Protein AF-0000000066292327 (afdb_homodimer)

Solvent-accessible surface area (backbone atoms only — not comparable to full-atom values): 23791 Å² total; per-residue (Å²): 131,78,69,57,54,40,45,48,74,34,67,46,52,63,76,71,58,47,79,57,53,47,69,31,44,45,46,50,40,36,38,44,28,38,30,23,52,73,80,39,80,38,53,40,60,45,53,58,86,74,70,56,69,69,40,69,51,74,56,96,90,37,43,37,36,30,67,38,68,54,87,57,67,54,90,68,40,46,41,36,35,32,64,45,71,57,95,30,38,43,27,32,37,34,30,39,36,42,82,95,43,77,31,71,47,52,74,41,51,46,65,60,37,49,48,47,29,31,60,74,70,63,32,57,50,50,69,70,24,54,61,46,75,46,71,42,25,36,31,49,48,75,54,63,84,65,96,63,73,42,49,57,74,91,71,55,52,69,70,57,52,50,52,54,50,50,51,50,46,41,22,65,77,69,55,38,20,26,38,35,43,35,31,39,56,49,72,57,97,91,35,57,22,34,36,38,39,39,38,35,48,32,71,55,55,61,36,60,70,53,34,50,53,52,23,49,59,71,43,63,70,107,130,75,68,56,54,42,44,49,75,35,67,48,53,62,75,72,58,48,78,57,54,49,69,30,44,45,46,49,41,35,38,45,31,38,30,23,52,73,81,38,80,38,52,39,60,45,52,57,83,74,71,55,70,69,41,69,49,73,56,97,91,38,44,37,37,31,68,36,68,53,88,56,68,56,90,68,40,46,41,35,35,31,65,45,71,57,94,28,39,44,28,34,37,34,31,38,36,41,82,93,42,76,32,72,46,52,74,42,52,44,63,61,38,49,47,48,28,31,58,73,69,63,31,57,51,50,69,71,23,55,62,46,74,46,70,42,26,35,31,49,47,76,53,62,84,65,96,61,74,41,49,56,75,92,69,54,51,68,69,57,52,50,50,54,50,51,50,50,47,42,24,65,77,68,54,38,20,28,38,36,41,36,31,38,56,48,73,57,97,91,37,57,21,33,36,38,39,38,38,36,48,33,72,56,55,60,35,60,69,52,34,50,52,52,24,50,61,70,44,63,70,107

Foldseek 3Di:
DDFAKDKAWQAFDLDQKDWDWPVLCVLLQWWWFWWDKQRHTAIEIDGPPPDDAQDWDDDPRIITHGHDTDPTQDPQKIKMWGWDADPNAIWIWIWMDGDPDIHTYDIGRLVSSLVSNCVVLVLVLCVVFWDDDGQKTKGKDFPAPDDAGFDHPVPDDPLVVVLVVLVNCCCVPPQSTKMKMKTWGDDDPLATGMIMMIMGGRNSCSHNVSVVSVSCSSVSRD/DPFAKDKAWQAFDLDQKDWDWPVLCVLLQWWWFWWDKQRHTAIEIDGPPPDDAQDWDDDPRIITHGNDTDPTQDPQKTKMWGWDADPNAIWIWIWMDGPPDIHTYDIGRLVSSLVSNCVVLVLVLCVVFWDDDGQKTKGKDFPAPDDAGFDHPVPDDPLVVVLVVLVNCCCVPPQSTKMKMKTWGDDDPLATGMIMMIMGGSNSCSHNVSVVSVSCSSVSRD

Organism: Pyrococcus furiosus (strain ATCC 43587 / DSM 3638 / JCM 8422 / Vc1) (NCBI:txid186497)

Secondary structure (DSSP, 8-state):
-----EEEEE-----S-EEE-HHHHHHHTEEEEEEEETTEEEEEEEETTT--TT-EEEETTEEEEEEEE-SS--TTEEEEEEEEEETTEEEEEEEEEETTEEEEEEEE-HHHHHHHHHHHTT-HHHHHHEEEESSEEEEEEE---S--PPPPGGG--HHHHHHHHHHHHIIIIIIS-EEEEEEEEEEETTEEEEEEEEEEEGGGGGSHHHHHHHHHHHTTT-/---S-EEEEE-----S-EEE-HHHHHHHTEEEEEEEETTEEEEEEEETTT--TT-EEEETTEEEEEEEEESS--TTEEEEEEEEEETTEEEEEEEEEETTEEEEEEEE-HHHHHHHHHHHTT-HHHHHHEEEESSEEEEEEE---S--PPPPGGG--HHHHHHHHHHHHIIIIIIS-EEEEEEEEEEETTEEEEEEEEEEEGGGGGSHHHHHHHHHHHTTT-

pLDDT: mean 95.19, std 6.27, range [44.44, 98.81]

Nearest PDB structures (foldseek):
  1vpr-assembly1_A  TM=7.394E-01  e=4.113E+00  Lingulaulax polyedra
  3hdj-assembly1_B  TM=3.721E-01  e=1.466E+00  Bordetella pertussis
  8j1c-assembly1_A  TM=4.798E-01  e=7.296E+00  Pseudomonas veronii
  5fgo-assembly3_F  TM=6.658E-01  e=5.079E-01  Drosophila melanogaster
  1vpr-assembly1_A  TM=7.403E-01  e=2.115E+00  Lingulaulax polyedra

InterPro domains:
  IPR005266 Uncharacterised protein family UPF0128 [MF_00264] (1-222)
  IPR005266 Uncharacterised protein family UPF0128 [PF03673] (1-222)
  IPR005266 Uncharacterised protein family UPF0128 [PIRSF016179] (1-222)
  IPR005266 Uncharacterised protein family UPF0128 [TIGR00703] (1-222)

Sequence (444 aa):
MLEGYYIIENPGVVPSERRFRMKDLKAWGYDLHLGTIEGERAYFVSRTGEREEGETYSLQGKTYHIEKTEKEIPENARLLARIVIERGQPYLEFWLEEEDTVYPLAKEDPRIILKRLWEKEKLNQLLKHVRAVGLTTDFYKDTVFIKSIPLPYEEYPPKVRRVLREVRDIHRDIMGFGRFVFQYFGEENKTHNYRLHWTLPTLHLFDVEIANEIDKVLGMLDMLEGYYIIENPGVVPSERRFRMKDLKAWGYDLHLGTIEGERAYFVSRTGEREEGETYSLQGKTYHIEKTEKEIPENARLLARIVIERGQPYLEFWLEEEDTVYPLAKEDPRIILKRLWEKEKLNQLLKHVRAVGLTTDFYKDTVFIKSIPLPYEEYPPKVRRVLREVRDIHRDIMGFGRFVFQYFGEENKTHNYRLHWTLPTLHLFDVEIANEIDKVLGMLD

Structure (mmCIF, N/CA/C/O backbone):
data_AF-0000000066292327-model_v1
#
loop_
_entity.id
_entity.type
_entity.pdbx_description
1 polymer 'UPF0128 protein PF1488'
#
loop_
_atom_site.group_PDB
_atom_site.id
_atom_site.type_symbol
_atom_site.label_atom_id
_atom_site.label_alt_id
_atom_site.label_comp_id
_atom_site.label_asym_id
_atom_site.label_entity_id
_atom_site.label_seq_id
_atom_site.pdbx_PDB_ins_code
_atom_site.Cartn_x
_atom_site.Cartn_y
_atom_site.Cartn_z
_atom_site.occupancy
_atom_site.B_iso_or_equiv
_atom_site.auth_seq_id
_atom_site.auth_comp_id
_atom_site.auth_asym_id
_atom_site.auth_atom_id
_atom_site.pdbx_PDB_model_num
ATOM 1 N N . MET A 1 1 ? 0.514 8.414 19.188 1 44.44 1 MET A N 1
ATOM 2 C CA . MET A 1 1 ? 1.215 9.18 18.156 1 44.44 1 MET A CA 1
ATOM 3 C C . MET A 1 1 ? 2.326 8.344 17.531 1 44.44 1 MET A C 1
ATOM 5 O O . MET A 1 1 ? 2.814 7.391 18.141 1 44.44 1 MET A O 1
ATOM 9 N N . LEU A 1 2 ? 2.494 8.469 16.062 1 55.69 2 LEU A N 1
ATOM 10 C CA . LEU A 1 2 ? 3.246 7.66 15.109 1 55.69 2 LEU A CA 1
ATOM 11 C C . LEU A 1 2 ? 4.727 7.641 15.469 1 55.69 2 LEU A C 1
ATOM 13 O O . LEU A 1 2 ? 5.332 8.695 15.68 1 55.69 2 LEU A O 1
ATOM 17 N N . GLU A 1 3 ? 5.102 6.707 16.172 1 64.06 3 GLU A N 1
ATOM 18 C CA . GLU A 1 3 ? 6.48 6.398 16.531 1 64.06 3 GLU A CA 1
ATOM 19 C C . GLU A 1 3 ? 7.41 6.52 15.336 1 64.06 3 GLU A C 1
ATOM 21 O O . GLU A 1 3 ? 6.949 6.676 14.203 1 64.06 3 GLU A O 1
ATOM 26 N N . GLY A 1 4 ? 8.758 6.723 15.562 1 80.5 4 GLY A N 1
ATOM 27 C CA . GLY A 1 4 ? 9.906 6.898 14.688 1 80.5 4 GLY A CA 1
ATOM 28 C C . GLY A 1 4 ? 10.062 5.781 13.672 1 80.5 4 GLY A C 1
ATOM 29 O O . GLY A 1 4 ? 10.289 4.629 14.039 1 80.5 4 GLY A O 1
ATOM 30 N N . TYR A 1 5 ? 9.461 6.043 12.438 1 90.06 5 TYR A N 1
ATOM 31 C CA . TYR A 1 5 ? 9.742 5.098 11.359 1 90.06 5 TYR A CA 1
ATOM 32 C C . TYR A 1 5 ? 10.398 5.801 10.18 1 90.06 5 TYR A C 1
ATOM 34 O O . TYR A 1 5 ? 10.359 7.027 10.078 1 90.06 5 TYR A O 1
ATOM 42 N N . TYR A 1 6 ? 11.172 4.996 9.453 1 95.19 6 TYR A N 1
ATOM 43 C CA . TYR A 1 6 ? 11.75 5.371 8.172 1 95.19 6 TYR A CA 1
ATOM 44 C C . TYR A 1 6 ? 10.914 4.824 7.016 1 95.19 6 TYR A C 1
ATOM 46 O O . TYR A 1 6 ? 10.617 3.629 6.969 1 95.19 6 TYR A O 1
ATOM 54 N N . ILE A 1 7 ? 10.539 5.668 6.098 1 96.81 7 ILE A N 1
ATOM 55 C CA . ILE A 1 7 ? 9.609 5.23 5.062 1 96.81 7 ILE A CA 1
ATOM 56 C C . ILE A 1 7 ? 10.242 5.418 3.688 1 96.81 7 ILE A C 1
ATOM 58 O O . ILE A 1 7 ? 10.898 6.43 3.432 1 96.81 7 ILE A O 1
ATOM 62 N N . ILE A 1 8 ? 10.164 4.453 2.861 1 97.75 8 ILE A N 1
ATOM 63 C CA . ILE A 1 8 ? 10.508 4.508 1.445 1 97.75 8 ILE A CA 1
ATOM 64 C C . ILE A 1 8 ? 9.281 4.184 0.598 1 97.75 8 ILE A C 1
ATOM 66 O O . ILE A 1 8 ? 8.789 3.055 0.623 1 97.75 8 ILE A O 1
ATOM 70 N N . GLU A 1 9 ? 8.805 5.152 -0.124 1 97.12 9 GLU A N 1
ATOM 71 C CA . GLU A 1 9 ? 7.586 4.953 -0.907 1 97.12 9 GLU A CA 1
ATOM 72 C C . GLU A 1 9 ? 7.777 5.414 -2.35 1 97.12 9 GLU A C 1
ATOM 74 O O . GLU A 1 9 ? 8.336 6.484 -2.596 1 97.12 9 GLU A O 1
ATOM 79 N N . ASN A 1 10 ? 7.457 4.609 -3.256 1 94.81 10 ASN A N 1
ATOM 80 C CA . ASN A 1 10 ? 7.281 4.914 -4.672 1 94.81 10 ASN A CA 1
ATOM 81 C C . ASN A 1 10 ? 5.852 4.625 -5.133 1 94.81 10 ASN A C 1
ATOM 83 O O . ASN A 1 10 ? 5.473 3.467 -5.301 1 94.81 10 ASN A O 1
ATOM 87 N N . PRO A 1 11 ? 5.047 5.629 -5.242 1 90.56 11 PRO A N 1
ATOM 88 C CA . PRO A 1 11 ? 3.631 5.434 -5.555 1 90.56 11 PRO A CA 1
ATOM 89 C C . PRO A 1 11 ? 3.396 5.023 -7.008 1 90.56 11 PRO A C 1
ATOM 91 O O . PRO A 1 11 ? 2.262 4.738 -7.395 1 90.56 11 PRO A O 1
ATOM 94 N N . GLY A 1 12 ? 4.328 5.031 -7.773 1 91.19 12 GLY A N 1
ATOM 95 C CA . GLY A 1 12 ? 4.246 4.656 -9.172 1 91.19 12 GLY A CA 1
ATOM 96 C C . GLY A 1 12 ? 2.994 3.869 -9.508 1 91.19 12 GLY A C 1
ATOM 97 O O . GLY A 1 12 ? 1.926 4.121 -8.953 1 91.19 12 GLY A O 1
ATOM 98 N N . VAL A 1 13 ? 3.057 3.043 -10.516 1 90.44 13 VAL A N 1
ATOM 99 C CA . VAL A 1 13 ? 1.892 2.322 -11.016 1 90.44 13 VAL A CA 1
ATOM 100 C C . VAL A 1 13 ? 2.08 0.821 -10.805 1 90.44 13 VAL A C 1
ATOM 102 O O . VAL A 1 13 ? 3.141 0.273 -11.109 1 90.44 13 VAL A O 1
ATOM 105 N N . VAL A 1 14 ? 1.071 0.231 -10.242 1 95 14 VAL A N 1
ATOM 106 C CA . VAL A 1 14 ? 1.049 -1.226 -10.164 1 95 14 VAL A CA 1
ATOM 107 C C . VAL A 1 14 ? 0.746 -1.819 -11.531 1 95 14 VAL A C 1
ATOM 109 O O . VAL A 1 14 ? -0.269 -1.487 -12.148 1 95 14 VAL A O 1
ATOM 112 N N . PRO A 1 15 ? 1.605 -2.65 -12.023 1 95.06 15 PRO A N 1
ATOM 113 C CA . PRO A 1 15 ? 1.379 -3.182 -13.375 1 95.06 15 PRO A CA 1
ATOM 114 C C . PRO A 1 15 ? 0.098 -4.008 -13.477 1 95.06 15 PRO A C 1
ATOM 116 O O . PRO A 1 15 ? -0.215 -4.781 -12.562 1 95.06 15 PRO A O 1
ATOM 119 N N . SER A 1 16 ? -0.612 -3.814 -14.602 1 95.25 16 SER A N 1
ATOM 120 C CA . SER A 1 16 ? -1.846 -4.559 -14.844 1 95.25 16 SER A CA 1
ATOM 121 C C . SER A 1 16 ? -1.557 -5.934 -15.438 1 95.25 16 SER A C 1
ATOM 123 O O . SER A 1 16 ? -2.363 -6.855 -15.305 1 95.25 16 SER A O 1
ATOM 125 N N . GLU A 1 17 ? -0.521 -6.008 -16.125 1 97.5 17 GLU A N 1
ATOM 126 C CA . GLU A 1 17 ? -0.044 -7.258 -16.703 1 97.5 17 GLU A CA 1
ATOM 127 C C . GLU A 1 17 ? 1.476 -7.262 -16.844 1 97.5 17 GLU A C 1
ATOM 129 O O . GLU A 1 17 ? 2.115 -6.211 -16.734 1 97.5 17 GLU A O 1
ATOM 134 N N . ARG A 1 18 ? 2.016 -8.43 -17.047 1 97.75 18 ARG A N 1
ATOM 135 C CA . ARG A 1 18 ? 3.459 -8.57 -17.203 1 97.75 18 ARG A CA 1
ATOM 136 C C . ARG A 1 18 ? 3.803 -9.781 -18.062 1 97.75 18 ARG A C 1
ATOM 138 O O . ARG A 1 18 ? 3.09 -10.789 -18.031 1 97.75 18 ARG A O 1
ATOM 145 N N . ARG A 1 19 ? 4.906 -9.578 -18.75 1 98.25 19 ARG A N 1
ATOM 146 C CA . ARG A 1 19 ? 5.434 -10.688 -19.531 1 98.25 19 ARG A CA 1
ATOM 147 C C . ARG A 1 19 ? 6.367 -11.555 -18.703 1 98.25 19 ARG A C 1
ATOM 149 O O . ARG A 1 19 ? 7.133 -11.047 -17.875 1 98.25 19 ARG A O 1
ATOM 156 N N . PHE A 1 20 ? 6.266 -12.82 -18.938 1 98.38 20 PHE A N 1
ATOM 157 C CA . PHE A 1 20 ? 7.105 -13.766 -18.219 1 98.38 20 PHE A CA 1
ATOM 158 C C . PHE A 1 20 ? 7.828 -14.695 -19.172 1 98.38 20 PHE A C 1
ATOM 160 O O . PHE A 1 20 ? 7.496 -14.758 -20.359 1 98.38 20 PHE A O 1
ATOM 167 N N . ARG A 1 21 ? 8.859 -15.391 -18.688 1 97.25 21 ARG A N 1
ATOM 168 C CA . ARG A 1 21 ? 9.672 -16.328 -19.453 1 97.25 21 ARG A CA 1
ATOM 169 C C . ARG A 1 21 ? 9.312 -17.781 -19.109 1 97.25 21 ARG A C 1
ATOM 171 O O . ARG A 1 21 ? 8.641 -18.031 -18.109 1 97.25 21 ARG A O 1
ATOM 178 N N . MET A 1 22 ? 9.789 -18.625 -19.906 1 98 22 MET A N 1
ATOM 179 C CA . MET A 1 22 ? 9.523 -20.047 -19.703 1 98 22 MET A CA 1
ATOM 180 C C . MET A 1 22 ? 10.039 -20.5 -18.344 1 98 22 MET A C 1
ATOM 182 O O . MET A 1 22 ? 9.398 -21.312 -17.672 1 98 22 MET A O 1
ATOM 186 N N . LYS A 1 23 ? 11.148 -20.031 -17.953 1 96.25 23 LYS A N 1
ATOM 187 C CA . LYS A 1 23 ? 11.719 -20.406 -16.672 1 96.25 23 LYS A CA 1
ATOM 188 C C . LYS A 1 23 ? 10.766 -20.078 -15.523 1 96.25 23 LYS A C 1
ATOM 190 O O . LYS A 1 23 ? 10.703 -20.797 -14.531 1 96.25 23 LYS A O 1
ATOM 195 N N . ASP A 1 24 ? 10.102 -18.953 -15.578 1 97.44 24 ASP A N 1
ATOM 196 C CA . ASP A 1 24 ? 9.109 -18.594 -14.57 1 97.44 24 ASP A CA 1
ATOM 197 C C . ASP A 1 24 ? 7.953 -19.578 -14.555 1 97.44 24 ASP A C 1
ATOM 199 O O . ASP A 1 24 ? 7.57 -20.078 -13.492 1 97.44 24 ASP A O 1
ATOM 203 N N . LEU A 1 25 ? 7.441 -19.906 -15.719 1 98.38 25 LEU A N 1
ATOM 204 C CA . LEU A 1 25 ? 6.332 -20.844 -15.82 1 98.38 25 LEU A CA 1
ATOM 205 C C . LEU A 1 25 ? 6.699 -22.188 -15.188 1 98.38 25 LEU A C 1
ATOM 207 O O . LEU A 1 25 ? 5.898 -22.766 -14.453 1 98.38 25 LEU A O 1
ATOM 211 N N . LYS A 1 26 ? 7.824 -22.625 -15.469 1 97.12 26 LYS A N 1
ATOM 212 C CA . LYS A 1 26 ? 8.312 -23.875 -14.883 1 97.12 26 LYS A CA 1
ATOM 213 C C . LYS A 1 26 ? 8.398 -23.766 -13.359 1 97.12 26 LYS A C 1
ATOM 215 O O . LYS A 1 26 ? 8.047 -24.703 -12.641 1 97.12 26 LYS A O 1
ATOM 220 N N . ALA A 1 27 ? 8.867 -22.641 -12.922 1 97 27 ALA A N 1
ATOM 221 C CA . ALA A 1 27 ? 8.984 -22.422 -11.484 1 97 27 ALA A CA 1
ATOM 222 C C . ALA A 1 27 ? 7.605 -22.391 -10.828 1 97 27 ALA A C 1
ATOM 224 O O . ALA A 1 27 ? 7.461 -22.734 -9.656 1 97 27 ALA A O 1
ATOM 225 N N . TRP A 1 28 ? 6.621 -21.891 -11.578 1 98 28 TRP A N 1
ATOM 226 C CA . TRP A 1 28 ? 5.25 -21.891 -11.078 1 98 28 TRP A CA 1
ATOM 227 C C . TRP A 1 28 ? 4.723 -23.312 -10.922 1 98 28 TRP A C 1
ATOM 229 O O . TRP A 1 28 ? 3.717 -23.531 -10.242 1 98 28 TRP A O 1
ATOM 239 N N . GLY A 1 29 ? 5.355 -24.25 -11.594 1 97.44 29 GLY A N 1
ATOM 240 C CA . GLY A 1 29 ? 4.969 -25.656 -11.5 1 97.44 29 GLY A CA 1
ATOM 241 C C . GLY A 1 29 ? 4.141 -26.125 -12.68 1 97.44 29 GLY A C 1
ATOM 242 O O . GLY A 1 29 ? 3.291 -27 -12.539 1 97.44 29 GLY A O 1
ATOM 243 N N . TYR A 1 30 ? 4.402 -25.453 -13.852 1 98.12 30 TYR A N 1
ATOM 244 C CA . TYR A 1 30 ? 3.59 -25.828 -15.008 1 98.12 30 TYR A CA 1
ATOM 245 C C . TYR A 1 30 ? 4.469 -26.234 -16.188 1 98.12 30 TYR A C 1
ATOM 247 O O . TYR A 1 30 ? 5.559 -25.688 -16.375 1 98.12 30 TYR A O 1
ATOM 255 N N . ASP A 1 31 ? 3.98 -27.172 -16.953 1 98.25 31 ASP A N 1
ATOM 256 C CA . ASP A 1 31 ? 4.465 -27.453 -18.297 1 98.25 31 ASP A CA 1
ATOM 257 C C . ASP A 1 31 ? 3.564 -26.812 -19.344 1 98.25 31 ASP A C 1
ATOM 259 O O . ASP A 1 31 ? 2.338 -26.828 -19.219 1 98.25 31 ASP A O 1
ATOM 263 N N . LEU A 1 32 ? 4.148 -26.297 -20.344 1 98.56 32 LEU A N 1
ATOM 264 C CA . LEU A 1 32 ? 3.412 -25.734 -21.484 1 98.56 32 LEU A CA 1
ATOM 265 C C . LEU A 1 32 ? 3.318 -26.75 -22.609 1 98.56 32 LEU A C 1
ATOM 267 O O . LEU A 1 32 ? 4.332 -27.328 -23.016 1 98.56 32 LEU A O 1
ATOM 271 N N . HIS A 1 33 ? 2.098 -26.906 -23.109 1 98.44 33 HIS A N 1
ATOM 272 C CA . HIS A 1 33 ? 1.887 -27.891 -24.172 1 98.44 33 HIS A CA 1
ATOM 273 C C . HIS A 1 33 ? 1.305 -27.234 -25.422 1 98.44 33 HIS A C 1
ATOM 275 O O . HIS A 1 33 ? 0.494 -26.312 -25.312 1 98.44 33 HIS A O 1
ATOM 281 N N . LEU A 1 34 ? 1.773 -27.719 -26.531 1 98.25 34 LEU A N 1
ATOM 282 C CA . LEU A 1 34 ? 1.077 -27.531 -27.797 1 98.25 34 LEU A CA 1
ATOM 283 C C . LEU A 1 34 ? 0.261 -28.766 -28.156 1 98.25 34 LEU A C 1
ATOM 285 O O . LEU A 1 34 ? 0.741 -29.891 -28.016 1 98.25 34 LEU A O 1
ATOM 289 N N . GLY A 1 35 ? -0.964 -28.562 -28.484 1 98 35 GLY A N 1
ATOM 290 C CA . GLY A 1 35 ? -1.828 -29.656 -28.875 1 98 35 GLY A CA 1
ATOM 291 C C . GLY A 1 35 ? -3.207 -29.203 -29.312 1 98 35 GLY A C 1
ATOM 292 O O . GLY A 1 35 ? -3.338 -28.25 -30.078 1 98 35 GLY A O 1
ATOM 293 N N . THR A 1 36 ? -4.227 -30 -28.906 1 98 36 THR A N 1
ATOM 294 C CA . THR A 1 36 ? -5.594 -29.656 -29.281 1 98 36 THR A CA 1
ATOM 295 C C . THR A 1 36 ? -6.52 -29.734 -28.062 1 98 36 THR A C 1
ATOM 297 O O . THR A 1 36 ? -6.348 -30.609 -27.203 1 98 36 THR A O 1
ATOM 300 N N . ILE A 1 37 ? -7.43 -28.859 -27.906 1 97.31 37 ILE A N 1
ATOM 301 C CA . ILE A 1 37 ? -8.57 -28.922 -27 1 97.31 37 ILE A CA 1
ATOM 302 C C . ILE A 1 37 ? -9.859 -29.094 -27.797 1 97.31 37 ILE A C 1
ATOM 304 O O . ILE A 1 37 ? -10.203 -28.25 -28.625 1 97.31 37 ILE A O 1
ATOM 308 N N . GLU A 1 38 ? -10.516 -30.141 -27.609 1 96.88 38 GLU A N 1
ATOM 309 C CA . GLU A 1 38 ? -11.703 -30.484 -28.391 1 96.88 38 GLU A CA 1
ATOM 310 C C . GLU A 1 38 ? -11.406 -30.453 -29.891 1 96.88 38 GLU A C 1
ATOM 312 O O . GLU A 1 38 ? -12.195 -29.922 -30.672 1 96.88 38 GLU A O 1
ATOM 317 N N . GLY A 1 39 ? -10.195 -30.828 -30.234 1 95.25 39 GLY A N 1
ATOM 318 C CA . GLY A 1 39 ? -9.82 -31 -31.625 1 95.25 39 GLY A CA 1
ATOM 319 C C . GLY A 1 39 ? -9.258 -29.734 -32.25 1 95.25 39 GLY A C 1
ATOM 320 O O . GLY A 1 39 ? -8.805 -29.75 -33.406 1 95.25 39 GLY A O 1
ATOM 321 N N . GLU A 1 40 ? -9.344 -28.641 -31.562 1 97.06 40 GLU A N 1
ATOM 322 C CA . GLU A 1 40 ? -8.828 -27.391 -32.094 1 97.06 40 GLU A CA 1
ATOM 323 C C . GLU A 1 40 ? -7.445 -27.078 -31.516 1 97.06 40 GLU A C 1
ATOM 325 O O . GLU A 1 40 ? -7.188 -27.297 -30.328 1 97.06 40 GLU A O 1
ATOM 330 N N . ARG A 1 41 ? -6.609 -26.578 -32.344 1 97.12 41 ARG A N 1
ATOM 331 C CA . ARG A 1 41 ? -5.246 -26.25 -31.922 1 97.12 41 ARG A CA 1
ATOM 332 C C . ARG A 1 41 ? -5.254 -25.281 -30.75 1 97.12 41 ARG A C 1
ATOM 334 O O . ARG A 1 41 ? -5.973 -24.281 -30.766 1 97.12 41 ARG A O 1
ATOM 341 N N . ALA A 1 42 ? -4.406 -25.609 -29.766 1 97.5 42 ALA A N 1
ATOM 342 C CA . ALA A 1 42 ? -4.367 -24.734 -28.594 1 97.5 42 ALA A CA 1
ATOM 343 C C . ALA A 1 42 ? -3.064 -24.922 -27.812 1 97.5 42 ALA A C 1
ATOM 345 O O . ALA A 1 42 ? -2.383 -25.938 -27.969 1 97.5 42 ALA A O 1
ATOM 346 N N . TYR A 1 43 ? -2.695 -23.938 -27.188 1 98 43 TYR A N 1
ATOM 347 C CA . TYR A 1 43 ? -1.731 -24.062 -26.109 1 98 43 TYR A CA 1
ATOM 348 C C . TYR A 1 43 ? -2.438 -24.219 -24.766 1 98 43 TYR A C 1
ATOM 350 O O . TYR A 1 43 ? -3.471 -23.594 -24.516 1 98 43 TYR A O 1
ATOM 358 N N . PHE A 1 44 ? -1.912 -25.031 -23.859 1 98.25 44 PHE A N 1
ATOM 359 C CA . PHE A 1 44 ? -2.465 -25.219 -22.531 1 98.25 44 PHE A CA 1
ATOM 360 C C . PHE A 1 44 ? -1.396 -25.719 -21.562 1 98.25 44 PHE A C 1
ATOM 362 O O . PHE A 1 44 ? -0.26 -25.984 -21.969 1 98.25 44 PHE A O 1
ATOM 369 N N . VAL A 1 45 ? -1.744 -25.797 -20.297 1 98.25 45 VAL A N 1
ATOM 370 C CA . VAL A 1 45 ? -0.723 -26.188 -19.328 1 98.25 45 VAL A CA 1
ATOM 371 C C . VAL A 1 45 ? -1.225 -27.344 -18.469 1 98.25 45 VAL A C 1
ATOM 373 O O . VAL A 1 45 ? -2.432 -27.594 -18.391 1 98.25 45 VAL A O 1
ATOM 376 N N . SER A 1 46 ? -0.323 -28.078 -17.953 1 97.31 46 SER A N 1
ATOM 377 C CA . SER A 1 46 ? -0.541 -29.047 -16.875 1 97.31 46 SER A CA 1
ATOM 378 C C . SER A 1 46 ? 0.478 -28.875 -15.758 1 97.31 46 SER A C 1
ATOM 380 O O . SER A 1 46 ? 1.465 -28.156 -15.914 1 97.31 46 SER A O 1
ATOM 382 N N . ARG A 1 47 ? 0.171 -29.5 -14.648 1 96.44 47 ARG A N 1
ATOM 383 C CA . ARG A 1 47 ? 1.198 -29.531 -13.609 1 96.44 47 ARG A CA 1
ATOM 384 C C . ARG A 1 47 ? 2.455 -30.234 -14.109 1 96.44 47 ARG A C 1
ATOM 386 O O . ARG A 1 47 ? 2.371 -31.188 -14.883 1 96.44 47 ARG A O 1
ATOM 393 N N . THR A 1 48 ? 3.561 -29.719 -13.656 1 96.19 48 THR A N 1
ATOM 394 C CA . THR A 1 48 ? 4.84 -30.25 -14.109 1 96.19 48 THR A CA 1
ATOM 395 C C . THR A 1 48 ? 4.914 -31.75 -13.883 1 96.19 48 THR A C 1
ATOM 397 O O . THR A 1 48 ? 4.656 -32.219 -12.781 1 96.19 48 THR A O 1
ATOM 400 N N . GLY A 1 49 ? 5.172 -32.5 -14.922 1 94.62 49 GLY A N 1
ATOM 401 C CA . GLY A 1 49 ? 5.422 -33.906 -14.836 1 94.62 49 GLY A CA 1
ATOM 402 C C . GLY A 1 49 ? 4.148 -34.75 -14.805 1 94.62 49 GLY A C 1
ATOM 403 O O . GLY A 1 49 ? 4.203 -35.969 -14.734 1 94.62 49 GLY A O 1
ATOM 404 N N . GLU A 1 50 ? 3.057 -34.156 -14.844 1 96.25 50 GLU A N 1
ATOM 405 C CA . GLU A 1 50 ? 1.786 -34.875 -14.711 1 96.25 50 GLU A CA 1
ATOM 406 C C . GLU A 1 50 ? 1.354 -35.469 -16.047 1 96.25 50 GLU A C 1
ATOM 408 O O . GLU A 1 50 ? 0.586 -36.438 -16.062 1 96.25 50 GLU A O 1
ATOM 413 N N . ARG A 1 51 ? 1.777 -34.844 -17.141 1 96.94 51 ARG A N 1
ATOM 414 C CA . ARG A 1 51 ? 1.349 -35.25 -18.469 1 96.94 51 ARG A CA 1
ATOM 415 C C . ARG A 1 51 ? 2.545 -35.469 -19.391 1 96.94 51 ARG A C 1
ATOM 417 O O . ARG A 1 51 ? 3.607 -34.875 -19.172 1 96.94 51 ARG A O 1
ATOM 424 N N . GLU A 1 52 ? 2.289 -36.25 -20.453 1 96.19 52 GLU A N 1
ATOM 425 C CA . GLU A 1 52 ? 3.363 -36.562 -21.391 1 96.19 52 GLU A CA 1
ATOM 426 C C . GLU A 1 52 ? 2.926 -36.312 -22.828 1 96.19 52 GLU A C 1
ATOM 428 O O . GLU A 1 52 ? 1.731 -36.344 -23.141 1 96.19 52 GLU A O 1
ATOM 433 N N . GLU A 1 53 ? 3.951 -36.125 -23.641 1 97.19 53 GLU A N 1
ATOM 434 C CA . GLU A 1 53 ? 3.699 -35.969 -25.062 1 97.19 53 GLU A CA 1
ATOM 435 C C . GLU A 1 53 ? 2.969 -37.188 -25.641 1 97.19 53 GLU A C 1
ATOM 437 O O . GLU A 1 53 ? 3.268 -38.312 -25.297 1 97.19 53 GLU A O 1
ATOM 442 N N . GLY A 1 54 ? 1.997 -36.875 -26.5 1 97.31 54 GLY A N 1
ATOM 443 C CA . GLY A 1 54 ? 1.227 -37.938 -27.141 1 97.31 54 GLY A CA 1
ATOM 444 C C . GLY A 1 54 ? -0.009 -38.344 -26.344 1 97.31 54 GLY A C 1
ATOM 445 O O . GLY A 1 54 ? -0.881 -39.031 -26.859 1 97.31 54 GLY A O 1
ATOM 446 N N . GLU A 1 55 ? -0.14 -37.875 -25.156 1 97.5 55 GLU A N 1
ATOM 447 C CA . GLU A 1 55 ? -1.23 -38.25 -24.266 1 97.5 55 GLU A CA 1
ATOM 448 C C . GLU A 1 55 ? -2.521 -37.531 -24.641 1 97.5 55 GLU A C 1
ATOM 450 O O . GLU A 1 55 ? -2.49 -36.375 -25.062 1 97.5 55 GLU A O 1
ATOM 455 N N . THR A 1 56 ? -3.652 -38.281 -24.547 1 97.88 56 THR A N 1
ATOM 456 C CA . THR A 1 56 ? -4.992 -37.719 -24.625 1 97.88 56 THR A CA 1
ATOM 457 C C . THR A 1 56 ? -5.758 -37.938 -23.328 1 97.88 56 THR A C 1
ATOM 459 O O . THR A 1 56 ? -5.754 -39.031 -22.781 1 97.88 56 THR A O 1
ATOM 462 N N . TYR A 1 57 ? -6.328 -36.875 -22.812 1 97.25 57 TYR A N 1
ATOM 463 C CA . TYR A 1 57 ? -7.059 -37 -21.562 1 97.25 57 TYR A CA 1
ATOM 464 C C . TYR A 1 57 ? -8.25 -36.031 -21.531 1 97.25 57 TYR A C 1
ATOM 466 O O . TYR A 1 57 ? -8.359 -35.156 -22.375 1 97.25 57 TYR A O 1
ATOM 474 N N . SER A 1 58 ? -9.141 -36.344 -20.625 1 95.75 58 SER A N 1
ATOM 475 C CA . SER A 1 58 ? -10.312 -35.469 -20.438 1 95.75 58 SER A CA 1
ATOM 476 C C . SER A 1 58 ? -10.258 -34.75 -19.094 1 95.75 58 SER A C 1
ATOM 478 O O . SER A 1 58 ? -9.859 -35.344 -18.078 1 95.75 58 SER A O 1
ATOM 480 N N . LEU A 1 59 ? -10.539 -33.531 -19.078 1 92.81 59 LEU A N 1
ATOM 481 C CA . LEU A 1 59 ? -10.586 -32.688 -17.875 1 92.81 59 LEU A CA 1
ATOM 482 C C . LEU A 1 59 ? -11.758 -31.703 -17.953 1 92.81 59 LEU A C 1
ATOM 484 O O . LEU A 1 59 ? -11.891 -30.953 -18.906 1 92.81 59 LEU A O 1
ATOM 488 N N . GLN A 1 60 ? -12.531 -31.719 -16.938 1 91.94 60 GLN A N 1
ATOM 489 C CA . GLN A 1 60 ? -13.695 -30.844 -16.828 1 91.94 60 GLN A CA 1
ATOM 490 C C . GLN A 1 60 ? -14.531 -30.891 -18.094 1 91.94 60 GLN A C 1
ATOM 492 O O . GLN A 1 60 ? -14.93 -29.844 -18.609 1 91.94 60 GLN A O 1
ATOM 497 N N . GLY A 1 61 ? -14.672 -31.984 -18.766 1 92.44 61 GLY A N 1
ATOM 498 C CA . GLY A 1 61 ? -15.547 -32.219 -19.906 1 92.44 61 GLY A CA 1
ATOM 499 C C . GLY A 1 61 ? -14.906 -31.891 -21.234 1 92.44 61 GLY A C 1
ATOM 500 O O . GLY A 1 61 ? -15.555 -31.953 -22.281 1 92.44 61 GLY A O 1
ATOM 501 N N . LYS A 1 62 ? -13.695 -31.547 -21.172 1 96 62 LYS A N 1
ATOM 502 C CA . LYS A 1 62 ? -12.984 -31.234 -22.406 1 96 62 LYS A CA 1
ATOM 503 C C . LYS A 1 62 ? -11.891 -32.25 -22.688 1 96 62 LYS A C 1
ATOM 505 O O . LYS A 1 62 ? -11.25 -32.75 -21.766 1 96 62 LYS A O 1
ATOM 510 N N . THR A 1 63 ? -11.711 -32.5 -23.969 1 97.56 63 THR A N 1
ATOM 511 C CA . THR A 1 63 ? -10.688 -33.469 -24.391 1 97.56 63 THR A CA 1
ATOM 512 C C . THR A 1 63 ? -9.414 -32.719 -24.797 1 97.56 63 THR A C 1
ATOM 514 O O . THR A 1 63 ? -9.445 -31.844 -25.656 1 97.56 63 THR A O 1
ATOM 517 N N . TYR A 1 64 ? -8.367 -33.125 -24.219 1 98 64 TYR A N 1
ATOM 518 C CA . TYR A 1 64 ? -7.059 -32.531 -24.484 1 98 64 TYR A CA 1
ATOM 519 C C . TYR A 1 64 ? -6.137 -33.562 -25.156 1 98 64 TYR A C 1
ATOM 521 O O . TYR A 1 64 ? -6.129 -34.75 -24.781 1 98 64 TYR A O 1
ATOM 529 N N . HIS A 1 65 ? -5.465 -33.125 -26.172 1 98.5 65 HIS A N 1
ATOM 530 C CA . HIS A 1 65 ? -4.414 -33.938 -26.781 1 98.5 65 HIS A CA 1
ATOM 531 C C . HIS A 1 65 ? -3.09 -33.156 -26.812 1 98.5 65 HIS A C 1
ATOM 533 O O . HIS A 1 65 ? -3.025 -32.062 -27.328 1 98.5 65 HIS A O 1
ATOM 539 N N . ILE A 1 66 ? -2.033 -33.781 -26.281 1 98.5 66 ILE A N 1
ATOM 540 C CA . ILE A 1 66 ? -0.73 -33.156 -26.219 1 98.5 66 ILE A CA 1
ATOM 541 C C . ILE A 1 66 ? 0.122 -33.594 -27.406 1 98.5 66 ILE A C 1
ATOM 543 O O . ILE A 1 66 ? 0.484 -34.75 -27.516 1 98.5 66 ILE A O 1
ATOM 547 N N . GLU A 1 67 ? 0.462 -32.719 -28.25 1 98.25 67 GLU A N 1
ATOM 548 C CA . GLU A 1 67 ? 1.36 -33 -29.359 1 98.25 67 GLU A CA 1
ATOM 549 C C . GLU A 1 67 ? 2.82 -32.812 -28.953 1 98.25 67 GLU A C 1
ATOM 551 O O . GLU A 1 67 ? 3.678 -33.625 -29.297 1 98.25 67 GLU A O 1
ATOM 556 N N . LYS A 1 68 ? 3.074 -31.734 -28.234 1 98.06 68 LYS A N 1
ATOM 557 C CA . LYS A 1 68 ? 4.438 -31.375 -27.859 1 98.06 68 LYS A CA 1
ATOM 558 C C . LYS A 1 68 ? 4.469 -30.594 -26.547 1 98.06 68 LYS A C 1
ATOM 560 O O . LYS A 1 68 ? 3.617 -29.734 -26.297 1 98.06 68 LYS A O 1
ATOM 565 N N . THR A 1 69 ? 5.363 -30.953 -25.719 1 98.06 69 THR A N 1
ATOM 566 C CA . THR A 1 69 ? 5.656 -30.156 -24.547 1 98.06 69 THR A CA 1
ATOM 567 C C . THR A 1 69 ? 6.773 -29.156 -24.844 1 98.06 69 THR A C 1
ATOM 569 O O . THR A 1 69 ? 7.906 -29.547 -25.125 1 98.06 69 THR A O 1
ATOM 572 N N . GLU A 1 70 ? 6.422 -27.922 -24.672 1 97.5 70 GLU A N 1
ATOM 573 C CA . GLU A 1 70 ? 7.34 -26.859 -25.078 1 97.5 70 GLU A CA 1
ATOM 574 C C . GLU A 1 70 ? 8.469 -26.688 -24.078 1 97.5 70 GLU A C 1
ATOM 576 O O . GLU A 1 70 ? 8.242 -26.75 -22.859 1 97.5 70 GLU A O 1
ATOM 581 N N . LYS A 1 71 ? 9.664 -26.5 -24.609 1 96.19 71 LYS A N 1
ATOM 582 C CA . LYS A 1 71 ? 10.82 -26.219 -23.75 1 96.19 71 LYS A CA 1
ATOM 583 C C . LYS A 1 71 ? 11.039 -24.719 -23.594 1 96.19 71 LYS A C 1
ATOM 585 O O . LYS A 1 71 ? 11.664 -24.281 -22.625 1 96.19 71 LYS A O 1
ATOM 590 N N . GLU A 1 72 ? 10.586 -23.969 -24.578 1 97.56 72 GLU A N 1
ATOM 591 C CA . GLU A 1 72 ? 10.648 -22.516 -24.578 1 97.56 72 GLU A CA 1
ATOM 592 C C . GLU A 1 72 ? 9.336 -21.906 -25.078 1 97.56 72 GLU A C 1
ATOM 594 O O . GLU A 1 72 ? 8.539 -22.594 -25.719 1 97.56 72 GLU A O 1
ATOM 599 N N . ILE A 1 73 ? 9.102 -20.688 -24.688 1 97.62 73 ILE A N 1
ATOM 600 C CA . ILE A 1 73 ? 7.969 -19.969 -25.266 1 97.62 73 ILE A CA 1
ATOM 601 C C . ILE A 1 73 ? 8.18 -19.797 -26.781 1 97.62 73 ILE A C 1
ATOM 603 O O . ILE A 1 73 ? 9.25 -19.375 -27.219 1 97.62 73 ILE A O 1
ATOM 607 N N . PRO A 1 74 ? 7.23 -20.172 -27.531 1 95 74 PRO A N 1
ATOM 608 C CA . PRO A 1 74 ? 7.402 -20.016 -28.984 1 95 74 PRO A CA 1
ATOM 609 C C . PRO A 1 74 ? 7.824 -18.594 -29.375 1 95 74 PRO A C 1
ATOM 611 O O . PRO A 1 74 ? 7.43 -17.625 -28.719 1 95 74 PRO A O 1
ATOM 614 N N . GLU A 1 75 ? 8.602 -18.438 -30.453 1 93.31 75 GLU A N 1
ATOM 615 C CA . GLU A 1 75 ? 9.211 -17.172 -30.859 1 93.31 75 GLU A CA 1
ATOM 616 C C . GLU A 1 75 ? 8.141 -16.125 -31.141 1 93.31 75 GLU A C 1
ATOM 618 O O . GLU A 1 75 ? 8.359 -14.93 -30.891 1 93.31 75 GLU A O 1
ATOM 623 N N . ASN A 1 76 ? 7.023 -16.5 -31.641 1 94.69 76 ASN A N 1
ATOM 624 C CA . ASN A 1 76 ? 5.984 -15.555 -32.031 1 94.69 76 ASN A CA 1
ATOM 625 C C . ASN A 1 76 ? 4.914 -15.43 -30.938 1 94.69 76 ASN A C 1
ATOM 627 O O . ASN A 1 76 ? 3.797 -14.992 -31.219 1 94.69 76 ASN A O 1
ATOM 631 N N . ALA A 1 77 ? 5.246 -15.891 -29.766 1 97.25 77 ALA A N 1
ATOM 632 C CA . ALA A 1 77 ? 4.27 -15.859 -28.688 1 97.25 77 ALA A CA 1
ATOM 633 C C . ALA A 1 77 ? 4.832 -15.141 -27.453 1 97.25 77 ALA A C 1
ATOM 635 O O . ALA A 1 77 ? 6.043 -14.938 -27.344 1 97.25 77 ALA A O 1
ATOM 636 N N . ARG A 1 78 ? 3.953 -14.656 -26.609 1 97.94 78 ARG A N 1
ATOM 637 C CA . ARG A 1 78 ? 4.312 -14.039 -25.344 1 97.94 78 ARG A CA 1
ATOM 638 C C . ARG A 1 78 ? 3.463 -14.594 -24.203 1 97.94 78 ARG A C 1
ATOM 640 O O . ARG A 1 78 ? 2.246 -14.742 -24.344 1 97.94 78 ARG A O 1
ATOM 647 N N . LEU A 1 79 ? 4.164 -14.984 -23.156 1 98.56 79 LEU A N 1
ATOM 648 C CA . LEU A 1 79 ? 3.49 -15.406 -21.938 1 98.56 79 LEU A CA 1
ATOM 649 C C . LEU A 1 79 ? 3.18 -14.211 -21.031 1 98.56 79 LEU A C 1
ATOM 651 O O . LEU A 1 79 ? 4.09 -13.508 -20.594 1 98.56 79 LEU A O 1
ATOM 655 N N . LEU A 1 80 ? 1.918 -13.984 -20.75 1 98.56 80 LEU A N 1
ATOM 656 C CA . LEU A 1 80 ? 1.48 -12.844 -19.969 1 98.56 80 LEU A CA 1
ATOM 657 C C . LEU A 1 80 ? 0.668 -13.297 -18.75 1 98.56 80 LEU A C 1
ATOM 659 O O . LEU A 1 80 ? 0.113 -14.398 -18.75 1 98.56 80 LEU A O 1
ATOM 663 N N . ALA A 1 81 ? 0.671 -12.531 -17.781 1 98.75 81 ALA A N 1
ATOM 664 C CA . ALA A 1 81 ? -0.133 -12.805 -16.594 1 98.75 81 ALA A CA 1
ATOM 665 C C . ALA A 1 81 ? -0.678 -11.516 -15.992 1 98.75 81 ALA A C 1
ATOM 667 O O . ALA A 1 81 ? -0.115 -10.438 -16.203 1 98.75 81 ALA A O 1
ATOM 668 N N . ARG A 1 82 ? -1.723 -11.617 -15.297 1 98.62 82 ARG A N 1
ATOM 669 C CA . ARG A 1 82 ? -2.318 -10.516 -14.547 1 98.62 82 ARG A CA 1
ATOM 670 C C . ARG A 1 82 ? -2.975 -11.023 -13.266 1 98.62 82 ARG A C 1
ATOM 672 O O . ARG A 1 82 ? -3.283 -12.211 -13.148 1 98.62 82 ARG A O 1
ATOM 679 N N . ILE A 1 83 ? -3.104 -10.195 -12.297 1 98.19 83 ILE A N 1
ATOM 680 C CA . ILE A 1 83 ? -3.861 -10.492 -11.086 1 98.19 83 ILE A CA 1
ATOM 681 C C . ILE A 1 83 ? -5.262 -9.891 -11.195 1 98.19 83 ILE A C 1
ATOM 683 O O . ILE A 1 83 ? -5.41 -8.719 -11.547 1 98.19 83 ILE A O 1
ATOM 687 N N . VAL A 1 84 ? -6.23 -10.672 -10.961 1 97.12 84 VAL A N 1
ATOM 688 C CA . VAL A 1 84 ? -7.605 -10.188 -10.914 1 97.12 84 VAL A CA 1
ATOM 689 C C . VAL A 1 84 ? -8.219 -10.5 -9.555 1 97.12 84 VAL A C 1
ATOM 691 O O . VAL A 1 84 ? -7.867 -11.492 -8.922 1 97.12 84 VAL A O 1
ATOM 694 N N . ILE A 1 85 ? -8.984 -9.641 -9.07 1 95.56 85 ILE A N 1
ATOM 695 C CA . ILE A 1 85 ? -9.695 -9.844 -7.809 1 95.56 85 ILE A CA 1
ATOM 696 C C . ILE A 1 85 ? -11.188 -10.039 -8.078 1 95.56 85 ILE A C 1
ATOM 698 O O . ILE A 1 85 ? -11.836 -9.18 -8.672 1 95.56 85 ILE A O 1
ATOM 702 N N . GLU A 1 86 ? -11.68 -11.148 -7.723 1 93.94 86 GLU A N 1
ATOM 703 C CA . GLU A 1 86 ? -13.102 -11.469 -7.852 1 93.94 86 GLU A CA 1
ATOM 704 C C . GLU A 1 86 ? -13.727 -11.734 -6.484 1 93.94 86 GLU A C 1
ATOM 706 O O . GLU A 1 86 ? -13.352 -12.695 -5.801 1 93.94 86 GLU A O 1
ATOM 711 N N . ARG A 1 87 ? -14.641 -10.898 -6.117 1 90.44 87 ARG A N 1
ATOM 712 C CA . ARG A 1 87 ? -15.32 -11.023 -4.832 1 90.44 87 ARG A CA 1
ATOM 713 C C . ARG A 1 87 ? -14.32 -11.102 -3.688 1 90.44 87 ARG A C 1
ATOM 715 O O . ARG A 1 87 ? -14.391 -12.008 -2.855 1 90.44 87 ARG A O 1
ATOM 722 N N . GLY A 1 88 ? -13.328 -10.344 -3.844 1 93.19 88 GLY A N 1
ATOM 723 C CA . GLY A 1 88 ? -12.359 -10.195 -2.773 1 93.19 88 GLY A CA 1
ATOM 724 C C . GLY A 1 88 ? -11.266 -11.258 -2.814 1 93.19 88 GLY A C 1
ATOM 725 O O . GLY A 1 88 ? -10.367 -11.258 -1.97 1 93.19 88 GLY A O 1
ATOM 726 N N . GLN A 1 89 ? -11.375 -12.141 -3.725 1 93.75 89 GLN A N 1
ATOM 727 C CA . GLN A 1 89 ? -10.375 -13.203 -3.865 1 93.75 89 GLN A CA 1
ATOM 728 C C . GLN A 1 89 ? -9.461 -12.938 -5.055 1 93.75 89 GLN A C 1
ATOM 730 O O . GLN A 1 89 ? -9.93 -12.672 -6.164 1 93.75 89 GLN A O 1
ATOM 735 N N . PRO A 1 90 ? -8.195 -12.969 -4.781 1 95.75 90 PRO A N 1
ATOM 736 C CA . PRO A 1 90 ? -7.258 -12.766 -5.895 1 95.75 90 PRO A CA 1
ATOM 737 C C . PRO A 1 90 ? -7.043 -14.031 -6.719 1 95.75 90 PRO A C 1
ATOM 739 O O . PRO A 1 90 ? -7.062 -15.141 -6.176 1 95.75 90 PRO A O 1
ATOM 742 N N . TYR A 1 91 ? -6.801 -13.828 -7.984 1 97.38 91 TYR A N 1
ATOM 743 C CA . TYR A 1 91 ? -6.422 -14.898 -8.906 1 97.38 91 TYR A CA 1
ATOM 744 C C . TYR A 1 91 ? -5.301 -14.445 -9.828 1 97.38 91 TYR A C 1
ATOM 746 O O . TYR A 1 91 ? -5.262 -13.281 -10.25 1 97.38 91 TYR A O 1
ATOM 754 N N . LEU A 1 92 ? -4.465 -15.336 -10.109 1 98.25 92 LEU A N 1
ATOM 755 C CA . LEU A 1 92 ? -3.527 -15.148 -11.219 1 98.25 92 LEU A CA 1
ATOM 756 C C . LEU A 1 92 ? -4.078 -15.75 -12.5 1 98.25 92 LEU A C 1
ATOM 758 O O . LEU A 1 92 ? -4.34 -16.953 -12.562 1 98.25 92 LEU A O 1
ATOM 762 N N . GLU A 1 93 ? -4.305 -14.914 -13.414 1 98.69 93 GLU A N 1
ATOM 763 C CA . GLU A 1 93 ? -4.629 -15.367 -14.758 1 98.69 93 GLU A CA 1
ATOM 764 C C . GLU A 1 93 ? -3.43 -15.234 -15.695 1 98.69 93 GLU A C 1
ATOM 766 O O . GLU A 1 93 ? -2.807 -14.172 -15.758 1 98.69 93 GLU A O 1
ATOM 771 N N . PHE A 1 94 ? -3.094 -16.266 -16.359 1 98.69 94 PHE A N 1
ATOM 772 C CA . 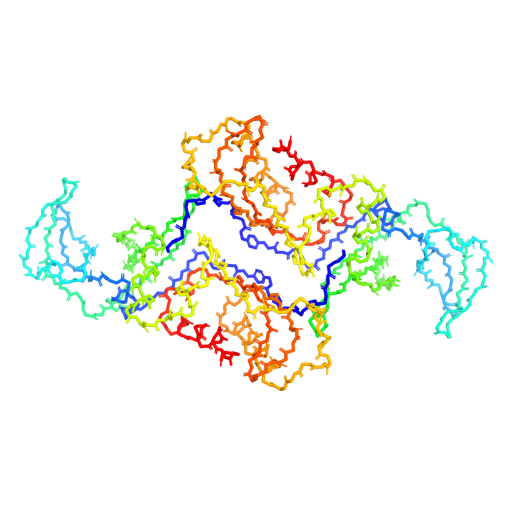PHE A 1 94 ? -2.012 -16.125 -17.328 1 98.69 94 PHE A CA 1
ATOM 773 C C . PHE A 1 94 ? -2.369 -16.828 -18.641 1 98.69 94 PHE A C 1
ATOM 775 O O . PHE A 1 94 ? -3.225 -17.703 -18.656 1 98.69 94 PHE A O 1
ATOM 782 N N . TRP A 1 95 ? -1.827 -16.281 -19.688 1 98.56 95 TRP A N 1
ATOM 783 C CA . TRP A 1 95 ? -2.186 -16.719 -21.031 1 98.56 95 TRP A CA 1
ATOM 784 C C . TRP A 1 95 ? -1.01 -16.547 -21.984 1 98.56 95 TRP A C 1
ATOM 786 O O . TRP A 1 95 ? -0.009 -15.906 -21.641 1 98.56 95 TRP A O 1
ATOM 796 N N . LEU A 1 96 ? -1.156 -17.25 -23.047 1 98.44 96 LEU A N 1
ATOM 797 C CA . LEU A 1 96 ? -0.208 -17.109 -24.141 1 98.44 96 LEU A CA 1
ATOM 798 C C . LEU A 1 96 ? -0.825 -16.328 -25.297 1 98.44 96 LEU A C 1
ATOM 800 O O . LEU A 1 96 ? -1.965 -16.578 -25.688 1 98.44 96 LEU A O 1
ATOM 804 N N . GLU A 1 97 ? -0.136 -15.297 -25.719 1 97.75 97 GLU A N 1
ATOM 805 C CA . GLU A 1 97 ? -0.533 -14.562 -26.922 1 97.75 97 GLU A CA 1
ATOM 806 C C . GLU A 1 97 ? 0.356 -14.922 -28.109 1 97.75 97 GLU A C 1
ATOM 808 O O . GLU A 1 97 ? 1.575 -14.742 -28.047 1 97.75 97 GLU A O 1
ATOM 813 N N . GLU A 1 98 ? -0.214 -15.422 -29.078 1 95.25 98 GLU A N 1
ATOM 814 C CA . GLU A 1 98 ? 0.479 -15.727 -30.328 1 95.25 98 GLU A CA 1
ATOM 815 C C . GLU A 1 98 ? -0.139 -14.977 -31.5 1 95.25 98 GLU A C 1
ATOM 817 O O . GLU A 1 98 ? -1.255 -15.281 -31.922 1 95.25 98 GLU A O 1
ATOM 822 N N . GLU A 1 99 ? 0.606 -13.977 -31.984 1 90.44 99 GLU A N 1
ATOM 823 C CA . GLU A 1 99 ? 0.073 -13.117 -33.062 1 90.44 99 GLU A CA 1
ATOM 824 C C . GLU A 1 99 ? -1.257 -12.492 -32.625 1 90.44 99 GLU A C 1
ATOM 826 O O . GLU A 1 99 ? -1.343 -11.836 -31.594 1 90.44 99 GLU A O 1
ATOM 831 N N . ASP A 1 100 ? -2.42 -12.875 -33.156 1 89.19 100 ASP A N 1
ATOM 832 C CA . ASP A 1 100 ? -3.693 -12.242 -32.812 1 89.19 100 ASP A CA 1
ATOM 833 C C . ASP A 1 100 ? -4.613 -13.211 -32.094 1 89.19 100 ASP A C 1
ATOM 835 O O . ASP A 1 100 ? -5.816 -12.969 -31.969 1 89.19 100 ASP A O 1
ATOM 839 N N . THR A 1 101 ? -3.934 -14.258 -31.594 1 95.94 101 THR A N 1
ATOM 840 C CA . THR A 1 101 ? -4.734 -15.258 -30.891 1 95.94 101 THR A CA 1
ATOM 841 C C . THR A 1 101 ? -4.332 -15.352 -29.422 1 95.94 101 THR A C 1
ATOM 843 O O . THR A 1 101 ? -3.143 -15.352 -29.109 1 95.94 101 THR A O 1
ATOM 846 N N . VAL A 1 102 ? -5.289 -15.406 -28.578 1 97.38 102 VAL A N 1
ATOM 847 C CA . VAL A 1 102 ? -5.055 -15.523 -27.141 1 97.38 102 VAL A CA 1
ATOM 848 C C . VAL A 1 102 ? -5.438 -16.938 -26.672 1 97.38 102 VAL A C 1
ATOM 850 O O . VAL A 1 102 ? -6.523 -17.422 -26.984 1 97.38 102 VAL A O 1
ATOM 853 N N . TYR A 1 103 ? -4.574 -17.594 -25.969 1 97.75 103 TYR A N 1
ATOM 854 C CA . TYR A 1 103 ? -4.812 -18.906 -25.375 1 97.75 103 TYR A CA 1
ATOM 855 C C . TYR A 1 103 ? -4.805 -18.828 -23.844 1 97.75 103 TYR A C 1
ATOM 857 O O . TYR A 1 103 ? -3.74 -18.797 -23.234 1 97.75 103 TYR A O 1
ATOM 865 N N . PRO A 1 104 ? -5.953 -18.812 -23.234 1 97.62 104 PRO A N 1
ATOM 866 C CA . PRO A 1 104 ? -5.961 -18.891 -21.766 1 97.62 104 PRO A CA 1
ATOM 867 C C . PRO A 1 104 ? -5.312 -20.172 -21.234 1 97.62 104 PRO A C 1
ATOM 869 O O . PRO A 1 104 ? -5.566 -21.25 -21.75 1 97.62 104 PRO A O 1
ATOM 872 N N . LEU A 1 105 ? -4.508 -20 -20.281 1 98.12 105 LEU A N 1
ATOM 873 C CA . LEU A 1 105 ? -3.787 -21.156 -19.781 1 98.12 105 LEU A CA 1
ATOM 874 C C . LEU A 1 105 ? -4.336 -21.594 -18.422 1 98.12 105 LEU A C 1
ATOM 876 O O . LEU A 1 105 ? -4.684 -22.766 -18.234 1 98.12 105 LEU A O 1
ATOM 880 N N . ALA A 1 106 ? -4.352 -20.734 -17.469 1 97.75 106 ALA A N 1
ATOM 881 C CA . ALA A 1 106 ? -4.891 -21.094 -16.172 1 97.75 106 ALA A CA 1
ATOM 882 C C . ALA A 1 106 ? -5.328 -19.859 -15.391 1 97.75 106 ALA A C 1
ATOM 884 O O . ALA A 1 106 ? -4.961 -18.734 -15.742 1 97.75 106 ALA A O 1
ATOM 885 N N . LYS A 1 107 ? -6.137 -20.016 -14.484 1 97.62 107 LYS A N 1
ATOM 886 C CA . LYS A 1 107 ? -6.57 -19.078 -13.453 1 97.62 107 LYS A CA 1
ATOM 887 C C . LYS A 1 107 ? -6.57 -19.734 -12.078 1 97.62 107 LYS A C 1
ATOM 889 O O . LYS A 1 107 ? -7.371 -20.625 -11.812 1 97.62 107 LYS A O 1
ATOM 894 N N . GLU A 1 108 ? -5.664 -19.344 -11.281 1 96.19 108 GLU A N 1
ATOM 895 C CA . GLU A 1 108 ? -5.457 -20.016 -10.008 1 96.19 108 GLU A CA 1
ATOM 896 C C . GLU A 1 108 ? -5.203 -19.016 -8.883 1 96.19 108 GLU A C 1
ATOM 898 O O . GLU A 1 108 ? -4.828 -17.875 -9.141 1 96.19 108 GLU A O 1
ATOM 903 N N . ASP A 1 109 ? -5.43 -19.453 -7.672 1 95.31 109 ASP A N 1
ATOM 904 C CA . ASP A 1 109 ? -5.062 -18.656 -6.5 1 95.31 109 ASP A CA 1
ATOM 905 C C . ASP A 1 109 ? -3.568 -18.344 -6.5 1 95.31 109 ASP A C 1
ATOM 907 O O . ASP A 1 109 ? -2.732 -19.25 -6.465 1 95.31 109 ASP A O 1
ATOM 911 N N . PRO A 1 110 ? -3.285 -17.047 -6.586 1 97 110 PRO A N 1
ATOM 912 C CA . PRO A 1 110 ? -1.865 -16.703 -6.676 1 97 110 PRO A CA 1
ATOM 913 C C . PRO A 1 110 ? -1.062 -17.188 -5.469 1 97 110 PRO A C 1
ATOM 915 O O . PRO A 1 110 ? 0.145 -17.422 -5.582 1 97 110 PRO A O 1
ATOM 918 N N . ARG A 1 111 ? -1.654 -17.406 -4.363 1 95.75 111 ARG A N 1
ATOM 919 C CA . ARG A 1 111 ? -0.97 -17.859 -3.156 1 95.75 111 ARG A CA 1
ATOM 920 C C . ARG A 1 111 ? -0.414 -19.266 -3.33 1 95.75 111 ARG A C 1
ATOM 922 O O . ARG A 1 111 ? 0.675 -19.578 -2.84 1 95.75 111 ARG A O 1
ATOM 929 N N . ILE A 1 112 ? -1.181 -20 -3.93 1 94.94 112 ILE A N 1
ATOM 930 C CA . ILE A 1 112 ? -0.781 -21.375 -4.168 1 94.94 112 ILE A CA 1
ATOM 931 C C . ILE A 1 112 ? 0.437 -21.406 -5.09 1 94.94 112 ILE A C 1
ATOM 933 O O . ILE A 1 112 ? 1.409 -22.125 -4.82 1 94.94 112 ILE A O 1
ATOM 937 N N . ILE A 1 113 ? 0.385 -20.672 -6.133 1 97.12 113 ILE A N 1
ATOM 938 C CA . ILE A 1 113 ? 1.471 -20.641 -7.105 1 97.12 113 ILE A CA 1
ATOM 939 C C . ILE A 1 113 ? 2.721 -20.047 -6.469 1 97.12 113 ILE A C 1
ATOM 941 O O . ILE A 1 113 ? 3.82 -20.578 -6.617 1 97.12 113 ILE A O 1
ATOM 945 N N . LEU A 1 114 ? 2.553 -18.938 -5.75 1 97.81 114 LEU A N 1
ATOM 946 C CA . LEU A 1 114 ? 3.686 -18.297 -5.086 1 97.81 114 LEU A CA 1
ATOM 947 C C . LEU A 1 114 ? 4.332 -19.25 -4.078 1 97.81 114 LEU A C 1
ATOM 949 O O . LEU A 1 114 ? 5.559 -19.328 -3.992 1 97.81 114 LEU A O 1
ATOM 953 N N . LYS A 1 115 ? 3.523 -19.906 -3.354 1 96.44 115 LYS A N 1
ATOM 954 C CA . LYS A 1 115 ? 4.062 -20.859 -2.387 1 96.44 115 LYS A CA 1
ATOM 955 C C . LYS A 1 115 ? 4.902 -21.938 -3.078 1 96.44 115 LYS A C 1
ATOM 957 O O . LYS A 1 115 ? 6.012 -22.25 -2.635 1 96.44 115 LYS A O 1
ATOM 962 N N . ARG A 1 116 ? 4.348 -22.484 -4.066 1 95.44 116 ARG A N 1
ATOM 963 C CA . ARG A 1 116 ? 5.082 -23.5 -4.816 1 95.44 116 ARG A CA 1
ATOM 964 C C . ARG A 1 116 ? 6.418 -22.953 -5.309 1 95.44 116 ARG A C 1
ATOM 966 O O . ARG A 1 116 ? 7.457 -23.594 -5.141 1 95.44 116 ARG A O 1
ATOM 973 N N . LEU A 1 117 ? 6.359 -21.797 -5.934 1 97.44 117 LEU A N 1
ATOM 974 C CA . LEU A 1 117 ? 7.551 -21.141 -6.461 1 97.44 117 LEU A CA 1
ATOM 975 C C . LEU A 1 117 ? 8.57 -20.891 -5.355 1 97.44 117 LEU A C 1
ATOM 977 O O . LEU A 1 117 ? 9.75 -21.234 -5.508 1 97.44 117 LEU A O 1
ATOM 981 N N . TRP A 1 118 ? 8.156 -20.312 -4.254 1 98.06 118 TRP A N 1
ATOM 982 C CA . TRP A 1 118 ? 9.07 -19.891 -3.193 1 98.06 118 TRP A CA 1
ATOM 983 C C . TRP A 1 118 ? 9.633 -21.109 -2.453 1 98.06 118 TRP A C 1
ATOM 985 O O . TRP A 1 118 ? 10.781 -21.094 -2.006 1 98.06 118 TRP A O 1
ATOM 995 N N . GLU A 1 119 ? 8.836 -22.125 -2.291 1 96.69 119 GLU A N 1
ATOM 996 C CA . GLU A 1 119 ? 9.352 -23.359 -1.712 1 96.69 119 GLU A CA 1
ATOM 997 C C . GLU A 1 119 ? 10.398 -24 -2.615 1 96.69 119 GLU A C 1
ATOM 999 O O . GLU A 1 119 ? 11.469 -24.391 -2.146 1 96.69 119 GLU A O 1
ATOM 1004 N N . LYS A 1 120 ? 10.047 -24.109 -3.828 1 95.19 120 LYS A N 1
ATOM 1005 C CA . LYS A 1 120 ? 10.953 -24.719 -4.797 1 95.19 120 LYS A CA 1
ATOM 1006 C C . LYS A 1 120 ? 12.289 -23.984 -4.836 1 95.19 120 LYS A C 1
ATOM 1008 O O . LYS A 1 120 ? 13.352 -24.609 -4.871 1 95.19 120 LYS A O 1
ATOM 1013 N N . GLU A 1 121 ? 12.227 -22.672 -4.852 1 96.81 121 GLU A N 1
ATOM 1014 C CA . GLU A 1 121 ? 13.422 -21.844 -4.969 1 96.81 121 GLU A CA 1
ATOM 1015 C C . GLU A 1 121 ? 14.039 -21.562 -3.602 1 96.81 121 GLU A C 1
ATOM 1017 O O . GLU A 1 121 ? 15.016 -20.828 -3.494 1 96.81 121 GLU A O 1
ATOM 1022 N N . LYS A 1 122 ? 13.445 -22.094 -2.535 1 97.25 122 LYS A N 1
ATOM 1023 C CA . LYS A 1 122 ? 13.922 -21.969 -1.16 1 97.25 122 LYS A CA 1
ATOM 1024 C C . LYS A 1 122 ? 13.977 -20.516 -0.726 1 97.25 122 LYS A C 1
ATOM 1026 O O . LYS A 1 122 ? 14.977 -20.062 -0.16 1 97.25 122 LYS A O 1
ATOM 1031 N N . LEU A 1 123 ? 13.008 -19.797 -1.121 1 98.19 123 LEU A N 1
ATOM 1032 C CA . LEU A 1 123 ? 12.883 -18.391 -0.721 1 98.19 123 LEU A CA 1
ATOM 1033 C C . LEU A 1 123 ? 12.18 -18.281 0.626 1 98.19 123 LEU A C 1
ATOM 1035 O O . LEU A 1 123 ? 11 -17.922 0.687 1 98.19 123 LEU A O 1
ATOM 1039 N N . ASN A 1 124 ? 12.883 -18.422 1.696 1 97.38 124 ASN A N 1
ATOM 1040 C CA . ASN A 1 124 ? 12.336 -18.625 3.033 1 97.38 124 ASN A CA 1
ATOM 1041 C C . ASN A 1 124 ? 11.805 -17.328 3.627 1 97.38 124 ASN A C 1
ATOM 1043 O O . ASN A 1 124 ? 10.828 -17.328 4.383 1 97.38 124 ASN A O 1
ATOM 1047 N N . GLN A 1 125 ? 12.461 -16.234 3.35 1 98 125 GLN A N 1
ATOM 1048 C CA . GLN A 1 125 ? 12 -14.961 3.896 1 98 125 GLN A CA 1
ATOM 1049 C C . GLN A 1 125 ? 10.617 -14.602 3.365 1 98 125 GLN A C 1
ATOM 1051 O O . GLN A 1 125 ? 9.75 -14.141 4.121 1 98 125 GLN A O 1
ATOM 1056 N N . LEU A 1 126 ? 10.445 -14.797 2.035 1 98.25 126 LEU A N 1
ATOM 1057 C CA . LEU A 1 126 ? 9.141 -14.523 1.439 1 98.25 126 LEU A CA 1
ATOM 1058 C C . LEU A 1 126 ? 8.07 -15.414 2.055 1 98.25 126 LEU A C 1
ATOM 1060 O O . LEU A 1 126 ? 7.008 -14.93 2.449 1 98.25 126 LEU A O 1
ATOM 1064 N N . LEU A 1 127 ? 8.367 -16.688 2.213 1 97.06 127 LEU A N 1
ATOM 1065 C CA . LEU A 1 127 ? 7.422 -17.672 2.74 1 97.06 127 LEU A CA 1
ATOM 1066 C C . LEU A 1 127 ? 7.023 -17.328 4.172 1 97.06 127 LEU A C 1
ATOM 1068 O O . LEU A 1 127 ? 5.844 -17.406 4.527 1 97.06 127 LEU A O 1
ATOM 1072 N N . LYS A 1 128 ? 7.93 -16.938 4.859 1 96.19 128 LYS A N 1
ATOM 1073 C CA . LYS A 1 128 ? 7.738 -16.734 6.293 1 96.19 128 LYS A CA 1
ATOM 1074 C C . LYS A 1 128 ? 6.988 -15.438 6.578 1 96.19 128 LYS A C 1
ATOM 1076 O O . LYS A 1 128 ? 6.23 -15.352 7.543 1 96.19 128 LYS A O 1
ATOM 1081 N N . HIS A 1 129 ? 7.129 -14.469 5.75 1 97 129 HIS A N 1
ATOM 1082 C CA . HIS A 1 129 ? 6.742 -13.141 6.207 1 97 129 HIS A CA 1
ATOM 1083 C C . HIS A 1 129 ? 5.613 -12.57 5.352 1 97 129 HIS A C 1
ATOM 1085 O O . HIS A 1 129 ? 5.137 -11.461 5.605 1 97 129 HIS A O 1
ATOM 1091 N N . VAL A 1 130 ? 5.137 -13.312 4.309 1 96.94 130 VAL A N 1
ATOM 1092 C CA . VAL A 1 130 ? 4.016 -12.859 3.494 1 96.94 130 VAL A CA 1
ATOM 1093 C C . VAL A 1 130 ? 2.748 -12.805 4.344 1 96.94 130 VAL A C 1
ATOM 1095 O O . VAL A 1 130 ? 2.498 -13.695 5.156 1 96.94 130 VAL A O 1
ATOM 1098 N N . ARG A 1 131 ? 1.965 -11.719 4.168 1 94.19 131 ARG A N 1
ATOM 1099 C CA . ARG A 1 131 ? 0.772 -11.547 4.992 1 94.19 131 ARG A CA 1
ATOM 1100 C C . ARG A 1 131 ? -0.489 -11.547 4.133 1 94.19 131 ARG A C 1
ATOM 1102 O O . ARG A 1 131 ? -1.526 -12.07 4.551 1 94.19 131 ARG A O 1
ATOM 1109 N N . ALA A 1 132 ? -0.45 -10.906 3.006 1 95.12 132 ALA A N 1
ATOM 1110 C CA . ALA A 1 132 ? -1.614 -10.812 2.129 1 95.12 132 ALA A CA 1
ATOM 1111 C C . ALA A 1 132 ? -1.191 -10.664 0.67 1 95.12 132 ALA A C 1
ATOM 1113 O O . ALA A 1 132 ? -0.223 -9.961 0.365 1 95.12 132 ALA A O 1
ATOM 1114 N N . VAL A 1 133 ? -1.941 -11.305 -0.165 1 96.62 133 VAL A N 1
ATOM 1115 C CA . VAL A 1 133 ? -1.646 -11.289 -1.593 1 96.62 133 VAL A CA 1
ATOM 1116 C C . VAL A 1 133 ? -2.857 -10.781 -2.367 1 96.62 133 VAL A C 1
ATOM 1118 O O . VAL A 1 133 ? -3.961 -11.312 -2.23 1 96.62 133 VAL A O 1
ATOM 1121 N N . GLY A 1 134 ? -2.766 -9.75 -3.055 1 96.69 134 GLY A N 1
ATOM 1122 C CA . GLY A 1 134 ? -3.693 -9.148 -3.996 1 96.69 134 GLY A CA 1
ATOM 1123 C C . GLY A 1 134 ? -3.018 -8.625 -5.25 1 96.69 134 GLY A C 1
ATOM 1124 O O . GLY A 1 134 ? -2.148 -9.289 -5.816 1 96.69 134 GLY A O 1
ATOM 1125 N N . LEU A 1 135 ? -3.469 -7.469 -5.684 1 97.69 135 LEU A N 1
ATOM 1126 C CA . LEU A 1 135 ? -2.686 -6.801 -6.715 1 97.69 135 LEU A CA 1
ATOM 1127 C C . LEU A 1 135 ? -1.279 -6.488 -6.215 1 97.69 135 LEU A C 1
ATOM 1129 O O . LEU A 1 135 ? -0.318 -6.52 -6.988 1 97.69 135 LEU A O 1
ATOM 1133 N N . THR A 1 136 ? -1.246 -6.223 -4.965 1 97.62 136 THR A N 1
ATOM 1134 C CA . THR A 1 136 ? 0.019 -6.074 -4.254 1 97.62 136 THR A CA 1
ATOM 1135 C C . THR A 1 136 ? 0.13 -7.094 -3.127 1 97.62 136 THR A C 1
ATOM 1137 O O . THR A 1 136 ? -0.87 -7.688 -2.719 1 97.62 136 THR A O 1
ATOM 1140 N N . THR A 1 137 ? 1.334 -7.32 -2.713 1 97.56 137 THR A N 1
ATOM 1141 C CA . THR A 1 137 ? 1.614 -8.273 -1.645 1 97.56 137 THR A CA 1
ATOM 1142 C C . THR A 1 137 ? 2.27 -7.57 -0.456 1 97.56 137 THR A C 1
ATOM 1144 O O . THR A 1 137 ? 3.158 -6.734 -0.634 1 97.56 137 THR A O 1
ATOM 1147 N N . ASP A 1 138 ? 1.793 -7.891 0.671 1 97.06 138 ASP A N 1
ATOM 1148 C CA . ASP A 1 138 ? 2.332 -7.316 1.901 1 97.06 138 ASP A CA 1
ATOM 1149 C C . ASP A 1 138 ? 3.227 -8.32 2.627 1 97.06 138 ASP A C 1
ATOM 1151 O O . ASP A 1 138 ? 2.885 -9.5 2.738 1 97.06 138 ASP A O 1
ATOM 1155 N N . PHE A 1 139 ? 4.297 -7.836 3.092 1 97.62 139 PHE A N 1
ATOM 1156 C CA . PHE A 1 139 ? 5.191 -8.578 3.979 1 97.62 139 PHE A CA 1
ATOM 1157 C C . PHE A 1 139 ? 5.324 -7.867 5.324 1 97.62 139 PHE A C 1
ATOM 1159 O O . PHE A 1 139 ? 5.336 -6.637 5.383 1 97.62 139 PHE A O 1
ATOM 1166 N N . TYR A 1 140 ? 5.383 -8.609 6.359 1 97 140 TYR A N 1
ATOM 1167 C CA . TYR A 1 140 ? 5.574 -8.078 7.703 1 97 140 TYR A CA 1
ATOM 1168 C C . TYR A 1 140 ? 6.602 -8.898 8.469 1 97 140 TYR A C 1
ATOM 1170 O O . TYR A 1 140 ? 6.488 -10.125 8.562 1 97 140 TYR A O 1
ATOM 1178 N N . LYS A 1 141 ? 7.535 -8.258 8.891 1 96.06 141 LYS A N 1
ATOM 1179 C CA . LYS A 1 141 ? 8.594 -8.875 9.688 1 96.06 141 LYS A CA 1
ATOM 1180 C C . LYS A 1 141 ? 8.805 -8.117 10.992 1 96.06 141 LYS A C 1
ATOM 1182 O O . LYS A 1 141 ? 8.984 -6.895 10.984 1 96.06 141 LYS A O 1
ATOM 1187 N N . ASP A 1 142 ? 8.703 -8.766 12.086 1 93.19 142 ASP A N 1
ATOM 1188 C CA . ASP A 1 142 ? 8.875 -8.195 13.414 1 93.19 142 ASP A CA 1
ATOM 1189 C C . ASP A 1 142 ? 9.836 -9.031 14.25 1 93.19 142 ASP A C 1
ATOM 1191 O O . ASP A 1 142 ? 9.508 -10.148 14.664 1 93.19 142 ASP A O 1
ATOM 1195 N N . THR A 1 143 ? 10.945 -8.484 14.492 1 91.88 143 THR A N 1
ATOM 1196 C CA . THR A 1 143 ? 11.961 -9.188 15.273 1 91.88 143 THR A CA 1
ATOM 1197 C C . THR A 1 143 ? 12.25 -8.438 16.578 1 91.88 143 THR A C 1
ATOM 1199 O O . THR A 1 143 ? 13.344 -8.562 17.141 1 91.88 143 THR A O 1
ATOM 1202 N N . VAL A 1 144 ? 11.297 -7.648 16.953 1 87 144 VAL A N 1
ATOM 1203 C CA . VAL A 1 144 ? 11.5 -6.832 18.141 1 87 144 VAL A CA 1
ATOM 1204 C C . VAL A 1 144 ? 11.242 -7.668 19.391 1 87 144 VAL A C 1
ATOM 1206 O O . VAL A 1 144 ? 10.148 -8.203 19.578 1 87 144 VAL A O 1
ATOM 1209 N N . PHE A 1 145 ? 12.227 -7.824 20.188 1 79.5 145 PHE A N 1
ATOM 1210 C CA . PHE A 1 145 ? 12.125 -8.609 21.406 1 79.5 145 PHE A CA 1
ATOM 1211 C C . PHE A 1 145 ? 12 -7.699 22.625 1 79.5 145 PHE A C 1
ATOM 1213 O O . PHE A 1 145 ? 11.477 -8.109 23.656 1 79.5 145 PHE A O 1
ATOM 1220 N N . ILE A 1 146 ? 12.539 -6.441 22.469 1 69.62 146 ILE A N 1
ATOM 1221 C CA . ILE A 1 146 ? 12.492 -5.539 23.609 1 69.62 146 ILE A CA 1
ATOM 1222 C C . ILE A 1 146 ? 11.656 -4.309 23.266 1 69.62 146 ILE A C 1
ATOM 1224 O O . ILE A 1 146 ? 11.781 -3.756 22.156 1 69.62 146 ILE A O 1
ATOM 1228 N N . LYS A 1 147 ? 10.852 -4.129 24.188 1 68.75 147 LYS A N 1
ATOM 1229 C CA . LYS A 1 147 ? 10.031 -2.932 24 1 68.75 147 LYS A CA 1
ATOM 1230 C C . LYS A 1 147 ? 10.875 -1.666 24.156 1 68.75 147 LYS A C 1
ATOM 1232 O O . LYS A 1 147 ? 11.375 -1.371 25.234 1 68.75 147 LYS A O 1
ATOM 1237 N N . SER A 1 148 ? 11.305 -1.166 23.062 1 77.81 148 SER A N 1
ATOM 1238 C CA . SER A 1 148 ? 12.062 0.084 23.062 1 77.81 148 SER A CA 1
ATOM 1239 C C . SER A 1 148 ? 11.5 1.06 22.031 1 77.81 148 SER A C 1
ATOM 1241 O O . SER A 1 148 ? 10.594 0.712 21.266 1 77.81 148 SER A O 1
ATOM 1243 N N . ILE A 1 149 ? 11.93 2.301 22.203 1 85.69 149 ILE A N 1
ATOM 1244 C CA . ILE A 1 149 ? 11.586 3.346 21.25 1 85.69 149 ILE A CA 1
ATOM 1245 C C . ILE A 1 149 ? 12.484 3.23 20.016 1 85.69 149 ILE A C 1
ATOM 1247 O O . ILE A 1 149 ? 13.695 3.018 20.141 1 85.69 149 ILE A O 1
ATOM 1251 N N . PRO A 1 150 ? 11.859 3.217 18.875 1 91.56 150 PRO A N 1
ATOM 1252 C CA . PRO A 1 150 ? 12.68 3.145 17.672 1 91.56 150 PRO A CA 1
ATOM 1253 C C . PRO A 1 150 ? 13.727 4.254 17.594 1 91.56 150 PRO A C 1
ATOM 1255 O O . PRO A 1 150 ? 13.461 5.387 18.016 1 91.56 150 PRO A O 1
ATOM 1258 N N . LEU A 1 151 ? 14.859 3.963 17.094 1 91.69 151 LEU A N 1
ATOM 1259 C CA . LEU A 1 151 ? 15.961 4.91 16.938 1 91.69 151 LEU A CA 1
ATOM 1260 C C . LEU A 1 151 ? 15.727 5.809 15.727 1 91.69 151 LEU A C 1
ATOM 1262 O O . LEU A 1 151 ? 15.125 5.387 14.734 1 91.69 151 LEU A O 1
ATOM 1266 N N . PRO A 1 152 ? 16.266 6.984 15.828 1 91.44 152 PRO A N 1
ATOM 1267 C CA . PRO A 1 152 ? 16.219 7.848 14.648 1 91.44 152 PRO A CA 1
ATOM 1268 C C . PRO A 1 152 ? 17.188 7.406 13.555 1 91.44 152 PRO A C 1
ATOM 1270 O O . PRO A 1 152 ? 18.172 6.715 13.844 1 91.44 152 PRO A O 1
ATOM 1273 N N . TYR A 1 153 ? 16.969 7.832 12.398 1 92.38 153 TYR A N 1
ATOM 1274 C CA . TYR A 1 153 ? 17.734 7.434 11.227 1 92.38 153 TYR A CA 1
ATOM 1275 C C . TYR A 1 153 ? 19.219 7.715 11.43 1 92.38 153 TYR A C 1
ATOM 1277 O O . TYR A 1 153 ? 20.062 6.938 10.992 1 92.38 153 TYR A O 1
ATOM 1285 N N . GLU A 1 154 ? 19.469 8.852 12.023 1 93.06 154 GLU A N 1
ATOM 1286 C CA . GLU A 1 154 ? 20.844 9.281 12.195 1 93.06 154 GLU A CA 1
ATOM 1287 C C . GLU A 1 154 ? 21.656 8.258 13 1 93.06 154 GLU A C 1
ATOM 1289 O O . GLU A 1 154 ? 22.875 8.227 12.922 1 93.06 154 GLU A O 1
ATOM 1294 N N . GLU A 1 155 ? 20.984 7.375 13.68 1 93.5 155 GLU A N 1
ATOM 1295 C CA . GLU A 1 155 ? 21.641 6.41 14.547 1 93.5 155 GLU A CA 1
ATOM 1296 C C . GLU A 1 155 ? 21.672 5.023 13.914 1 93.5 155 GLU A C 1
ATOM 1298 O O . GLU A 1 155 ? 22.188 4.074 14.508 1 93.5 155 GLU A O 1
ATOM 1303 N N . TYR A 1 156 ? 21.141 4.914 12.711 1 95.19 156 TYR A N 1
ATOM 1304 C CA . TYR A 1 156 ? 21.141 3.619 12.039 1 95.19 156 TYR A CA 1
ATOM 1305 C C . TYR A 1 156 ? 22.562 3.186 11.68 1 95.19 156 TYR A C 1
ATOM 1307 O O . TYR A 1 156 ? 23.344 3.98 11.148 1 95.19 156 TYR A O 1
ATOM 1315 N N . PRO A 1 157 ? 22.922 2.033 11.969 1 95.94 157 PRO A N 1
ATOM 1316 C CA . PRO A 1 157 ? 24.234 1.54 11.539 1 95.94 157 PRO A CA 1
ATOM 1317 C C . PRO A 1 157 ? 24.328 1.368 10.023 1 95.94 157 PRO A C 1
ATOM 1319 O O . PRO A 1 157 ? 23.312 1.348 9.336 1 95.94 157 PRO A O 1
ATOM 1322 N N . PRO A 1 158 ? 25.469 1.216 9.484 1 96 158 PRO A N 1
ATOM 1323 C CA . PRO A 1 158 ? 25.703 1.131 8.039 1 96 158 PRO A CA 1
ATOM 1324 C C . PRO A 1 158 ? 24.938 -0.02 7.395 1 96 158 PRO A C 1
ATOM 1326 O O . PRO A 1 158 ? 24.406 0.127 6.285 1 96 158 PRO A O 1
ATOM 1329 N N . LYS A 1 159 ? 24.891 -1.108 8.062 1 96.19 159 LYS A N 1
ATOM 1330 C CA . LYS A 1 159 ? 24.203 -2.262 7.492 1 96.19 159 LYS A CA 1
ATOM 1331 C C . LYS A 1 159 ? 22.719 -1.952 7.242 1 96.19 159 LYS A C 1
ATOM 1333 O O . LYS A 1 159 ? 22.172 -2.322 6.203 1 96.19 159 LYS A O 1
ATOM 1338 N N . VAL A 1 160 ? 22.125 -1.318 8.203 1 96.62 160 VAL A N 1
ATOM 1339 C CA . VAL A 1 160 ? 20.719 -0.947 8.078 1 96.62 160 VAL A CA 1
ATOM 1340 C C . VAL A 1 160 ? 20.547 0.057 6.945 1 96.62 160 VAL A C 1
ATOM 1342 O O . VAL A 1 160 ? 19.625 -0.07 6.125 1 96.62 160 VAL A O 1
ATOM 1345 N N . ARG A 1 161 ? 21.438 1.025 6.867 1 97.25 161 ARG A N 1
ATOM 1346 C CA . ARG A 1 161 ? 21.375 2.029 5.809 1 97.25 161 ARG A CA 1
ATOM 1347 C C . ARG A 1 161 ? 21.531 1.388 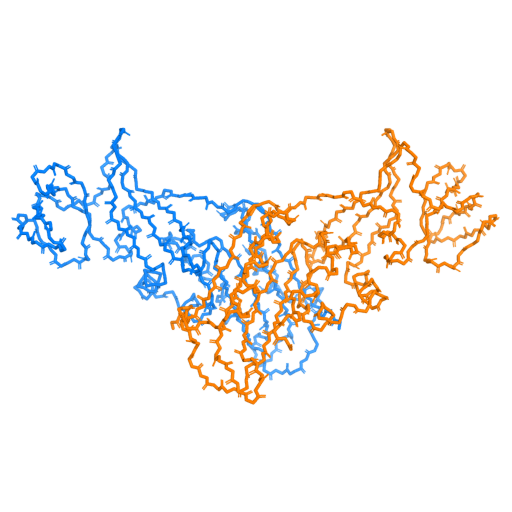4.434 1 97.25 161 ARG A C 1
ATOM 1349 O O . ARG A 1 161 ? 20.906 1.828 3.467 1 97.25 161 ARG A O 1
ATOM 1356 N N . ARG A 1 162 ? 22.328 0.394 4.375 1 97.56 162 ARG A N 1
ATOM 1357 C CA . ARG A 1 162 ? 22.5 -0.338 3.125 1 97.56 162 ARG A CA 1
ATOM 1358 C C . ARG A 1 162 ? 21.203 -1.013 2.701 1 97.56 162 ARG A C 1
ATOM 1360 O O . ARG A 1 162 ? 20.844 -0.988 1.522 1 97.56 162 ARG A O 1
ATOM 1367 N N . VAL A 1 163 ? 20.531 -1.63 3.631 1 97.88 163 VAL A N 1
ATOM 1368 C CA . VAL A 1 163 ? 19.25 -2.277 3.342 1 97.88 163 VAL A CA 1
ATOM 1369 C C . VAL A 1 163 ? 18.266 -1.249 2.795 1 97.88 163 VAL A C 1
ATOM 1371 O O . VAL A 1 163 ? 17.578 -1.503 1.8 1 97.88 163 VAL A O 1
ATOM 1374 N N . LEU A 1 164 ? 18.234 -0.089 3.432 1 98.06 164 LEU A N 1
ATOM 1375 C CA . LEU A 1 164 ? 17.312 0.957 3.006 1 98.06 164 LEU A CA 1
ATOM 1376 C C . LEU A 1 164 ? 17.641 1.435 1.597 1 98.06 164 LEU A C 1
ATOM 1378 O O . LEU A 1 164 ? 16.734 1.71 0.803 1 98.06 164 LEU A O 1
ATOM 1382 N N . ARG A 1 165 ? 18.922 1.493 1.262 1 97.69 165 ARG A N 1
ATOM 1383 C CA . ARG A 1 165 ? 19.328 1.871 -0.087 1 97.69 165 ARG A CA 1
ATOM 1384 C C . ARG A 1 165 ? 18.906 0.821 -1.105 1 97.69 165 ARG A C 1
ATOM 1386 O O . ARG A 1 165 ? 18.438 1.16 -2.197 1 97.69 165 ARG A O 1
ATOM 1393 N N . GLU A 1 166 ? 19.078 -0.398 -0.75 1 98.12 166 GLU A N 1
ATOM 1394 C CA . GLU A 1 166 ? 18.672 -1.485 -1.635 1 98.12 166 GLU A CA 1
ATOM 1395 C C . GLU A 1 166 ? 17.156 -1.451 -1.894 1 98.12 166 GLU A C 1
ATOM 1397 O O . GLU A 1 166 ? 16.719 -1.658 -3.023 1 98.12 166 GLU A O 1
ATOM 1402 N N . VAL A 1 167 ? 16.422 -1.19 -0.825 1 98.5 167 VAL A N 1
ATOM 1403 C CA . VAL A 1 167 ? 14.969 -1.104 -0.961 1 98.5 167 VAL A CA 1
ATOM 1404 C C . VAL A 1 167 ? 14.602 0.033 -1.913 1 98.5 167 VAL A C 1
ATOM 1406 O O . VAL A 1 167 ? 13.758 -0.133 -2.795 1 98.5 167 VAL A O 1
ATOM 1409 N N . ARG A 1 168 ? 15.234 1.152 -1.705 1 97.75 168 ARG A N 1
ATOM 1410 C CA . ARG A 1 168 ? 14.992 2.301 -2.57 1 97.75 168 ARG A CA 1
ATOM 1411 C C . ARG A 1 168 ? 15.273 1.958 -4.031 1 97.75 168 ARG A C 1
ATOM 1413 O O . ARG A 1 168 ? 14.492 2.305 -4.918 1 97.75 168 ARG A O 1
ATOM 1420 N N . ASP A 1 169 ? 16.375 1.271 -4.273 1 97.75 169 ASP A N 1
ATOM 1421 C CA . ASP A 1 169 ? 16.766 0.88 -5.625 1 97.75 169 ASP A CA 1
ATOM 1422 C C . ASP A 1 169 ? 15.766 -0.107 -6.223 1 97.75 169 ASP A C 1
ATOM 1424 O O . ASP A 1 169 ? 15.422 -0.011 -7.402 1 97.75 169 ASP A O 1
ATOM 1428 N N . ILE A 1 170 ? 15.312 -0.988 -5.469 1 98.12 170 ILE A N 1
ATOM 1429 C CA . ILE A 1 170 ? 14.336 -1.977 -5.914 1 98.12 170 ILE A CA 1
ATOM 1430 C C . ILE A 1 170 ? 13.039 -1.275 -6.332 1 98.12 170 ILE A C 1
ATOM 1432 O O . ILE A 1 170 ? 12.484 -1.567 -7.391 1 98.12 170 ILE A O 1
ATOM 1436 N N . HIS A 1 171 ? 12.539 -0.344 -5.43 1 97.94 171 HIS A N 1
ATOM 1437 C CA . HIS A 1 171 ? 11.336 0.407 -5.766 1 97.94 171 HIS A CA 1
ATOM 1438 C C . HIS A 1 171 ? 11.5 1.154 -7.086 1 97.94 171 HIS A C 1
ATOM 1440 O O . HIS A 1 171 ? 10.602 1.151 -7.926 1 97.94 171 HIS A O 1
ATOM 1446 N N . ARG A 1 172 ? 12.609 1.738 -7.25 1 96.06 172 ARG A N 1
ATOM 1447 C CA . ARG A 1 172 ? 12.852 2.643 -8.367 1 96.06 172 ARG A CA 1
ATOM 1448 C C . ARG A 1 172 ? 13.117 1.865 -9.656 1 96.06 172 ARG A C 1
ATOM 1450 O O . ARG A 1 172 ? 12.5 2.131 -10.688 1 96.06 172 ARG A O 1
ATOM 1457 N N . ASP A 1 173 ? 14.023 0.913 -9.625 1 95.62 173 ASP A N 1
ATOM 1458 C CA . ASP A 1 173 ? 14.609 0.331 -10.828 1 95.62 173 ASP A CA 1
ATOM 1459 C C . ASP A 1 173 ? 13.891 -0.954 -11.227 1 95.62 173 ASP A C 1
ATOM 1461 O O . ASP A 1 173 ? 13.953 -1.368 -12.391 1 95.62 173 ASP A O 1
ATOM 1465 N N . ILE A 1 174 ? 13.211 -1.566 -10.281 1 94.88 174 ILE A N 1
ATOM 1466 C CA . ILE A 1 174 ? 12.68 -2.895 -10.578 1 94.88 174 ILE A CA 1
ATOM 1467 C C . ILE A 1 174 ? 11.156 -2.865 -10.523 1 94.88 174 ILE A C 1
ATOM 1469 O O . ILE A 1 174 ? 10.484 -3.273 -11.477 1 94.88 174 ILE A O 1
ATOM 1473 N N . MET A 1 175 ? 10.547 -2.328 -9.516 1 95.12 175 MET A N 1
ATOM 1474 C CA . MET A 1 175 ? 9.133 -2.518 -9.227 1 95.12 175 MET A CA 1
ATOM 1475 C C . MET A 1 175 ? 8.297 -1.379 -9.805 1 95.12 175 MET A C 1
ATOM 1477 O O . MET A 1 175 ? 7.156 -1.585 -10.211 1 95.12 175 MET A O 1
ATOM 1481 N N . GLY A 1 176 ? 8.898 -0.148 -9.734 1 93.81 176 GLY A N 1
ATOM 1482 C CA . GLY A 1 176 ? 8.148 1.039 -10.109 1 93.81 176 GLY A CA 1
ATOM 1483 C C . GLY A 1 176 ? 7.094 1.428 -9.094 1 93.81 176 GLY A C 1
ATOM 1484 O O . GLY A 1 176 ? 6.352 2.391 -9.297 1 93.81 176 GLY A O 1
ATOM 1485 N N . PHE A 1 177 ? 6.949 0.64 -8.18 1 96 177 PHE A N 1
ATOM 1486 C CA . PHE A 1 177 ? 6.02 0.832 -7.07 1 96 177 PHE A CA 1
ATOM 1487 C C . PHE A 1 177 ? 6.531 0.138 -5.812 1 96 177 PHE A C 1
ATOM 1489 O O . PHE A 1 177 ? 7.141 -0.931 -5.891 1 96 177 PHE A O 1
ATOM 1496 N N . GLY A 1 178 ? 6.18 0.753 -4.691 1 97.5 178 GLY A N 1
ATOM 1497 C CA . GLY A 1 178 ? 6.477 0.066 -3.443 1 97.5 178 GLY A CA 1
ATOM 1498 C C . GLY A 1 178 ? 6.309 0.951 -2.221 1 97.5 178 GLY A C 1
ATOM 1499 O O . GLY A 1 178 ? 6.379 2.178 -2.322 1 97.5 178 GLY A O 1
ATOM 1500 N N . ARG A 1 179 ? 6.07 0.323 -1.126 1 97.94 179 ARG A N 1
ATOM 1501 C CA . ARG A 1 179 ? 6 0.975 0.178 1 97.94 179 ARG A CA 1
ATOM 1502 C C . ARG A 1 179 ? 6.73 0.157 1.239 1 97.94 179 ARG A C 1
ATOM 1504 O O . ARG A 1 179 ? 6.453 -1.032 1.411 1 97.94 179 ARG A O 1
ATOM 1511 N N . PHE A 1 180 ? 7.672 0.788 1.805 1 98.19 180 PHE A N 1
ATOM 1512 C CA . PHE A 1 180 ? 8.5 0.163 2.83 1 98.19 180 PHE A CA 1
ATOM 1513 C C . PHE A 1 180 ? 8.531 1.018 4.09 1 98.19 180 PHE A C 1
ATOM 1515 O O . PHE A 1 180 ? 8.992 2.16 4.062 1 98.19 180 PHE A O 1
ATOM 1522 N N . VAL A 1 181 ? 7.945 0.519 5.141 1 97.12 181 VAL A N 1
ATOM 1523 C CA . VAL A 1 181 ? 7.965 1.169 6.449 1 97.12 181 VAL A CA 1
ATOM 1524 C C . VAL A 1 181 ? 8.891 0.403 7.391 1 97.12 181 VAL A C 1
ATOM 1526 O O . VAL A 1 181 ? 8.727 -0.803 7.59 1 97.12 181 VAL A O 1
ATOM 1529 N N . PHE A 1 182 ? 9.836 1.097 8.023 1 97 182 PHE A N 1
ATOM 1530 C CA . PHE A 1 182 ? 10.891 0.433 8.773 1 97 182 PHE A CA 1
ATOM 1531 C C . PHE A 1 182 ? 11.109 1.108 10.125 1 97 182 PHE A C 1
ATOM 1533 O O . PHE A 1 182 ? 11.164 2.336 10.203 1 97 182 PHE A O 1
ATOM 1540 N N . GLN A 1 183 ? 11.117 0.368 11.117 1 94.81 183 GLN A N 1
ATOM 1541 C CA . GLN A 1 183 ? 11.484 0.816 12.461 1 94.81 183 GLN A CA 1
ATOM 1542 C C . GLN A 1 183 ? 12.672 0.018 12.992 1 94.81 183 GLN A C 1
ATOM 1544 O O . GLN A 1 183 ? 12.664 -1.214 12.953 1 94.81 183 GLN A O 1
ATOM 1549 N N . TYR A 1 184 ? 13.633 0.697 13.492 1 94.44 184 TYR A N 1
ATOM 1550 C CA . TYR A 1 184 ? 14.828 0.065 14.039 1 94.44 184 TYR A CA 1
ATOM 1551 C C . TYR A 1 184 ? 14.945 0.34 15.531 1 94.44 184 TYR A C 1
ATOM 1553 O O . TYR A 1 184 ? 14.867 1.491 15.969 1 94.44 184 TYR A O 1
ATOM 1561 N N . PHE A 1 185 ? 15.203 -0.68 16.281 1 93.19 185 PHE A N 1
ATOM 1562 C CA . PHE A 1 185 ? 15.188 -0.543 17.734 1 93.19 185 PHE A CA 1
ATOM 1563 C C . PHE A 1 185 ? 16.578 -0.819 18.312 1 93.19 185 PHE A C 1
ATOM 1565 O O . PHE A 1 185 ? 16.734 -0.907 19.531 1 93.19 185 PHE A O 1
ATOM 1572 N N . GLY A 1 186 ? 17.516 -1.057 17.375 1 91.94 186 GLY A N 1
ATOM 1573 C CA . GLY A 1 186 ? 18.875 -1.271 17.844 1 91.94 186 GLY A CA 1
ATOM 1574 C C . GLY A 1 186 ? 19.312 -2.719 17.734 1 91.94 186 GLY A C 1
ATOM 1575 O O . GLY A 1 186 ? 18.625 -3.545 17.141 1 91.94 186 GLY A O 1
ATOM 1576 N N . GLU A 1 187 ? 20.547 -2.91 18.172 1 90.81 187 GLU A N 1
ATOM 1577 C CA . GLU A 1 187 ? 21.156 -4.238 18.141 1 90.81 187 GLU A CA 1
ATOM 1578 C C . GLU A 1 187 ? 21.391 -4.77 19.547 1 90.81 187 GLU A C 1
ATOM 1580 O O . GLU A 1 187 ? 21.859 -4.031 20.422 1 90.81 187 GLU A O 1
ATOM 1585 N N . GLU A 1 188 ? 20.891 -5.984 19.797 1 87.12 188 GLU A N 1
ATOM 1586 C CA . GLU A 1 188 ? 21.156 -6.699 21.031 1 87.12 188 GLU A CA 1
ATOM 1587 C C . GLU A 1 188 ? 21.703 -8.094 20.75 1 87.12 188 GLU A C 1
ATOM 1589 O O . GLU A 1 188 ? 21.125 -8.859 19.984 1 87.12 188 GLU A O 1
ATOM 1594 N N . ASN A 1 189 ? 22.844 -8.469 21.422 1 88.38 189 ASN A N 1
ATOM 1595 C CA . ASN A 1 189 ? 23.5 -9.766 21.25 1 88.38 189 ASN A CA 1
ATOM 1596 C C . ASN A 1 189 ? 23.719 -10.086 19.781 1 88.38 189 ASN A C 1
ATOM 1598 O O . ASN A 1 189 ? 23.344 -11.164 19.312 1 88.38 189 ASN A O 1
ATOM 1602 N N . LYS A 1 190 ? 24.031 -9.094 18.969 1 87.31 190 LYS A N 1
ATOM 1603 C CA . LYS A 1 190 ? 24.422 -9.211 17.562 1 87.31 190 LYS A CA 1
ATOM 1604 C C . LYS A 1 190 ? 23.203 -9.453 16.688 1 87.31 190 LYS A C 1
ATOM 1606 O O . LYS A 1 190 ? 23.328 -9.906 15.555 1 87.31 190 LYS A O 1
ATOM 1611 N N . THR A 1 191 ? 22.047 -9.188 17.297 1 91.12 191 THR A N 1
ATOM 1612 C CA . THR A 1 191 ? 20.812 -9.328 16.531 1 91.12 191 THR A CA 1
ATOM 1613 C C . THR A 1 191 ? 20.125 -7.98 16.375 1 91.12 191 THR A C 1
ATOM 1615 O O . THR A 1 191 ? 19.938 -7.25 17.359 1 91.12 191 THR A O 1
ATOM 1618 N N . HIS A 1 192 ? 19.844 -7.695 15.18 1 93.62 192 HIS A N 1
ATOM 1619 C CA . HIS A 1 192 ? 19.109 -6.461 14.906 1 93.62 192 HIS A CA 1
ATOM 1620 C C . HIS A 1 192 ? 17.641 -6.59 15.289 1 93.62 192 HIS A C 1
ATOM 1622 O O . HIS A 1 192 ? 17 -7.586 14.953 1 93.62 192 HIS A O 1
ATOM 1628 N N . ASN A 1 193 ? 17.188 -5.621 16.031 1 94.5 193 ASN A N 1
ATOM 1629 C CA . ASN A 1 193 ? 15.766 -5.516 16.359 1 94.5 193 ASN A CA 1
ATOM 1630 C C . ASN A 1 193 ? 15.062 -4.488 15.484 1 94.5 193 ASN A C 1
ATOM 1632 O O . ASN A 1 193 ? 15.375 -3.297 15.539 1 94.5 193 ASN A O 1
ATOM 1636 N N . TYR A 1 194 ? 14.211 -4.984 14.672 1 94.5 194 TYR A N 1
ATOM 1637 C CA . TYR A 1 194 ? 13.539 -4.094 13.727 1 94.5 194 TYR A CA 1
ATOM 1638 C C . TYR A 1 194 ? 12.172 -4.641 13.336 1 94.5 194 TYR A C 1
ATOM 1640 O O . TYR A 1 194 ? 11.867 -5.805 13.594 1 94.5 194 TYR A O 1
ATOM 1648 N N . ARG A 1 195 ? 11.344 -3.809 12.859 1 95.19 195 ARG A N 1
ATOM 1649 C CA . ARG A 1 195 ? 10.047 -4.109 12.266 1 95.19 195 ARG A CA 1
ATOM 1650 C C . ARG A 1 195 ? 9.93 -3.512 10.867 1 95.19 195 ARG A C 1
ATOM 1652 O O . ARG A 1 195 ? 10.391 -2.395 10.625 1 95.19 195 ARG A O 1
ATOM 1659 N N . LEU A 1 196 ? 9.391 -4.301 9.977 1 96.94 196 LEU A N 1
ATOM 1660 C CA . LEU A 1 196 ? 9.195 -3.736 8.648 1 96.94 196 LEU A CA 1
ATOM 1661 C C . LEU A 1 196 ? 7.875 -4.199 8.047 1 96.94 196 LEU A C 1
ATOM 1663 O O . LEU A 1 196 ? 7.383 -5.281 8.375 1 96.94 196 LEU A O 1
ATOM 1667 N N . HIS A 1 197 ? 7.266 -3.391 7.328 1 97.44 197 HIS A N 1
ATOM 1668 C CA . HIS A 1 197 ? 6.152 -3.645 6.422 1 97.44 197 HIS A CA 1
ATOM 1669 C C . HIS A 1 197 ? 6.52 -3.295 4.984 1 97.44 197 HIS A C 1
ATOM 1671 O O . HIS A 1 197 ? 6.988 -2.188 4.711 1 97.44 197 HIS A O 1
ATOM 1677 N N . TRP A 1 198 ? 6.41 -4.203 4.148 1 98.38 198 TRP A N 1
ATOM 1678 C CA . TRP A 1 198 ? 6.812 -4.004 2.76 1 98.38 198 TRP A CA 1
ATOM 1679 C C . TRP A 1 198 ? 5.703 -4.426 1.803 1 98.38 198 TRP A C 1
ATOM 1681 O O . TRP A 1 198 ? 5.234 -5.566 1.85 1 98.38 198 TRP A O 1
ATOM 1691 N N . THR A 1 199 ? 5.211 -3.518 1.008 1 98.12 199 THR A N 1
ATOM 1692 C CA . THR A 1 199 ? 4.195 -3.791 -0 1 98.12 199 THR A CA 1
ATOM 1693 C C . THR A 1 199 ? 4.781 -3.691 -1.404 1 98.12 199 THR A C 1
ATOM 1695 O O . THR A 1 199 ? 5.387 -2.678 -1.76 1 98.12 199 THR A O 1
ATOM 1698 N N . LEU A 1 200 ? 4.633 -4.668 -2.182 1 98.25 200 LEU A N 1
ATOM 1699 C CA . LEU A 1 200 ? 5.199 -4.762 -3.521 1 98.25 200 LEU A CA 1
ATOM 1700 C C . LEU A 1 200 ? 4.164 -5.262 -4.52 1 98.25 200 LEU A C 1
ATOM 1702 O O . LEU A 1 200 ? 3.207 -5.941 -4.137 1 98.25 200 LEU A O 1
ATOM 1706 N N . PRO A 1 201 ? 4.32 -4.926 -5.828 1 98 201 PRO A N 1
ATOM 1707 C CA . PRO A 1 201 ? 3.434 -5.516 -6.832 1 98 201 PRO A CA 1
ATOM 1708 C C . PRO A 1 201 ? 3.549 -7.035 -6.902 1 98 201 PRO A C 1
ATOM 1710 O O . PRO A 1 201 ? 4.648 -7.566 -7.09 1 98 201 PRO A O 1
ATOM 1713 N N . THR A 1 202 ? 2.445 -7.652 -6.836 1 98.19 202 THR A N 1
ATOM 1714 C CA . THR A 1 202 ? 2.416 -9.109 -6.762 1 98.19 202 THR A CA 1
ATOM 1715 C C . THR A 1 202 ? 3.008 -9.727 -8.023 1 98.19 202 THR A C 1
ATOM 1717 O O . THR A 1 202 ? 3.771 -10.695 -7.953 1 98.19 202 THR A O 1
ATOM 1720 N N . LEU A 1 203 ? 2.709 -9.172 -9.156 1 98.44 203 LEU A N 1
ATOM 1721 C CA . LEU A 1 203 ? 3.117 -9.758 -10.43 1 98.44 203 LEU A CA 1
ATOM 1722 C C . LEU A 1 203 ? 4.633 -9.922 -10.492 1 98.44 203 LEU A C 1
ATOM 1724 O O . LEU A 1 203 ? 5.133 -10.898 -11.039 1 98.44 203 LEU A O 1
ATOM 1728 N N . HIS A 1 204 ? 5.344 -8.977 -9.953 1 98.5 204 HIS A N 1
ATOM 1729 C CA . HIS A 1 204 ? 6.801 -9.023 -9.984 1 98.5 204 HIS A CA 1
ATOM 1730 C C . HIS A 1 204 ? 7.336 -10.211 -9.188 1 98.5 204 HIS A C 1
ATOM 1732 O O . HIS A 1 204 ? 8.406 -10.734 -9.484 1 98.5 204 HIS A O 1
ATOM 1738 N N . LEU A 1 205 ? 6.582 -10.633 -8.242 1 98.5 205 LEU A N 1
ATOM 1739 C CA . LEU A 1 205 ? 7.035 -11.695 -7.352 1 98.5 205 LEU A CA 1
ATOM 1740 C C . LEU A 1 205 ? 6.934 -13.055 -8.031 1 98.5 205 LEU A C 1
ATOM 1742 O O . LEU A 1 205 ? 7.434 -14.055 -7.504 1 98.5 205 LEU A O 1
ATOM 1746 N N . PHE A 1 206 ? 6.277 -13.125 -9.141 1 98.62 206 PHE A N 1
ATOM 1747 C CA . PHE A 1 206 ? 6.188 -14.359 -9.914 1 98.62 206 PHE A CA 1
ATOM 1748 C C . PHE A 1 206 ? 7.418 -14.539 -10.789 1 98.62 206 PHE A C 1
ATOM 1750 O O . PHE A 1 206 ? 7.609 -15.594 -11.391 1 98.62 206 PHE A O 1
ATOM 1757 N N . ASP A 1 207 ? 8.219 -13.5 -10.938 1 98.19 207 ASP A N 1
ATOM 1758 C CA . ASP A 1 207 ? 9.516 -13.586 -11.602 1 98.19 207 ASP A CA 1
ATOM 1759 C C . ASP A 1 207 ? 10.578 -14.148 -10.664 1 98.19 207 ASP A C 1
ATOM 1761 O O . ASP A 1 207 ? 10.875 -13.555 -9.625 1 98.19 207 ASP A O 1
ATOM 1765 N N . VAL A 1 208 ? 11.156 -15.164 -10.992 1 97.88 208 VAL A N 1
ATOM 1766 C CA . VAL A 1 208 ? 12.055 -15.906 -10.125 1 97.88 208 VAL A CA 1
ATOM 1767 C C . VAL A 1 208 ? 13.219 -15.016 -9.695 1 97.88 208 VAL A C 1
ATOM 1769 O O . VAL A 1 208 ? 13.594 -14.992 -8.516 1 97.88 208 VAL A O 1
ATOM 1772 N N . GLU A 1 209 ? 13.781 -14.297 -10.578 1 97.81 209 GLU A N 1
ATOM 1773 C CA . GLU A 1 209 ? 14.938 -13.461 -10.281 1 97.81 209 GLU A CA 1
ATOM 1774 C C . GLU A 1 209 ? 14.562 -12.32 -9.336 1 97.81 209 GLU A C 1
ATOM 1776 O O . GLU A 1 209 ? 15.297 -12.023 -8.391 1 97.81 209 GLU A O 1
ATOM 1781 N N . ILE A 1 210 ? 13.453 -11.727 -9.609 1 98.25 210 ILE A N 1
ATOM 1782 C CA . ILE A 1 210 ? 12.992 -10.625 -8.773 1 98.25 210 ILE A CA 1
ATOM 1783 C C . ILE A 1 210 ? 12.656 -11.141 -7.379 1 98.25 210 ILE A C 1
ATOM 1785 O O . ILE A 1 210 ? 13.047 -10.539 -6.375 1 98.25 210 ILE A O 1
ATOM 1789 N N . ALA A 1 211 ? 11.953 -12.273 -7.328 1 98.44 211 ALA A N 1
ATOM 1790 C CA . ALA A 1 211 ? 11.617 -12.875 -6.043 1 98.44 211 ALA A CA 1
ATOM 1791 C C . ALA A 1 211 ? 12.875 -13.164 -5.223 1 98.44 211 ALA A C 1
ATOM 1793 O O . ALA A 1 211 ? 12.898 -12.938 -4.012 1 98.44 211 ALA A O 1
ATOM 1794 N N . ASN A 1 212 ? 13.859 -13.664 -5.883 1 98.19 212 ASN A N 1
ATOM 1795 C CA . ASN A 1 212 ? 15.125 -13.945 -5.219 1 98.19 212 ASN A CA 1
ATOM 1796 C C . ASN A 1 212 ? 15.742 -12.68 -4.637 1 98.19 212 ASN A C 1
ATOM 1798 O O . ASN A 1 212 ? 16.266 -12.703 -3.516 1 98.19 212 ASN A O 1
ATOM 1802 N N . GLU A 1 213 ? 15.734 -11.648 -5.391 1 98.19 213 GLU A N 1
ATOM 1803 C CA . GLU A 1 213 ? 16.281 -10.375 -4.93 1 98.19 213 GLU A CA 1
ATOM 1804 C C . GLU A 1 213 ? 15.539 -9.867 -3.703 1 98.19 213 GLU A C 1
ATOM 1806 O O . GLU A 1 213 ? 16.156 -9.398 -2.74 1 98.19 213 GLU A O 1
ATOM 1811 N N . ILE A 1 214 ? 14.242 -9.938 -3.719 1 98.62 214 ILE A N 1
ATOM 1812 C CA . ILE A 1 214 ? 13.422 -9.469 -2.602 1 98.62 214 ILE A CA 1
ATOM 1813 C C . ILE A 1 214 ? 13.695 -10.328 -1.369 1 98.62 214 ILE A C 1
ATOM 1815 O O . ILE A 1 214 ? 13.805 -9.812 -0.256 1 98.62 214 ILE A O 1
ATOM 1819 N N . ASP A 1 215 ? 13.789 -11.641 -1.59 1 98.56 215 ASP A N 1
ATOM 1820 C CA . ASP A 1 215 ? 14.078 -12.562 -0.492 1 98.56 215 ASP A CA 1
ATOM 1821 C C . ASP A 1 215 ? 15.398 -12.219 0.185 1 98.56 215 ASP A C 1
ATOM 1823 O O . ASP A 1 215 ? 15.492 -12.219 1.414 1 98.56 215 ASP A O 1
ATOM 1827 N N . LYS A 1 216 ? 16.359 -11.922 -0.615 1 97.94 216 LYS A N 1
ATOM 1828 C CA . LYS A 1 216 ? 17.688 -11.555 -0.105 1 97.94 216 LYS A CA 1
ATOM 1829 C C . LYS A 1 216 ? 17.609 -10.289 0.745 1 97.94 216 LYS A C 1
ATOM 1831 O O . LYS A 1 216 ? 18.188 -10.234 1.835 1 97.94 216 LYS A O 1
ATOM 1836 N N . VAL A 1 217 ? 16.938 -9.312 0.295 1 98.06 217 VAL A N 1
ATOM 1837 C CA . VAL A 1 217 ? 16.844 -8.039 0.999 1 98.06 217 VAL A CA 1
ATOM 1838 C C . VAL A 1 217 ? 16.094 -8.227 2.316 1 98.06 217 VAL A C 1
ATOM 1840 O O . VAL A 1 217 ? 16.5 -7.684 3.348 1 98.06 217 VAL A O 1
ATOM 1843 N N . LEU A 1 218 ? 15.031 -9.023 2.309 1 97.81 218 LEU A N 1
ATOM 1844 C CA . LEU A 1 218 ? 14.258 -9.305 3.512 1 97.81 218 LEU A CA 1
ATOM 1845 C C . LEU A 1 218 ? 15.117 -10 4.562 1 97.81 218 LEU A C 1
ATOM 1847 O O . LEU A 1 218 ? 14.836 -9.906 5.758 1 97.81 218 LEU A O 1
ATOM 1851 N N . GLY A 1 219 ? 16.172 -10.672 4.113 1 96.5 219 GLY A N 1
ATOM 1852 C CA . GLY A 1 219 ? 17 -11.43 5.023 1 96.5 219 GLY A CA 1
ATOM 1853 C C . GLY A 1 219 ? 18.297 -10.727 5.379 1 96.5 219 GLY A C 1
ATOM 1854 O O . GLY A 1 219 ? 19.125 -11.258 6.125 1 96.5 219 GLY A O 1
ATOM 1855 N N . MET A 1 220 ? 18.484 -9.539 4.895 1 94.38 220 MET A N 1
ATOM 1856 C CA . MET A 1 220 ? 19.781 -8.859 4.969 1 94.38 220 MET A CA 1
ATOM 1857 C C . MET A 1 220 ? 20.141 -8.523 6.414 1 94.38 220 MET A C 1
ATOM 1859 O O . MET A 1 220 ? 21.312 -8.414 6.758 1 94.38 220 MET A O 1
ATOM 1863 N N . LEU A 1 221 ? 19.109 -8.305 7.27 1 91.88 221 LEU A N 1
ATOM 1864 C CA . LEU A 1 221 ? 19.391 -7.879 8.641 1 91.88 221 LEU A CA 1
ATOM 1865 C C . LEU A 1 221 ? 19.359 -9.062 9.594 1 91.88 221 LEU A C 1
ATOM 1867 O O . LEU A 1 221 ? 19.484 -8.891 10.805 1 91.88 221 LEU A O 1
ATOM 1871 N N . ASP A 1 222 ? 19.172 -10.258 9.008 1 88.88 222 ASP A N 1
ATOM 1872 C CA . ASP A 1 222 ? 19.188 -11.461 9.836 1 88.88 222 ASP A CA 1
ATOM 1873 C C . ASP A 1 222 ? 20.609 -11.914 10.109 1 88.88 222 ASP A C 1
ATOM 1875 O O . ASP A 1 222 ? 21.516 -11.656 9.305 1 88.88 222 ASP A O 1
ATOM 1879 N N . MET B 1 1 ? 0.584 -20.453 5.406 1 44.47 1 MET B N 1
ATOM 1880 C CA . MET B 1 1 ? -0.19 -20.125 4.215 1 44.47 1 MET B CA 1
ATOM 1881 C C . MET B 1 1 ? -1.248 -19.062 4.531 1 44.47 1 MET B C 1
ATOM 1883 O O . MET B 1 1 ? -1.659 -18.922 5.684 1 44.47 1 MET B O 1
ATOM 1887 N N . LEU B 1 2 ? -1.382 -17.984 3.559 1 57.16 2 LEU B N 1
ATOM 1888 C CA . LEU B 1 2 ? -2.172 -16.766 3.648 1 57.16 2 LEU B CA 1
ATOM 1889 C C . LEU B 1 2 ? -3.639 -17.078 3.922 1 57.16 2 LEU B C 1
ATOM 1891 O O . LEU B 1 2 ? -4.258 -17.859 3.191 1 57.16 2 LEU B O 1
ATOM 1895 N N . GLU B 1 3 ? -3.947 -17.219 5.133 1 64.12 3 GLU B N 1
ATOM 1896 C CA . GLU B 1 3 ? -5.305 -17.5 5.598 1 64.12 3 GLU B CA 1
ATOM 1897 C C . GLU B 1 3 ? -6.316 -16.562 4.934 1 64.12 3 GLU B C 1
ATOM 1899 O O . GLU B 1 3 ? -5.938 -15.602 4.27 1 64.12 3 GLU B O 1
ATOM 1904 N N . GLY B 1 4 ? -7.66 -16.828 4.922 1 80.44 4 GLY B N 1
ATOM 1905 C CA . GLY B 1 4 ? -8.93 -16.359 4.402 1 80.44 4 GLY B CA 1
ATOM 1906 C C . GLY B 1 4 ? -9.156 -14.875 4.625 1 80.44 4 GLY B C 1
ATOM 1907 O O . GLY B 1 4 ? -9.445 -14.445 5.742 1 80.44 4 GLY B O 1
ATOM 1908 N N . TYR B 1 5 ? -8.547 -14.055 3.641 1 89.94 5 TYR B N 1
ATOM 1909 C CA . TYR B 1 5 ? -8.883 -12.633 3.715 1 89.94 5 TYR B CA 1
ATOM 1910 C C . TYR B 1 5 ? -9.664 -12.195 2.48 1 89.94 5 TYR B C 1
ATOM 1912 O O . TYR B 1 5 ? -9.672 -12.891 1.462 1 89.94 5 TYR B O 1
ATOM 1920 N N . TYR B 1 6 ? -10.453 -11.156 2.705 1 95.38 6 TYR B N 1
ATOM 1921 C CA . TYR B 1 6 ? -11.141 -10.414 1.649 1 95.38 6 TYR B CA 1
ATOM 1922 C C . TYR B 1 6 ? -10.375 -9.148 1.289 1 95.38 6 TYR B C 1
ATOM 1924 O O . TYR B 1 6 ? -10.047 -8.336 2.164 1 95.38 6 TYR B O 1
ATOM 1932 N N . ILE B 1 7 ? -10.086 -8.969 0.049 1 96.81 7 ILE B N 1
ATOM 1933 C CA . ILE B 1 7 ? -9.219 -7.859 -0.329 1 96.81 7 ILE B CA 1
ATOM 1934 C C . ILE B 1 7 ? -9.961 -6.934 -1.29 1 96.81 7 ILE B C 1
ATOM 1936 O O . ILE B 1 7 ? -10.664 -7.398 -2.191 1 96.81 7 ILE B O 1
ATOM 1940 N N . ILE B 1 8 ? -9.906 -5.68 -1.062 1 97.81 8 ILE B N 1
ATOM 1941 C CA . ILE B 1 8 ? -10.359 -4.629 -1.967 1 97.81 8 ILE B CA 1
ATOM 1942 C C . ILE B 1 8 ? -9.188 -3.725 -2.336 1 97.81 8 ILE B C 1
ATOM 1944 O O . ILE B 1 8 ? -8.641 -3.025 -1.479 1 97.81 8 ILE B O 1
ATOM 1948 N N . GLU B 1 9 ? -8.797 -3.754 -3.592 1 97.25 9 GLU B N 1
ATOM 1949 C CA . GLU B 1 9 ? -7.633 -2.982 -4.012 1 97.25 9 GLU B CA 1
ATOM 1950 C C . GLU B 1 9 ? -7.938 -2.162 -5.262 1 97.25 9 GLU B C 1
ATOM 1952 O O . GLU B 1 9 ? -8.547 -2.666 -6.211 1 97.25 9 GLU B O 1
ATOM 1957 N N . ASN B 1 10 ? -7.656 -0.942 -5.219 1 95 10 ASN B N 1
ATOM 1958 C CA . ASN B 1 10 ? -7.582 -0.028 -6.352 1 95 10 ASN B CA 1
ATOM 1959 C C . ASN B 1 10 ? -6.188 0.567 -6.504 1 95 10 ASN B C 1
ATOM 1961 O O . ASN B 1 10 ? -5.793 1.445 -5.73 1 95 10 ASN B O 1
ATOM 1965 N N . PRO B 1 11 ? -5.418 0.045 -7.395 1 90.25 11 PRO B N 1
ATOM 1966 C CA . PRO B 1 11 ? -4.023 0.481 -7.516 1 90.25 11 PRO B CA 1
ATOM 1967 C C . PRO B 1 11 ? -3.895 1.894 -8.086 1 90.25 11 PRO B C 1
ATOM 1969 O O . PRO B 1 11 ? -2.828 2.506 -7.988 1 90.25 11 PRO B O 1
ATOM 1972 N N . GLY B 1 12 ? -4.855 2.389 -8.672 1 91.25 12 GLY B N 1
ATOM 1973 C CA . GLY B 1 12 ? -4.887 3.736 -9.219 1 91.25 12 GLY B CA 1
ATOM 1974 C C . GLY B 1 12 ? -3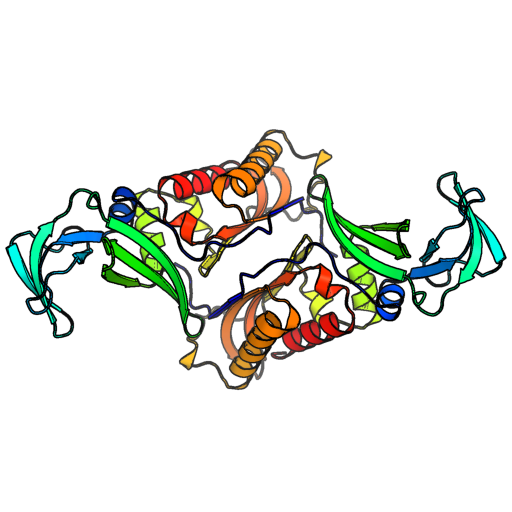.615 4.52 -8.953 1 91.25 12 GLY B C 1
ATOM 1975 O O . GLY B 1 12 ? -2.52 3.955 -8.969 1 91.25 12 GLY B O 1
ATOM 1976 N N . VAL B 1 13 ? -3.725 5.812 -8.867 1 90.5 13 VAL B N 1
ATOM 1977 C CA . VAL B 1 13 ? -2.574 6.695 -8.711 1 90.5 13 VAL B CA 1
ATOM 1978 C C . VAL B 1 13 ? -2.695 7.48 -7.406 1 90.5 13 VAL B C 1
ATOM 1980 O O . VAL B 1 13 ? -3.756 8.031 -7.102 1 90.5 13 VAL B O 1
ATOM 1983 N N . VAL B 1 14 ? -1.645 7.465 -6.664 1 94.94 14 VAL B N 1
ATOM 1984 C CA . VAL B 1 14 ? -1.57 8.32 -5.484 1 94.94 14 VAL B CA 1
ATOM 1985 C C . VAL B 1 14 ? -1.345 9.766 -5.91 1 94.94 14 VAL B C 1
ATOM 1987 O O . VAL B 1 14 ? -0.389 10.07 -6.629 1 94.94 14 VAL B O 1
ATOM 1990 N N . PRO B 1 15 ? -2.201 10.648 -5.52 1 95 15 PRO B N 1
ATOM 1991 C CA . PRO B 1 15 ? -2.055 12.039 -5.969 1 95 15 PRO B CA 1
ATOM 1992 C C . PRO B 1 15 ? -0.758 12.68 -5.484 1 95 15 PRO B C 1
ATOM 1994 O O . PRO B 1 15 ? -0.357 12.477 -4.332 1 95 15 PRO B O 1
ATOM 1997 N N . SER B 1 16 ? -0.142 13.461 -6.387 1 95.25 16 SER B N 1
ATOM 1998 C CA . SER B 1 16 ? 1.095 14.164 -6.051 1 95.25 16 SER B CA 1
ATOM 1999 C C . SER B 1 16 ? 0.81 15.477 -5.332 1 95.25 16 SER B C 1
ATOM 2001 O O . SER B 1 16 ? 1.655 15.984 -4.59 1 95.25 16 SER B O 1
ATOM 2003 N N . GLU B 1 17 ? -0.274 16.016 -5.633 1 97.5 17 GLU B N 1
ATOM 2004 C CA . GLU B 1 17 ? -0.746 17.234 -4.992 1 97.5 17 GLU B CA 1
ATOM 2005 C C . GLU B 1 17 ? -2.271 17.297 -4.961 1 97.5 17 GLU B C 1
ATOM 2007 O O . GLU B 1 17 ? -2.938 16.531 -5.664 1 97.5 17 GLU B O 1
ATOM 2012 N N . ARG B 1 18 ? -2.785 18.172 -4.16 1 97.81 18 ARG B N 1
ATOM 2013 C CA . ARG B 1 18 ? -4.23 18.328 -4.043 1 97.81 18 ARG B CA 1
ATOM 2014 C C . ARG B 1 18 ? -4.594 19.734 -3.605 1 97.81 18 ARG B C 1
ATOM 2016 O O . ARG B 1 18 ? -3.846 20.375 -2.859 1 97.81 18 ARG B O 1
ATOM 2023 N N . ARG B 1 19 ? -5.75 20.094 -4.109 1 98.25 19 ARG B N 1
ATOM 2024 C CA . ARG B 1 19 ? -6.297 21.391 -3.709 1 98.25 19 ARG B CA 1
ATOM 2025 C C . ARG B 1 19 ? -7.137 21.25 -2.441 1 98.25 19 ARG B C 1
ATOM 2027 O O . ARG B 1 19 ? -7.859 20.266 -2.268 1 98.25 19 ARG B O 1
ATOM 2034 N N . PHE B 1 20 ? -7 22.234 -1.617 1 98.44 20 PHE B N 1
ATOM 2035 C CA . PHE B 1 20 ? -7.75 22.234 -0.366 1 98.44 20 PHE B CA 1
ATOM 2036 C C . PHE B 1 20 ? -8.508 23.547 -0.192 1 98.44 20 PHE B C 1
ATOM 2038 O O . PHE B 1 20 ? -8.266 24.516 -0.916 1 98.44 20 PHE B O 1
ATOM 2045 N N . ARG B 1 21 ? -9.477 23.562 0.738 1 97.44 21 ARG B N 1
ATOM 2046 C CA . ARG B 1 21 ? -10.312 24.719 1.041 1 97.44 21 ARG B CA 1
ATOM 2047 C C . ARG B 1 21 ? -9.883 25.391 2.348 1 97.44 21 ARG B C 1
ATOM 2049 O O . ARG B 1 21 ? -9.133 24.797 3.127 1 97.44 21 ARG B O 1
ATOM 2056 N N . MET B 1 22 ? -10.391 26.516 2.529 1 98.19 22 MET B N 1
ATOM 2057 C CA . MET B 1 22 ? -10.07 27.266 3.742 1 98.19 22 MET B CA 1
ATOM 2058 C C . MET B 1 22 ? -10.461 26.484 4.984 1 98.19 22 MET B C 1
ATOM 2060 O O . MET B 1 22 ? -9.75 26.5 5.992 1 98.19 22 MET B O 1
ATOM 2064 N N . LYS B 1 23 ? -11.547 25.828 4.941 1 96.56 23 LYS B N 1
ATOM 2065 C CA . LYS B 1 23 ? -12.008 25.047 6.086 1 96.56 23 LYS B CA 1
ATOM 2066 C C . LYS B 1 23 ? -10.984 23.984 6.477 1 96.56 23 LYS B C 1
ATOM 2068 O O . LYS B 1 23 ? -10.82 23.688 7.656 1 96.56 23 LYS B O 1
ATOM 2073 N N . ASP B 1 24 ? -10.367 23.344 5.523 1 97.69 24 ASP B N 1
ATOM 2074 C CA . ASP B 1 24 ? -9.312 22.375 5.793 1 97.69 24 ASP B CA 1
ATOM 2075 C C . ASP B 1 24 ? -8.125 23.031 6.492 1 97.69 24 ASP B C 1
ATOM 2077 O O . ASP B 1 24 ? -7.652 22.531 7.516 1 97.69 24 ASP B O 1
ATOM 2081 N N . LEU B 1 25 ? -7.688 24.156 5.965 1 98.5 25 LEU B N 1
ATOM 2082 C CA . LEU B 1 25 ? -6.559 24.875 6.551 1 98.5 25 LEU B CA 1
ATOM 2083 C C . LEU B 1 25 ? -6.828 25.219 8.016 1 98.5 25 LEU B C 1
ATOM 2085 O O . LEU B 1 25 ? -5.953 25.047 8.867 1 98.5 25 LEU B O 1
ATOM 2089 N N . LYS B 1 26 ? -7.961 25.656 8.266 1 97.25 26 LYS B N 1
ATOM 2090 C CA . LYS B 1 26 ? -8.359 25.969 9.633 1 97.25 26 LYS B CA 1
ATOM 2091 C C . LYS B 1 26 ? -8.336 24.719 10.508 1 97.25 26 LYS B C 1
ATOM 2093 O O . LYS B 1 26 ? -7.895 24.766 11.664 1 97.25 26 LYS B O 1
ATOM 2098 N N . ALA B 1 27 ? -8.812 23.656 9.953 1 97.12 27 ALA B N 1
ATOM 2099 C CA . ALA B 1 27 ? -8.82 22.406 10.688 1 97.12 27 ALA B CA 1
ATOM 2100 C C . ALA B 1 27 ? -7.402 21.922 10.969 1 97.12 27 ALA B C 1
ATOM 2102 O O . ALA B 1 27 ? -7.156 21.234 11.969 1 97.12 27 ALA B O 1
ATOM 2103 N N . TRP B 1 28 ? -6.5 22.234 10.047 1 98.06 28 TRP B N 1
ATOM 2104 C CA . TRP B 1 28 ? -5.094 21.891 10.25 1 98.06 28 TRP B CA 1
ATOM 2105 C C . TRP B 1 28 ? -4.508 22.688 11.422 1 98.06 28 TRP B C 1
ATOM 2107 O O . TRP B 1 28 ? -3.451 22.328 11.945 1 98.06 28 TRP B O 1
ATOM 2117 N N . GLY B 1 29 ? -5.156 23.797 11.766 1 97.44 29 GLY B N 1
ATOM 2118 C CA . GLY B 1 29 ? -4.715 24.609 12.875 1 97.44 29 GLY B CA 1
ATOM 2119 C C . GLY B 1 29 ? -3.957 25.859 12.445 1 97.44 29 GLY B C 1
ATOM 2120 O O . GLY B 1 29 ? -3.07 26.328 13.156 1 97.44 29 GLY B O 1
ATOM 2121 N N . TYR B 1 30 ? -4.332 26.344 11.203 1 98.19 30 TYR B N 1
ATOM 2122 C CA . TYR B 1 30 ? -3.592 27.5 10.703 1 98.19 30 TYR B CA 1
ATOM 2123 C C . TYR B 1 30 ? -4.539 28.641 10.352 1 98.19 30 TYR B C 1
ATOM 2125 O O . TYR B 1 30 ? -5.656 28.391 9.883 1 98.19 30 TYR B O 1
ATOM 2133 N N . ASP B 1 31 ? -4.074 29.828 10.555 1 98.25 31 ASP B N 1
ATOM 2134 C CA . ASP B 1 31 ? -4.648 31.047 9.969 1 98.25 31 ASP B CA 1
ATOM 2135 C C . ASP B 1 31 ? -3.852 31.484 8.742 1 98.25 31 ASP B C 1
ATOM 2137 O O . ASP B 1 31 ? -2.619 31.438 8.75 1 98.25 31 ASP B O 1
ATOM 2141 N N . LEU B 1 32 ? -4.535 31.906 7.754 1 98.56 32 LEU B N 1
ATOM 2142 C CA . LEU B 1 32 ? -3.908 32.469 6.562 1 98.56 32 LEU B CA 1
ATOM 2143 C C . LEU B 1 32 ? -3.863 33.969 6.633 1 98.56 32 LEU B C 1
ATOM 2145 O O . LEU B 1 32 ? -4.883 34.625 6.891 1 98.56 32 LEU B O 1
ATOM 2149 N N . HIS B 1 33 ? -2.662 34.5 6.363 1 98.44 33 HIS B N 1
ATOM 2150 C CA . HIS B 1 33 ? -2.494 35.969 6.438 1 98.44 33 HIS B CA 1
ATOM 2151 C C . HIS B 1 33 ? -2.025 36.531 5.102 1 98.44 33 HIS B C 1
ATOM 2153 O O . HIS B 1 33 ? -1.244 35.906 4.391 1 98.44 33 HIS B O 1
ATOM 2159 N N . LEU B 1 34 ? -2.559 37.688 4.809 1 98.25 34 LEU B N 1
ATOM 2160 C CA . LEU B 1 34 ? -1.964 38.562 3.816 1 98.25 34 LEU B CA 1
ATOM 2161 C C . LEU B 1 34 ? -1.14 39.656 4.488 1 98.25 34 LEU B C 1
ATOM 2163 O O . LEU B 1 34 ? -1.573 40.25 5.48 1 98.25 34 LEU B O 1
ATOM 2167 N N . GLY B 1 35 ? 0.058 39.812 4.047 1 98 35 GLY B N 1
ATOM 2168 C CA . GLY B 1 35 ? 0.925 40.844 4.59 1 98 35 GLY B CA 1
ATOM 2169 C C . GLY B 1 35 ? 2.252 40.969 3.865 1 98 35 GLY B C 1
ATOM 2170 O O . GLY B 1 35 ? 2.295 40.969 2.633 1 98 35 GLY B O 1
ATOM 2171 N N . THR B 1 36 ? 3.318 41.188 4.668 1 98 36 THR B N 1
ATOM 2172 C CA . THR B 1 36 ? 4.641 41.312 4.062 1 98 36 THR B CA 1
ATOM 2173 C C . THR B 1 36 ? 5.656 40.469 4.824 1 98 36 THR B C 1
ATOM 2175 O O . THR B 1 36 ? 5.578 40.344 6.047 1 98 36 THR B O 1
ATOM 2178 N N . ILE B 1 37 ? 6.539 39.781 4.164 1 97.31 37 ILE B N 1
ATOM 2179 C CA . ILE B 1 37 ? 7.75 39.188 4.707 1 97.31 37 ILE B CA 1
ATOM 2180 C C . ILE B 1 37 ? 8.977 39.969 4.246 1 97.31 37 ILE B C 1
ATOM 2182 O O . ILE B 1 37 ? 9.234 40.062 3.045 1 97.31 37 ILE B O 1
ATOM 2186 N N . GLU B 1 38 ? 9.672 40.5 5.129 1 96.81 38 GLU B N 1
ATOM 2187 C CA . GLU B 1 38 ? 10.805 41.375 4.82 1 96.81 38 GLU B CA 1
ATOM 2188 C C . GLU B 1 38 ? 10.406 42.5 3.885 1 96.81 38 GLU B C 1
ATOM 2190 O O . GLU B 1 38 ? 11.109 42.812 2.916 1 96.81 38 GLU B O 1
ATOM 2195 N N . GLY B 1 39 ? 9.188 42.938 4.039 1 95.19 39 GLY B N 1
ATOM 2196 C CA . GLY B 1 39 ? 8.719 44.125 3.322 1 95.19 39 GLY B CA 1
ATOM 2197 C C . GLY B 1 39 ? 8.07 43.812 1.991 1 95.19 39 GLY B C 1
ATOM 2198 O O . GLY B 1 39 ? 7.531 44.688 1.325 1 95.19 39 GLY B O 1
ATOM 2199 N N . GLU B 1 40 ? 8.172 42.562 1.583 1 97.06 40 GLU B N 1
ATOM 2200 C CA . GLU B 1 40 ? 7.574 42.156 0.314 1 97.06 40 GLU B CA 1
ATOM 2201 C C . GLU B 1 40 ? 6.227 41.5 0.532 1 97.06 40 GLU B C 1
ATOM 2203 O O . GLU B 1 40 ? 6.07 40.688 1.46 1 97.06 40 GLU B O 1
ATOM 2208 N N . ARG B 1 41 ? 5.316 41.781 -0.315 1 97.12 41 ARG B N 1
ATOM 2209 C CA . ARG B 1 41 ? 3.982 41.188 -0.207 1 97.12 41 ARG B CA 1
ATOM 2210 C C . ARG B 1 41 ? 4.047 39.656 -0.219 1 97.12 41 ARG B C 1
ATOM 2212 O O . ARG B 1 41 ? 4.734 39.094 -1.054 1 97.12 41 ARG B O 1
ATOM 2219 N N . ALA B 1 42 ? 3.289 39.062 0.724 1 97.5 42 ALA B N 1
ATOM 2220 C CA . ALA B 1 42 ? 3.307 37.625 0.786 1 97.5 42 ALA B CA 1
ATOM 2221 C C . ALA B 1 42 ? 2.072 37.094 1.508 1 97.5 42 ALA B C 1
ATOM 2223 O O . ALA B 1 42 ? 1.416 37.812 2.252 1 97.5 42 ALA B O 1
ATOM 2224 N N . TYR B 1 43 ? 1.716 35.969 1.161 1 98.06 43 TYR B N 1
ATOM 2225 C CA . TYR B 1 43 ? 0.837 35.156 2.008 1 98.06 43 TYR B CA 1
ATOM 2226 C C . TYR B 1 43 ? 1.645 34.25 2.922 1 98.06 43 TYR B C 1
ATOM 2228 O O . TYR B 1 43 ? 2.668 33.688 2.512 1 98.06 43 TYR B O 1
ATOM 2236 N N . PHE B 1 44 ? 1.221 34.062 4.148 1 98.25 44 PHE B N 1
ATOM 2237 C CA . PHE B 1 44 ? 1.877 33.156 5.098 1 98.25 44 PHE B CA 1
ATOM 2238 C C . PHE B 1 44 ? 0.9 32.688 6.172 1 98.25 44 PHE B C 1
ATOM 2240 O O . PHE B 1 44 ? -0.255 33.125 6.191 1 98.25 44 PHE B O 1
ATOM 2247 N N . VAL B 1 45 ? 1.336 31.766 6.996 1 98.25 45 VAL B N 1
ATOM 2248 C CA . VAL B 1 45 ? 0.405 31.219 7.977 1 98.25 45 VAL B CA 1
ATOM 2249 C C . VAL B 1 45 ? 1.009 31.312 9.375 1 98.25 45 VAL B C 1
ATOM 2251 O O . VAL B 1 45 ? 2.225 31.453 9.523 1 98.25 45 VAL B O 1
ATOM 2254 N N . SER B 1 46 ? 0.171 31.328 10.336 1 97.38 46 SER B N 1
ATOM 2255 C CA . SER B 1 46 ? 0.5 31.125 11.742 1 97.38 46 SER B CA 1
ATOM 2256 C C . SER B 1 46 ? -0.443 30.109 12.391 1 97.38 46 SER B C 1
ATOM 2258 O O . SER B 1 46 ? -1.464 29.75 11.805 1 97.38 46 SER B O 1
ATOM 2260 N N . ARG B 1 47 ? -0.057 29.656 13.539 1 96.5 47 ARG B N 1
ATOM 2261 C CA . ARG B 1 47 ? -1.006 28.828 14.281 1 96.5 47 ARG B CA 1
ATOM 2262 C C . ARG B 1 47 ? -2.271 29.609 14.609 1 96.5 47 ARG B C 1
ATOM 2264 O O . ARG B 1 47 ? -2.215 30.828 14.852 1 96.5 47 ARG B O 1
ATOM 2271 N N . THR B 1 48 ? -3.342 28.906 14.57 1 96.25 48 THR B N 1
ATOM 2272 C CA . THR B 1 48 ? -4.633 29.547 14.789 1 96.25 48 THR B CA 1
ATOM 2273 C C . THR B 1 48 ? -4.641 30.312 16.109 1 96.25 48 THR B C 1
ATOM 2275 O O . THR B 1 48 ? -4.293 29.766 17.156 1 96.25 48 THR B O 1
ATOM 2278 N N . GLY B 1 49 ? -4.945 31.578 16.031 1 94.62 49 GLY B N 1
ATOM 2279 C CA . GLY B 1 49 ? -5.141 32.406 17.219 1 94.62 49 GLY B CA 1
ATOM 2280 C C . GLY B 1 49 ? -3.842 32.938 17.797 1 94.62 49 GLY B C 1
ATOM 2281 O O . GLY B 1 49 ? -3.85 33.656 18.797 1 94.62 49 GLY B O 1
ATOM 2282 N N . GLU B 1 50 ? -2.785 32.656 17.234 1 96.12 50 GLU B N 1
ATOM 2283 C CA . GLU B 1 50 ? -1.486 33.031 17.766 1 96.12 50 GLU B CA 1
ATOM 2284 C C . GLU B 1 50 ? -1.13 34.469 17.391 1 96.12 50 GLU B C 1
ATOM 2286 O O . GLU B 1 50 ? -0.335 35.125 18.062 1 96.12 50 GLU B O 1
ATOM 2291 N N . ARG B 1 51 ? -1.653 34.906 16.219 1 96.88 51 ARG B N 1
ATOM 2292 C CA . ARG B 1 51 ? -1.305 36.219 15.688 1 96.88 51 ARG B CA 1
ATOM 2293 C C . ARG B 1 51 ? -2.555 37 15.352 1 96.88 51 ARG B C 1
ATOM 2295 O O . ARG B 1 51 ? -3.617 36.438 15.094 1 96.88 51 ARG B O 1
ATOM 2302 N N . GLU B 1 52 ? -2.354 38.344 15.312 1 96.12 52 GLU B N 1
ATOM 2303 C CA . GLU B 1 52 ? -3.479 39.219 15.031 1 96.12 52 GLU B CA 1
ATOM 2304 C C . GLU B 1 52 ? -3.152 40.188 13.898 1 96.12 52 GLU B C 1
ATOM 2306 O O . GLU B 1 52 ? -1.981 40.5 13.648 1 96.12 52 GLU B O 1
ATOM 2311 N N . GLU B 1 53 ? -4.25 40.688 13.328 1 97.19 53 GLU B N 1
ATOM 2312 C CA . GLU B 1 53 ? -4.105 41.688 12.281 1 97.19 53 GLU B CA 1
ATOM 2313 C C . GLU B 1 53 ? -3.379 42.906 12.797 1 97.19 53 GLU B C 1
ATOM 2315 O O . GLU B 1 53 ? -3.613 43.344 13.922 1 97.19 53 GLU B O 1
ATOM 2320 N N . GLY B 1 54 ? -2.469 43.438 11.969 1 97.31 54 GLY B N 1
ATOM 2321 C CA . GLY B 1 54 ? -1.71 44.625 12.328 1 97.31 54 GLY B CA 1
ATOM 2322 C C . GLY B 1 54 ? -0.407 44.312 13.039 1 97.31 54 GLY B C 1
ATOM 2323 O O . GLY B 1 54 ? 0.453 45.188 13.188 1 97.31 54 GLY B O 1
ATOM 2324 N N . GLU B 1 55 ? -0.205 43.094 13.43 1 97.44 55 GLU B N 1
ATOM 2325 C CA . GLU B 1 55 ? 0.958 42.688 14.203 1 97.44 55 GLU B CA 1
ATOM 2326 C C . GLU B 1 55 ? 2.193 42.562 13.312 1 97.44 55 GLU B C 1
ATOM 2328 O O . GLU B 1 55 ? 2.092 42.156 12.148 1 97.44 55 GLU B O 1
ATOM 2333 N N . THR B 1 56 ? 3.344 43.031 13.867 1 97.81 56 THR B N 1
ATOM 2334 C CA . THR B 1 56 ? 4.652 42.781 13.273 1 97.81 56 THR B CA 1
ATOM 2335 C C . THR B 1 56 ? 5.516 41.938 14.203 1 97.81 56 THR B C 1
ATOM 2337 O O . THR B 1 56 ? 5.586 42.188 15.406 1 97.81 56 THR B O 1
ATOM 2340 N N . TYR B 1 57 ? 6.094 40.875 13.664 1 97.19 57 TYR B N 1
ATOM 2341 C CA . TYR B 1 57 ? 6.918 40 14.492 1 97.19 57 TYR B CA 1
ATOM 2342 C C . TYR B 1 57 ? 8.078 39.406 13.688 1 97.19 57 TYR B C 1
ATOM 2344 O O . TYR B 1 57 ? 8.102 39.5 12.453 1 97.19 57 TYR B O 1
ATOM 2352 N N . SER B 1 58 ? 9.047 38.938 14.438 1 95.75 58 SER B N 1
ATOM 2353 C CA . SER B 1 58 ? 10.195 38.281 13.805 1 95.75 58 SER B CA 1
ATOM 2354 C C . SER B 1 58 ? 10.219 36.781 14.086 1 95.75 58 SER B C 1
ATOM 2356 O O . SER B 1 58 ? 9.906 36.344 15.195 1 95.75 58 SER B O 1
ATOM 2358 N N . LEU B 1 59 ? 10.453 36 13.102 1 92.94 59 LEU B N 1
ATOM 2359 C CA . LEU B 1 59 ? 10.562 34.531 13.195 1 92.94 59 LEU B CA 1
ATOM 2360 C C . LEU B 1 59 ? 11.695 34.031 12.32 1 92.94 59 LEU B C 1
ATOM 2362 O O . LEU B 1 59 ? 11.734 34.281 11.117 1 92.94 59 LEU B O 1
ATOM 2366 N N . GLN B 1 60 ? 12.539 33.281 12.906 1 91.94 60 GLN B N 1
ATOM 2367 C CA . GLN B 1 60 ? 13.68 32.688 12.219 1 91.94 60 GLN B CA 1
ATOM 2368 C C . GLN B 1 60 ? 14.422 33.75 11.391 1 91.94 60 GLN B C 1
ATOM 2370 O O . GLN B 1 60 ? 14.75 33.5 10.227 1 91.94 60 GLN B O 1
ATOM 2375 N N . GLY B 1 61 ? 14.547 34.969 11.812 1 92.56 61 GLY B N 1
ATOM 2376 C CA . GLY B 1 61 ? 15.344 36.031 11.227 1 92.56 61 GLY B CA 1
ATOM 2377 C C . GLY B 1 61 ? 14.594 36.844 10.18 1 92.56 61 GLY B C 1
ATOM 2378 O O . GLY B 1 61 ? 15.18 37.688 9.523 1 92.56 61 GLY B O 1
ATOM 2379 N N . LYS B 1 62 ? 13.383 36.531 10.039 1 96.06 62 LYS B N 1
ATOM 2380 C CA . LYS B 1 62 ? 12.578 37.25 9.062 1 96.06 62 LYS B CA 1
ATOM 2381 C C . LYS B 1 62 ? 11.492 38.062 9.758 1 96.06 62 LYS B C 1
ATOM 2383 O O . LYS B 1 62 ? 10.93 37.656 10.766 1 96.06 62 LYS B O 1
ATOM 2388 N N . THR B 1 63 ? 11.234 39.219 9.156 1 97.56 63 THR B N 1
ATOM 2389 C CA . THR B 1 63 ? 10.211 40.094 9.711 1 97.56 63 THR B CA 1
ATOM 2390 C C . THR B 1 63 ? 8.883 39.906 8.984 1 97.56 63 THR B C 1
ATOM 2392 O O . THR B 1 63 ? 8.828 40.031 7.754 1 97.56 63 THR B O 1
ATOM 2395 N N . TYR B 1 64 ? 7.898 39.656 9.742 1 97.94 64 TYR B N 1
ATOM 2396 C CA . TYR B 1 64 ? 6.551 39.469 9.219 1 97.94 64 TYR B CA 1
ATOM 2397 C C . TYR B 1 64 ? 5.617 40.562 9.648 1 97.94 64 TYR B C 1
ATOM 2399 O O . TYR B 1 64 ? 5.676 41.031 10.797 1 97.94 64 TYR B O 1
ATOM 2407 N N . HIS B 1 65 ? 4.863 41.094 8.719 1 98.5 65 HIS B N 1
ATOM 2408 C CA . HIS B 1 65 ? 3.797 42.031 9.031 1 98.5 65 HIS B CA 1
ATOM 2409 C C . HIS B 1 65 ? 2.451 41.531 8.516 1 98.5 65 HIS B C 1
ATOM 2411 O O . HIS B 1 65 ? 2.312 41.219 7.332 1 98.5 65 HIS B O 1
ATOM 2417 N N . ILE B 1 66 ? 1.451 41.438 9.414 1 98.5 66 ILE B N 1
ATOM 2418 C CA . ILE B 1 66 ? 0.135 40.938 9.039 1 98.5 66 ILE B CA 1
ATOM 2419 C C . ILE B 1 66 ? -0.785 42.125 8.688 1 98.5 66 ILE B C 1
ATOM 2421 O O . ILE B 1 66 ? -1.111 42.938 9.555 1 98.5 66 ILE B O 1
ATOM 2425 N N . GLU B 1 67 ? -1.207 42.219 7.527 1 98.25 67 GLU B N 1
ATOM 2426 C CA . GLU B 1 67 ? -2.174 43.25 7.109 1 98.25 67 GLU B CA 1
ATOM 2427 C C . GLU B 1 67 ? -3.605 42.75 7.312 1 98.25 67 GLU B C 1
ATOM 2429 O O . GLU B 1 67 ? -4.461 43.5 7.793 1 98.25 67 GLU B O 1
ATOM 2434 N N . LYS B 1 68 ? -3.848 41.469 6.941 1 98.06 68 LYS B N 1
ATOM 2435 C CA . LYS B 1 68 ? -5.195 40.906 6.996 1 98.06 68 LYS B CA 1
ATOM 2436 C C . LYS B 1 68 ? -5.152 39.406 7.23 1 98.06 68 LYS B C 1
ATOM 2438 O O . LYS B 1 68 ? -4.312 38.719 6.656 1 98.06 68 LYS B O 1
ATOM 2443 N N . THR B 1 69 ? -5.98 38.969 8.078 1 98.06 69 THR B N 1
ATOM 2444 C CA . THR B 1 69 ? -6.219 37.531 8.219 1 98.06 69 THR B CA 1
ATOM 2445 C C . THR B 1 69 ? -7.387 37.094 7.34 1 98.06 69 THR B C 1
ATOM 2447 O O . THR B 1 69 ? -8.523 37.531 7.543 1 98.06 69 THR B O 1
ATOM 2450 N N . GLU B 1 70 ? -7.062 36.188 6.477 1 97.56 70 GLU B N 1
ATOM 2451 C CA . GLU B 1 70 ? -8.047 35.812 5.469 1 97.56 70 GLU B CA 1
ATOM 2452 C C . GLU B 1 70 ? -9.102 34.875 6.047 1 97.56 70 GLU B C 1
ATOM 2454 O O . GLU B 1 70 ? -8.781 33.969 6.832 1 97.56 70 GLU B O 1
ATOM 2459 N N . LYS B 1 71 ? -10.336 35.125 5.66 1 96.19 71 LYS B N 1
ATOM 2460 C CA . LYS B 1 71 ? -11.43 34.25 6.066 1 96.19 71 LYS B CA 1
ATOM 2461 C C . LYS B 1 71 ? -11.688 33.156 5.02 1 96.19 71 LYS B C 1
ATOM 2463 O O . LYS B 1 71 ? -12.258 32.125 5.332 1 96.19 71 LYS B O 1
ATOM 2468 N N . GLU B 1 72 ? -11.336 33.469 3.785 1 97.56 72 GLU B N 1
ATOM 2469 C CA . GLU B 1 72 ? -11.445 32.562 2.652 1 97.56 72 GLU B CA 1
ATOM 2470 C C . GLU B 1 72 ? -10.188 32.594 1.783 1 97.56 72 GLU B C 1
ATOM 2472 O O . GLU B 1 72 ? -9.406 33.562 1.854 1 97.56 72 GLU B O 1
ATOM 2477 N N . ILE B 1 73 ? -9.969 31.547 1.065 1 97.69 73 ILE B N 1
ATOM 2478 C CA . ILE B 1 73 ? -8.906 31.578 0.065 1 97.69 73 ILE B CA 1
ATOM 2479 C C . ILE B 1 73 ? -9.234 32.625 -0.991 1 97.69 73 ILE B C 1
ATOM 2481 O O . ILE B 1 73 ? -10.344 32.656 -1.527 1 97.69 73 ILE B O 1
ATOM 2485 N N . PRO B 1 74 ? -8.32 33.5 -1.248 1 95.06 74 PRO B N 1
ATOM 2486 C CA . PRO B 1 74 ? -8.609 34.531 -2.266 1 95.06 74 PRO B CA 1
ATOM 2487 C C . PRO B 1 74 ? -9.102 33.906 -3.576 1 95.06 74 PRO B C 1
ATOM 2489 O O . PRO B 1 74 ? -8.695 32.812 -3.949 1 95.06 74 PRO B O 1
ATOM 2492 N N . GLU B 1 75 ? -9.961 34.625 -4.324 1 93.31 75 GLU B N 1
ATOM 2493 C CA . GLU B 1 75 ? -10.648 34.125 -5.516 1 93.31 75 GLU B CA 1
ATOM 2494 C C . GLU B 1 75 ? -9.648 33.719 -6.59 1 93.31 75 GLU B C 1
ATOM 2496 O O . GLU B 1 75 ? -9.891 32.75 -7.336 1 93.31 75 GLU B O 1
ATOM 2501 N N . ASN B 1 76 ? -8.555 34.406 -6.691 1 94.75 76 ASN B N 1
ATOM 2502 C CA . ASN B 1 76 ? -7.578 34.125 -7.746 1 94.75 76 ASN B CA 1
ATOM 2503 C C . ASN B 1 76 ? -6.438 33.25 -7.238 1 94.75 76 ASN B C 1
ATOM 2505 O O . ASN B 1 76 ? -5.355 33.219 -7.828 1 94.75 76 ASN B O 1
ATOM 2509 N N . ALA B 1 77 ? -6.668 32.594 -6.117 1 97.25 77 ALA B N 1
ATOM 2510 C CA . ALA B 1 77 ? -5.617 31.781 -5.523 1 97.25 77 ALA B CA 1
ATOM 2511 C C . ALA B 1 77 ? -6.109 30.359 -5.27 1 97.25 77 ALA B C 1
ATOM 2513 O O . ALA B 1 77 ? -7.316 30.109 -5.273 1 97.25 77 ALA B O 1
ATOM 2514 N N . ARG B 1 78 ? -5.188 29.422 -5.191 1 98 78 ARG B N 1
ATOM 2515 C CA . ARG B 1 78 ? -5.469 28.031 -4.848 1 98 78 ARG B CA 1
ATOM 2516 C C . ARG B 1 78 ? -4.523 27.547 -3.758 1 98 78 ARG B C 1
ATOM 2518 O O . ARG B 1 78 ? -3.316 27.781 -3.816 1 98 78 ARG B O 1
ATOM 2525 N N . LEU B 1 79 ? -5.141 26.953 -2.746 1 98.62 79 LEU B N 1
ATOM 2526 C CA . LEU B 1 79 ? -4.363 26.297 -1.696 1 98.62 79 LEU B CA 1
ATOM 2527 C C . LEU B 1 79 ? -4.031 24.859 -2.084 1 98.62 79 LEU B C 1
ATOM 2529 O O . LEU B 1 79 ? -4.93 24.031 -2.289 1 98.62 79 LEU B O 1
ATOM 2533 N N . LEU B 1 80 ? -2.756 24.547 -2.182 1 98.62 80 LEU B N 1
ATOM 2534 C CA . LEU B 1 80 ? -2.299 23.219 -2.605 1 98.62 80 LEU B CA 1
ATOM 2535 C C . LEU B 1 80 ? -1.385 22.594 -1.557 1 98.62 80 LEU B C 1
ATOM 2537 O O . LEU B 1 80 ? -0.797 23.312 -0.739 1 98.62 80 LEU B O 1
ATOM 2541 N N . ALA B 1 81 ? -1.349 21.375 -1.541 1 98.81 81 ALA B N 1
ATOM 2542 C CA . ALA B 1 81 ? -0.45 20.656 -0.641 1 98.81 81 ALA B CA 1
ATOM 2543 C C . ALA B 1 81 ? 0.09 19.391 -1.301 1 98.81 81 ALA B C 1
ATOM 2545 O O . ALA B 1 81 ? -0.523 18.859 -2.229 1 98.81 81 ALA B O 1
ATOM 2546 N N . ARG B 1 82 ? 1.175 18.938 -0.859 1 98.62 82 ARG B N 1
ATOM 2547 C CA . ARG B 1 82 ? 1.784 17.688 -1.278 1 98.62 82 ARG B CA 1
ATOM 2548 C C . ARG B 1 82 ? 2.547 17.031 -0.129 1 98.62 82 ARG B C 1
ATOM 2550 O O . ARG B 1 82 ? 2.906 17.703 0.841 1 98.62 82 ARG B O 1
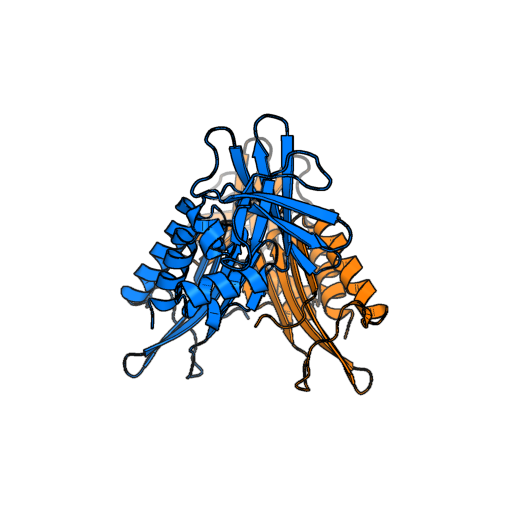ATOM 2557 N N . ILE B 1 83 ? 2.713 15.773 -0.175 1 98.19 83 ILE B N 1
ATOM 2558 C CA . ILE B 1 83 ? 3.568 15.047 0.757 1 98.19 83 ILE B CA 1
ATOM 2559 C C . ILE B 1 83 ? 4.934 14.797 0.12 1 98.19 83 ILE B C 1
ATOM 2561 O O . ILE B 1 83 ? 5.02 14.344 -1.024 1 98.19 83 ILE B O 1
ATOM 2565 N N . VAL B 1 84 ? 5.949 15.156 0.807 1 97.06 84 VAL B N 1
ATOM 2566 C CA . VAL B 1 84 ? 7.305 14.859 0.358 1 97.06 84 VAL B CA 1
ATOM 2567 C C . VAL B 1 84 ? 8.031 14.023 1.409 1 97.06 84 VAL B C 1
ATOM 2569 O O . VAL B 1 84 ? 7.766 14.156 2.607 1 97.06 84 VAL B O 1
ATOM 2572 N N . ILE B 1 85 ? 8.797 13.125 0.99 1 95.44 85 ILE B N 1
ATOM 2573 C CA . ILE B 1 85 ? 9.602 12.297 1.887 1 95.44 85 ILE B CA 1
ATOM 2574 C C . ILE B 1 85 ? 11.07 12.688 1.763 1 95.44 85 ILE B C 1
ATOM 2576 O O . ILE B 1 85 ? 11.641 12.641 0.671 1 95.44 85 ILE B O 1
ATOM 2580 N N . GLU B 1 86 ? 11.633 13.125 2.805 1 93.81 86 GLU B N 1
ATOM 2581 C CA . GLU B 1 86 ? 13.047 13.477 2.869 1 93.81 86 GLU B CA 1
ATOM 2582 C C . GLU B 1 86 ? 13.789 12.602 3.879 1 93.81 86 GLU B C 1
ATOM 2584 O O . GLU B 1 86 ? 13.508 12.664 5.078 1 93.81 86 GLU B O 1
ATOM 2589 N N . ARG B 1 87 ? 14.688 11.812 3.393 1 90.25 87 ARG B N 1
ATOM 2590 C CA . ARG B 1 87 ? 15.469 10.914 4.234 1 90.25 87 ARG B CA 1
ATOM 2591 C C . ARG B 1 87 ? 14.562 10.047 5.098 1 90.25 87 ARG B C 1
ATOM 2593 O O . ARG B 1 87 ? 14.734 9.969 6.312 1 90.25 87 ARG B O 1
ATOM 2600 N N . GLY B 1 88 ? 13.531 9.664 4.488 1 93.06 88 GLY B N 1
ATOM 2601 C CA . GLY B 1 88 ? 12.633 8.719 5.129 1 93.06 88 GLY B CA 1
ATOM 2602 C C . GLY B 1 88 ? 11.586 9.383 6 1 93.06 88 GLY B C 1
ATOM 2603 O O . GLY B 1 88 ? 10.742 8.703 6.598 1 93.06 88 GLY B O 1
ATOM 2604 N N . GLN B 1 89 ? 11.656 10.656 6.109 1 93.69 89 GLN B N 1
ATOM 2605 C CA . GLN B 1 89 ? 10.695 11.406 6.914 1 93.69 89 GLN B CA 1
ATOM 2606 C C . GLN B 1 89 ? 9.68 12.125 6.031 1 93.69 89 GLN B C 1
ATOM 2608 O O . GLN B 1 89 ? 10.055 12.836 5.102 1 93.69 89 GLN B O 1
ATOM 2613 N N . PRO B 1 90 ? 8.438 11.883 6.312 1 95.81 90 PRO B N 1
ATOM 2614 C CA . PRO B 1 90 ? 7.418 12.578 5.527 1 95.81 90 PRO B CA 1
ATOM 2615 C C . PRO B 1 90 ? 7.18 14.008 6.008 1 95.81 90 PRO B C 1
ATOM 2617 O O . PRO B 1 90 ? 7.281 14.289 7.203 1 95.81 90 PRO B O 1
ATOM 2620 N N . TYR B 1 91 ? 6.84 14.852 5.078 1 97.38 91 TYR B N 1
ATOM 2621 C CA . TYR B 1 91 ? 6.43 16.234 5.352 1 97.38 91 TYR B CA 1
ATOM 2622 C C . TYR B 1 91 ? 5.227 16.625 4.504 1 97.38 91 TYR B C 1
ATOM 2624 O O . TYR B 1 91 ? 5.113 16.203 3.346 1 97.38 91 TYR B O 1
ATOM 2632 N N . LEU B 1 92 ? 4.398 17.359 5.07 1 98.25 92 LEU B N 1
ATOM 2633 C CA . LEU B 1 92 ? 3.381 18.062 4.297 1 98.25 92 LEU B CA 1
ATOM 2634 C C . LEU B 1 92 ? 3.855 19.453 3.92 1 98.25 92 LEU B C 1
ATOM 2636 O O . LEU B 1 92 ? 4.152 20.281 4.793 1 98.25 92 LEU B O 1
ATOM 2640 N N . GLU B 1 93 ? 3.994 19.656 2.701 1 98.69 93 GLU B N 1
ATOM 2641 C CA . GLU B 1 93 ? 4.238 21 2.184 1 98.69 93 GLU B CA 1
ATOM 2642 C C . GLU B 1 93 ? 2.973 21.594 1.578 1 98.69 93 GLU B C 1
ATOM 2644 O O . GLU B 1 93 ? 2.312 20.953 0.753 1 98.69 93 GLU B O 1
ATOM 2649 N N . PHE B 1 94 ? 2.623 22.734 1.979 1 98.69 94 PHE B N 1
ATOM 2650 C CA . PHE B 1 94 ? 1.472 23.375 1.345 1 98.69 94 PHE B CA 1
ATOM 2651 C C . PHE B 1 94 ? 1.757 24.828 1.041 1 98.69 94 PHE B C 1
ATOM 2653 O O . PHE B 1 94 ? 2.641 25.438 1.65 1 98.69 94 PHE B O 1
ATOM 2660 N N . TRP B 1 95 ? 1.133 25.297 0.005 1 98.62 95 TRP B N 1
ATOM 2661 C CA . TRP B 1 95 ? 1.406 26.625 -0.53 1 98.62 95 TRP B CA 1
ATOM 2662 C C . TRP B 1 95 ? 0.159 27.219 -1.176 1 98.62 95 TRP B C 1
ATOM 2664 O O . TRP B 1 95 ? -0.833 26.516 -1.385 1 98.62 95 TRP B O 1
ATOM 2674 N N . LEU B 1 96 ? 0.241 28.484 -1.303 1 98.5 96 LEU B N 1
ATOM 2675 C CA . LEU B 1 96 ? -0.789 29.219 -2.031 1 98.5 96 LEU B CA 1
ATOM 2676 C C . LEU B 1 96 ? -0.285 29.641 -3.406 1 98.5 96 LEU B C 1
ATOM 2678 O O . LEU B 1 96 ? 0.829 30.156 -3.533 1 98.5 96 LEU B O 1
ATOM 2682 N N . GLU B 1 97 ? -1.034 29.297 -4.422 1 97.75 97 GLU B N 1
ATOM 2683 C CA . GLU B 1 97 ? -0.754 29.781 -5.77 1 97.75 97 GLU B CA 1
ATOM 2684 C C . GLU B 1 97 ? -1.716 30.906 -6.164 1 97.75 97 GLU B C 1
ATOM 2686 O O . GLU B 1 97 ? -2.932 30.703 -6.176 1 97.75 97 GLU B O 1
ATOM 2691 N N . GLU B 1 98 ? -1.183 31.984 -6.422 1 95.38 98 GLU B N 1
ATOM 2692 C CA . GLU B 1 98 ? -1.956 33.125 -6.914 1 95.38 98 GLU B CA 1
ATOM 2693 C C . GLU B 1 98 ? -1.449 33.594 -8.273 1 95.38 98 GLU B C 1
ATOM 2695 O O . GLU B 1 98 ? -0.357 34.156 -8.383 1 95.38 98 GLU B O 1
ATOM 2700 N N . GLU B 1 99 ? -2.258 33.312 -9.32 1 90.31 99 GLU B N 1
ATOM 2701 C CA . GLU B 1 99 ? -1.83 33.625 -10.68 1 90.31 99 GLU B CA 1
ATOM 2702 C C . GLU B 1 99 ? -0.494 32.938 -11 1 90.31 99 GLU B C 1
ATOM 2704 O O . GLU B 1 99 ? -0.352 31.734 -10.867 1 90.31 99 GLU B O 1
ATOM 2709 N N . ASP B 1 100 ? 0.625 33.625 -11.125 1 89.06 100 ASP B N 1
ATOM 2710 C CA . ASP B 1 100 ? 1.899 33.031 -11.5 1 89.06 100 ASP B CA 1
ATOM 2711 C C . ASP B 1 100 ? 2.902 33.094 -10.352 1 89.06 100 ASP B C 1
ATOM 2713 O O . ASP B 1 100 ? 4.105 32.906 -10.555 1 89.06 100 ASP B O 1
ATOM 2717 N N . THR B 1 101 ? 2.293 33.344 -9.172 1 95.88 101 THR B N 1
ATOM 2718 C CA . THR B 1 101 ? 3.176 33.469 -8.023 1 95.88 101 THR B CA 1
ATOM 2719 C C . THR B 1 101 ? 2.885 32.375 -7 1 95.88 101 THR B C 1
ATOM 2721 O O . THR B 1 101 ? 1.722 32.062 -6.719 1 95.88 101 THR B O 1
ATOM 2724 N N . VAL B 1 102 ? 3.898 31.766 -6.492 1 97.44 102 VAL B N 1
ATOM 2725 C CA . VAL B 1 102 ? 3.773 30.719 -5.484 1 97.44 102 VAL B CA 1
ATOM 2726 C C . VAL B 1 102 ? 4.234 31.25 -4.129 1 97.44 102 VAL B C 1
ATOM 2728 O O . VAL B 1 102 ? 5.312 31.844 -4.02 1 97.44 102 VAL B O 1
ATOM 2731 N N . TYR B 1 103 ? 3.443 31.078 -3.111 1 97.81 103 TYR B N 1
ATOM 2732 C CA . TYR B 1 103 ? 3.771 31.453 -1.741 1 97.81 103 TYR B CA 1
ATOM 2733 C C . TYR B 1 103 ? 3.875 30.234 -0.848 1 97.81 103 TYR B C 1
ATOM 2735 O O . TYR B 1 103 ? 2.859 29.688 -0.408 1 97.81 103 TYR B O 1
ATOM 2743 N N . PRO B 1 104 ? 5.062 29.781 -0.546 1 97.69 104 PRO B N 1
ATOM 2744 C CA . PRO B 1 104 ? 5.184 28.703 0.424 1 97.69 104 PRO B CA 1
ATOM 2745 C C . PRO B 1 104 ? 4.617 29.062 1.795 1 97.69 104 PRO B C 1
ATOM 2747 O O . PRO B 1 104 ? 4.863 30.156 2.297 1 97.69 104 PRO B O 1
ATOM 2750 N N . LEU B 1 105 ? 3.885 28.188 2.311 1 98.12 105 LEU B N 1
ATOM 2751 C CA . LEU B 1 105 ? 3.242 28.5 3.582 1 98.12 105 LEU B CA 1
ATOM 2752 C C . LEU B 1 105 ? 3.9 27.75 4.727 1 98.12 105 LEU B C 1
ATOM 2754 O O . LEU B 1 105 ? 4.301 28.344 5.727 1 98.12 105 LEU B O 1
ATOM 2758 N N . ALA B 1 106 ? 3.949 26.469 4.641 1 97.75 106 ALA B N 1
ATOM 2759 C CA . ALA B 1 106 ? 4.594 25.703 5.703 1 97.75 106 ALA B CA 1
ATOM 2760 C C . ALA B 1 106 ? 5.039 24.328 5.203 1 97.75 106 ALA B C 1
ATOM 2762 O O . ALA B 1 106 ? 4.609 23.891 4.133 1 97.75 106 ALA B O 1
ATOM 2763 N N . LYS B 1 107 ? 5.914 23.766 5.844 1 97.62 107 LYS B N 1
ATOM 2764 C CA . LYS B 1 107 ? 6.387 22.391 5.738 1 97.62 107 LYS B CA 1
ATOM 2765 C C . LYS B 1 107 ? 6.508 21.734 7.113 1 97.62 107 LYS B C 1
ATOM 2767 O O . LYS B 1 107 ? 7.355 22.125 7.918 1 97.62 107 LYS B O 1
ATOM 2772 N N . GLU B 1 108 ? 5.656 20.828 7.367 1 96.25 108 GLU B N 1
ATOM 2773 C CA . GLU B 1 108 ? 5.559 20.266 8.711 1 96.25 108 GLU B CA 1
ATOM 2774 C C . GLU B 1 108 ? 5.352 18.75 8.656 1 96.25 108 GLU B C 1
ATOM 2776 O O . GLU B 1 108 ? 4.906 18.219 7.637 1 96.25 108 GLU B O 1
ATOM 2781 N N . ASP B 1 109 ? 5.676 18.094 9.727 1 95.38 109 ASP B N 1
ATOM 2782 C CA . ASP B 1 109 ? 5.371 16.672 9.875 1 95.38 109 ASP B CA 1
ATOM 2783 C C . ASP B 1 109 ? 3.873 16.422 9.742 1 95.38 109 ASP B C 1
ATOM 2785 O O . ASP B 1 109 ? 3.076 16.922 10.531 1 95.38 109 ASP B O 1
ATOM 2789 N N . PRO B 1 110 ? 3.541 15.656 8.711 1 97.12 110 PRO B N 1
ATOM 2790 C CA . PRO B 1 110 ? 2.107 15.453 8.484 1 97.12 110 PRO B CA 1
ATOM 2791 C C . PRO B 1 110 ? 1.412 14.797 9.68 1 97.12 110 PRO B C 1
ATOM 2793 O O . PRO B 1 110 ? 0.21 14.992 9.883 1 97.12 110 PRO B O 1
ATOM 2796 N N . ARG B 1 111 ? 2.088 14.109 10.5 1 95.75 111 ARG B N 1
ATOM 2797 C CA . ARG B 1 111 ? 1.507 13.43 11.656 1 95.75 111 ARG B CA 1
ATOM 2798 C C . ARG B 1 111 ? 0.992 14.438 12.68 1 95.75 111 ARG B C 1
ATOM 2800 O O . ARG B 1 111 ? -0.049 14.219 13.305 1 95.75 111 ARG B O 1
ATOM 2807 N N . ILE B 1 112 ? 1.752 15.383 12.82 1 95.06 112 ILE B N 1
ATOM 2808 C CA . ILE B 1 112 ? 1.387 16.422 13.773 1 95.06 112 ILE B CA 1
ATOM 2809 C C . ILE B 1 112 ? 0.109 17.125 13.312 1 95.06 112 ILE B C 1
ATOM 2811 O O . ILE B 1 112 ? -0.814 17.328 14.102 1 95.06 112 ILE B O 1
ATOM 2815 N N . ILE B 1 113 ? 0.058 17.469 12.062 1 97.19 113 ILE B N 1
ATOM 2816 C CA . ILE B 1 113 ? -1.095 18.172 11.516 1 97.19 113 ILE B CA 1
ATOM 2817 C C . ILE B 1 113 ? -2.318 17.25 11.539 1 97.19 113 ILE B C 1
ATOM 2819 O O . ILE B 1 113 ? -3.406 17.672 11.938 1 97.19 113 ILE B O 1
ATOM 2823 N N . LEU B 1 114 ? -2.146 16 11.125 1 97.88 114 LEU B N 1
ATOM 2824 C CA . LEU B 1 114 ? -3.254 15.055 11.133 1 97.88 114 LEU B CA 1
ATOM 2825 C C . LEU B 1 114 ? -3.791 14.844 12.539 1 97.88 114 LEU B C 1
ATOM 2827 O O . LEU B 1 114 ? -5.004 14.789 12.75 1 97.88 114 LEU B O 1
ATOM 2831 N N . LYS B 1 115 ? -2.898 14.727 13.461 1 96.5 115 LYS B N 1
ATOM 2832 C CA . LYS B 1 115 ? -3.334 14.562 14.844 1 96.5 115 LYS B CA 1
ATOM 2833 C C . LYS B 1 115 ? -4.184 15.742 15.297 1 96.5 115 LYS B C 1
ATOM 2835 O O . LYS B 1 115 ? -5.246 15.562 15.898 1 96.5 115 LYS B O 1
ATOM 2840 N N . ARG B 1 116 ? -3.68 16.891 15.047 1 95.44 116 ARG B N 1
ATOM 2841 C CA . ARG B 1 116 ? -4.434 18.078 15.414 1 95.44 116 ARG B CA 1
ATOM 2842 C C . ARG B 1 116 ? -5.816 18.078 14.781 1 95.44 116 ARG B C 1
ATOM 2844 O O . ARG B 1 116 ? -6.82 18.312 15.461 1 95.44 116 ARG B O 1
ATOM 2851 N N . LEU B 1 117 ? -5.863 17.828 13.492 1 97.44 117 LEU B N 1
ATOM 2852 C CA . LEU B 1 117 ? -7.109 17.766 12.742 1 97.44 117 LEU B CA 1
ATOM 2853 C C . LEU B 1 117 ? -8.055 16.719 13.32 1 97.44 117 LEU B C 1
ATOM 2855 O O . LEU B 1 117 ? -9.234 17.016 13.555 1 97.44 117 LEU B O 1
ATOM 2859 N N . TRP B 1 118 ? -7.586 15.516 13.531 1 98.12 118 TRP B N 1
ATOM 2860 C CA . TRP B 1 118 ? -8.43 14.406 13.938 1 98.12 118 TRP B CA 1
ATOM 2861 C C . TRP B 1 118 ? -8.898 14.578 15.383 1 98.12 118 TRP B C 1
ATOM 2863 O O . TRP B 1 118 ? -10.008 14.18 15.734 1 98.12 118 TRP B O 1
ATOM 2873 N N . GLU B 1 119 ? -8.039 15.125 16.219 1 96.69 119 GLU B N 1
ATOM 2874 C CA . GLU B 1 119 ? -8.469 15.438 17.578 1 96.69 119 GLU B CA 1
ATOM 2875 C C . GLU B 1 119 ? -9.562 16.5 17.578 1 96.69 119 GLU B C 1
ATOM 2877 O O . GLU B 1 119 ? -10.578 16.359 18.266 1 96.69 119 GLU B O 1
ATOM 2882 N N . LYS B 1 120 ? -9.305 17.531 16.859 1 95.25 120 LYS B N 1
ATOM 2883 C CA . LYS B 1 120 ? -10.258 18.641 16.797 1 95.25 120 LYS B CA 1
ATOM 2884 C C . LYS B 1 120 ? -11.617 18.156 16.297 1 95.25 120 LYS B C 1
ATOM 2886 O O . LYS B 1 120 ? -12.656 18.547 16.844 1 95.25 120 LYS B O 1
ATOM 2891 N N . GLU B 1 121 ? -11.594 17.344 15.266 1 96.94 121 GLU B N 1
ATOM 2892 C CA . GLU B 1 121 ? -12.828 16.859 14.641 1 96.94 121 GLU B CA 1
ATOM 2893 C C . GLU B 1 121 ? -13.352 15.609 15.328 1 96.94 121 GLU B C 1
ATOM 2895 O O . GLU B 1 121 ? -14.352 15.031 14.898 1 96.94 121 GLU B O 1
ATOM 2900 N N . LYS B 1 122 ? -12.664 15.133 16.359 1 97.38 122 LYS B N 1
ATOM 2901 C CA . LYS B 1 122 ? -13.039 13.969 17.172 1 97.38 122 LYS B CA 1
ATOM 2902 C C . LYS B 1 122 ? -13.117 12.711 16.312 1 97.38 122 LYS B C 1
ATOM 2904 O O . LYS B 1 122 ? -14.094 11.961 16.391 1 97.38 122 LYS B O 1
ATOM 2909 N N . LEU B 1 123 ? -12.195 12.602 15.43 1 98.25 123 LEU B N 1
ATOM 2910 C CA . LEU B 1 123 ? -12.094 11.414 14.586 1 98.25 123 LEU B CA 1
ATOM 2911 C C . LEU B 1 123 ? -11.305 10.312 15.297 1 98.25 123 LEU B C 1
ATOM 2913 O O . LEU B 1 123 ? -10.133 10.078 14.969 1 98.25 123 LEU B O 1
ATOM 2917 N N . ASN B 1 124 ? -11.922 9.555 16.125 1 97.38 124 ASN B N 1
ATOM 2918 C CA . ASN B 1 124 ? -11.273 8.664 17.094 1 97.38 124 ASN B CA 1
ATOM 2919 C C . ASN B 1 124 ? -10.75 7.402 16.406 1 97.38 124 ASN B C 1
ATOM 2921 O O . ASN B 1 124 ? -9.719 6.855 16.828 1 97.38 124 ASN B O 1
ATOM 2925 N N . GLN B 1 125 ? -11.469 6.895 15.445 1 98 125 GLN B N 1
ATOM 2926 C CA . GLN B 1 125 ? -11.016 5.688 14.766 1 98 125 GLN B CA 1
ATOM 2927 C C . GLN B 1 125 ? -9.68 5.922 14.055 1 98 125 GLN B C 1
ATOM 2929 O O . GLN B 1 125 ? -8.781 5.082 14.117 1 98 125 GLN B O 1
ATOM 2934 N N . LEU B 1 126 ? -9.609 7.082 13.359 1 98.25 126 LEU B N 1
ATOM 2935 C CA . LEU B 1 126 ? -8.359 7.422 12.68 1 98.25 126 LEU B CA 1
ATOM 2936 C C . LEU B 1 126 ? -7.215 7.547 13.68 1 98.25 126 LEU B C 1
ATOM 2938 O O . LEU B 1 126 ? -6.145 6.973 13.477 1 98.25 126 LEU B O 1
ATOM 2942 N N . LEU B 1 127 ? -7.449 8.219 14.789 1 97.12 127 LEU B N 1
ATOM 2943 C CA . LEU B 1 127 ? -6.438 8.461 15.812 1 97.12 127 LEU B CA 1
ATOM 2944 C C . LEU B 1 127 ? -5.949 7.148 16.406 1 97.12 127 LEU B C 1
ATOM 2946 O O . LEU B 1 127 ? -4.746 6.961 16.609 1 97.12 127 LEU B O 1
ATOM 2950 N N . LYS B 1 128 ? -6.816 6.32 16.609 1 96.19 128 LYS B N 1
ATOM 2951 C CA . LYS B 1 128 ? -6.527 5.094 17.344 1 96.19 128 LYS B CA 1
ATOM 2952 C C . LYS B 1 128 ? -5.805 4.082 16.453 1 96.19 128 LYS B C 1
ATOM 2954 O O . LYS B 1 128 ? -4.977 3.305 16.938 1 96.19 128 LYS B O 1
ATOM 2959 N N . HIS B 1 129 ? -6.039 4.105 15.195 1 97.06 129 HIS B N 1
ATOM 2960 C CA . HIS B 1 129 ? -5.664 2.926 14.422 1 97.06 129 HIS B CA 1
ATOM 2961 C C . HIS B 1 129 ? -4.617 3.27 13.367 1 97.06 129 HIS B C 1
ATOM 2963 O O . HIS B 1 129 ? -4.16 2.393 12.633 1 97.06 129 HIS B O 1
ATOM 2969 N N . VAL B 1 130 ? -4.199 4.566 13.258 1 96.94 130 VAL B N 1
ATOM 2970 C CA . VAL B 1 130 ? -3.154 4.949 12.312 1 96.94 130 VAL B CA 1
ATOM 2971 C C . VAL B 1 130 ? -1.833 4.297 12.711 1 96.94 130 VAL B C 1
ATOM 2973 O O . VAL B 1 130 ? -1.493 4.238 13.898 1 96.94 130 VAL B O 1
ATOM 2976 N N . ARG B 1 131 ? -1.099 3.781 11.711 1 94.25 131 ARG B N 1
ATOM 2977 C CA . ARG B 1 131 ? 0.144 3.074 12 1 94.25 131 ARG B CA 1
ATOM 2978 C C . ARG B 1 131 ? 1.339 3.789 11.383 1 94.25 131 ARG B C 1
ATOM 2980 O O . ARG B 1 131 ? 2.418 3.836 11.977 1 94.25 131 ARG B O 1
ATOM 2987 N N . ALA B 1 132 ? 1.204 4.25 10.172 1 95.12 132 ALA B N 1
ATOM 2988 C CA . ALA B 1 132 ? 2.301 4.906 9.461 1 95.12 132 ALA B CA 1
ATOM 2989 C C . ALA B 1 132 ? 1.771 5.926 8.461 1 95.12 132 ALA B C 1
ATOM 2991 O O . ALA B 1 132 ? 0.765 5.68 7.789 1 95.12 132 ALA B O 1
ATOM 2992 N N . VAL B 1 133 ? 2.471 7.004 8.391 1 96.69 133 VAL B N 1
ATOM 2993 C CA . VAL B 1 133 ? 2.074 8.094 7.5 1 96.69 133 VAL B CA 1
ATOM 2994 C C . VAL B 1 133 ? 3.209 8.414 6.531 1 96.69 133 VAL B C 1
ATOM 2996 O O . VAL B 1 133 ? 4.34 8.664 6.953 1 96.69 133 VAL B O 1
ATOM 2999 N N . GLY B 1 134 ? 3.033 8.312 5.309 1 96.69 134 GLY B N 1
ATOM 3000 C CA . GLY B 1 134 ? 3.871 8.695 4.184 1 96.69 134 GLY B CA 1
ATOM 3001 C C . GLY B 1 134 ? 3.09 9.312 3.039 1 96.69 134 GLY B C 1
ATOM 3002 O O . GLY B 1 134 ? 2.203 10.141 3.26 1 96.69 134 GLY B O 1
ATOM 3003 N N . LEU B 1 135 ? 3.465 8.93 1.844 1 97.69 135 LEU B N 1
ATOM 3004 C CA . LEU B 1 135 ? 2.586 9.281 0.733 1 97.69 135 LEU B CA 1
ATOM 3005 C C . LEU B 1 135 ? 1.212 8.648 0.904 1 97.69 135 LEU B C 1
ATOM 3007 O O . LEU B 1 135 ? 0.199 9.227 0.509 1 97.69 135 LEU B O 1
ATOM 3011 N N . THR B 1 136 ? 1.262 7.5 1.482 1 97.62 136 THR B N 1
ATOM 3012 C CA . THR B 1 136 ? 0.05 6.805 1.9 1 97.62 136 THR B CA 1
ATOM 3013 C C . THR B 1 136 ? 0.054 6.57 3.408 1 97.62 136 THR B C 1
ATOM 3015 O O . THR B 1 136 ? 1.101 6.664 4.055 1 97.62 136 THR B O 1
ATOM 3018 N N . THR B 1 137 ? -1.104 6.355 3.93 1 97.56 137 THR B N 1
ATOM 3019 C CA . THR B 1 137 ? -1.275 6.117 5.359 1 97.56 137 THR B CA 1
ATOM 3020 C C . THR B 1 137 ? -1.869 4.73 5.609 1 97.56 137 THR B C 1
ATOM 3022 O O . THR B 1 137 ? -2.801 4.316 4.914 1 97.56 137 THR B O 1
ATOM 3025 N N . ASP B 1 138 ? -1.299 4.062 6.523 1 97.25 138 ASP B N 1
ATOM 3026 C CA . ASP B 1 138 ? -1.768 2.73 6.891 1 97.25 138 ASP B CA 1
ATOM 3027 C C . ASP B 1 138 ? -2.572 2.77 8.188 1 97.25 138 ASP B C 1
ATOM 3029 O O . ASP B 1 138 ? -2.184 3.443 9.141 1 97.25 138 ASP B O 1
ATOM 3033 N N . PHE B 1 139 ? -3.621 2.072 8.188 1 97.62 139 PHE B N 1
ATOM 3034 C CA . PHE B 1 139 ? -4.422 1.823 9.383 1 97.62 139 PHE B CA 1
ATOM 3035 C C . PHE B 1 139 ? -4.484 0.332 9.688 1 97.62 139 PHE B C 1
ATOM 3037 O O . PHE B 1 139 ? -4.535 -0.494 8.773 1 97.62 139 PHE B O 1
ATOM 3044 N N . TYR B 1 140 ? -4.441 -0.018 10.93 1 96.94 140 TYR B N 1
ATOM 3045 C CA . TYR B 1 140 ? -4.555 -1.402 11.375 1 96.94 140 TYR B CA 1
ATOM 3046 C C . TYR B 1 140 ? -5.504 -1.52 12.562 1 96.94 140 TYR B C 1
ATOM 3048 O O . TYR B 1 140 ? -5.348 -0.811 13.562 1 96.94 140 TYR B O 1
ATOM 3056 N N . LYS B 1 141 ? -6.426 -2.273 12.375 1 96.06 141 LYS B N 1
ATOM 3057 C CA . LYS B 1 141 ? -7.402 -2.541 13.43 1 96.06 141 LYS B CA 1
ATOM 3058 C C . LYS B 1 141 ? -7.547 -4.039 13.672 1 96.06 141 LYS B C 1
ATOM 3060 O O . LYS B 1 141 ? -7.77 -4.809 12.742 1 96.06 141 LYS B O 1
ATOM 3065 N N . ASP B 1 142 ? -7.359 -4.477 14.852 1 93.25 142 ASP B N 1
ATOM 3066 C CA . ASP B 1 142 ? -7.453 -5.875 15.258 1 93.25 142 ASP B CA 1
ATOM 3067 C C . ASP B 1 142 ? -8.328 -6.035 16.5 1 93.25 142 ASP B C 1
ATOM 3069 O O . ASP B 1 142 ? -7.93 -5.652 17.594 1 93.25 142 ASP B O 1
ATOM 3073 N N . THR B 1 143 ? -9.414 -6.586 16.312 1 92.06 143 THR B N 1
ATOM 3074 C CA . THR B 1 143 ? -10.352 -6.785 17.406 1 92.06 143 THR B CA 1
ATOM 3075 C C . THR B 1 143 ? -10.586 -8.273 17.656 1 92.06 143 THR B C 1
ATOM 3077 O O . THR B 1 143 ? -11.641 -8.664 18.156 1 92.06 143 THR B O 1
ATOM 3080 N N . VAL B 1 144 ? -9.648 -9.039 17.203 1 87.19 144 VAL B N 1
ATOM 3081 C CA . VAL B 1 144 ? -9.797 -10.484 17.328 1 87.19 144 VAL B CA 1
ATOM 3082 C C . VAL B 1 144 ? -9.43 -10.922 18.734 1 87.19 144 VAL B C 1
ATOM 3084 O O . VAL B 1 144 ? -8.297 -10.711 19.188 1 87.19 144 VAL B O 1
ATOM 3087 N N . PHE B 1 145 ? -10.336 -11.469 19.438 1 80.12 145 PHE B N 1
ATOM 3088 C CA . PHE B 1 145 ? -10.117 -11.922 20.797 1 80.12 145 PHE B CA 1
ATOM 3089 C C . PHE B 1 145 ? -9.93 -13.43 20.844 1 80.12 145 PHE B C 1
ATOM 3091 O O . PHE B 1 145 ? -9.297 -13.953 21.766 1 80.12 145 PHE B O 1
ATOM 3098 N N . ILE B 1 146 ? -10.523 -14.125 19.844 1 70.75 146 ILE B N 1
ATOM 3099 C CA . ILE B 1 146 ? -10.414 -15.586 19.859 1 70.75 146 ILE B CA 1
ATOM 3100 C C . ILE B 1 146 ? -9.672 -16.047 18.609 1 70.75 146 ILE B C 1
ATOM 3102 O O . ILE B 1 146 ? -9.922 -15.555 17.5 1 70.75 146 ILE B O 1
ATOM 3106 N N . LYS B 1 147 ? -8.805 -16.875 18.953 1 69.44 147 LYS B N 1
ATOM 3107 C CA . LYS B 1 147 ? -8.055 -17.438 17.828 1 69.4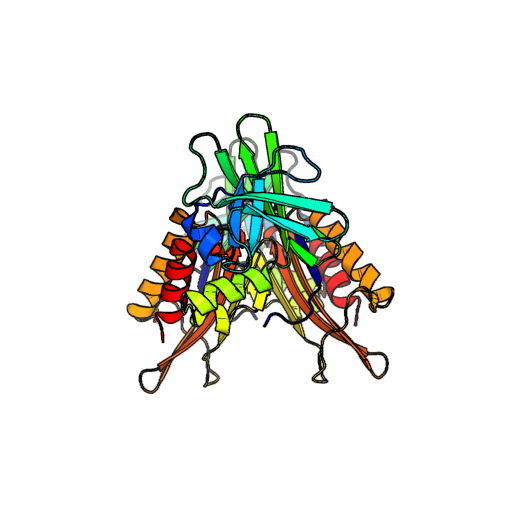4 147 LYS B CA 1
ATOM 3108 C C . LYS B 1 147 ? -8.93 -18.391 17.016 1 69.44 147 LYS B C 1
ATOM 3110 O O . LYS B 1 147 ? -9.391 -19.422 17.516 1 69.44 147 LYS B O 1
ATOM 3115 N N . SER B 1 148 ? -9.406 -17.891 15.969 1 78.69 148 SER B N 1
ATOM 3116 C CA . SER B 1 148 ? -10.203 -18.703 15.047 1 78.69 148 SER B CA 1
ATOM 3117 C C . SER B 1 148 ? -9.766 -18.5 13.602 1 78.69 148 SER B C 1
ATOM 3119 O O . SER B 1 148 ? -8.93 -17.641 13.32 1 78.69 148 SER B O 1
ATOM 3121 N N . ILE B 1 149 ? -10.234 -19.438 12.789 1 86 149 ILE B N 1
ATOM 3122 C CA . ILE B 1 149 ? -10.008 -19.328 11.352 1 86 149 ILE B CA 1
ATOM 3123 C C . ILE B 1 149 ? -10.984 -18.312 10.75 1 86 149 ILE B C 1
ATOM 3125 O O . ILE B 1 149 ? -12.172 -18.312 11.086 1 86 149 ILE B O 1
ATOM 3129 N N . PRO B 1 150 ? -10.453 -17.391 10.023 1 91.69 150 PRO B N 1
ATOM 3130 C CA . PRO B 1 150 ? -11.367 -16.438 9.398 1 91.69 150 PRO B CA 1
ATOM 3131 C C . PRO B 1 150 ? -12.453 -17.109 8.57 1 91.69 150 PRO B C 1
ATOM 3133 O O . PRO B 1 150 ? -12.203 -18.125 7.918 1 91.69 150 PRO B O 1
ATOM 3136 N N . LEU B 1 151 ? -13.594 -16.578 8.555 1 91.81 151 LEU B N 1
ATOM 3137 C CA . LEU B 1 151 ? -14.742 -17.078 7.801 1 91.81 151 LEU B CA 1
ATOM 3138 C C . LEU B 1 151 ? -14.617 -16.703 6.328 1 91.81 151 LEU B C 1
ATOM 3140 O O . LEU B 1 151 ? -14.07 -15.648 5.992 1 91.81 151 LEU B O 1
ATOM 3144 N N . PRO B 1 152 ? -15.188 -17.547 5.516 1 91.38 152 PRO B N 1
ATOM 3145 C CA . PRO B 1 152 ? -15.258 -17.172 4.102 1 91.38 152 PRO B CA 1
ATOM 3146 C C . PRO B 1 152 ? -16.297 -16.078 3.828 1 91.38 152 PRO B C 1
ATOM 3148 O O . PRO B 1 152 ? -17.219 -15.891 4.621 1 91.38 152 PRO B O 1
ATOM 3151 N N . TYR B 1 153 ? -16.156 -15.422 2.75 1 92.44 153 TYR B N 1
ATOM 3152 C CA . TYR B 1 153 ? -16.984 -14.289 2.379 1 92.44 153 TYR B CA 1
ATOM 3153 C C . TYR B 1 153 ? -18.453 -14.664 2.393 1 92.44 153 TYR B C 1
ATOM 3155 O O . TYR B 1 153 ? -19.312 -13.859 2.783 1 92.44 153 TYR B O 1
ATOM 3163 N N . GLU B 1 154 ? -18.719 -15.859 1.891 1 93.12 154 GLU B N 1
ATOM 3164 C CA . GLU B 1 154 ? -20.094 -16.312 1.766 1 93.12 154 GLU B CA 1
ATOM 3165 C C . GLU B 1 154 ? -20.797 -16.312 3.119 1 93.12 154 GLU B C 1
ATOM 3167 O O . GLU B 1 154 ? -22.031 -16.266 3.184 1 93.12 154 GLU B O 1
ATOM 3172 N N . GLU B 1 155 ? -20.062 -16.266 4.188 1 93.69 155 GLU B N 1
ATOM 3173 C CA . GLU B 1 155 ? -20.625 -16.344 5.527 1 93.69 155 GLU B CA 1
ATOM 3174 C C . GLU B 1 155 ? -20.656 -14.977 6.207 1 93.69 155 GLU B C 1
ATOM 3176 O O . GLU B 1 155 ? -21.078 -14.859 7.359 1 93.69 155 GLU B O 1
ATOM 3181 N N . TYR B 1 156 ? -20.188 -13.953 5.52 1 95.31 156 TYR B N 1
ATOM 3182 C CA . TYR B 1 156 ? -20.188 -12.617 6.105 1 95.31 156 TYR B CA 1
ATOM 3183 C C . TYR B 1 156 ? -21.609 -12.117 6.32 1 95.31 156 TYR B C 1
ATOM 3185 O O . TYR B 1 156 ? -22.453 -12.227 5.434 1 95.31 156 TYR B O 1
ATOM 3193 N N . PRO B 1 157 ? -21.922 -11.633 7.422 1 96.06 157 PRO B N 1
ATOM 3194 C CA . PRO B 1 157 ? -23.234 -11.031 7.633 1 96.06 157 PRO B CA 1
ATOM 3195 C C . PRO B 1 157 ? -23.438 -9.75 6.832 1 96.06 157 PRO B C 1
ATOM 3197 O O . PRO B 1 157 ? -22.469 -9.164 6.348 1 96.06 157 PRO B O 1
ATOM 3200 N N . PRO B 1 158 ? -24.625 -9.273 6.695 1 96.12 158 PRO B N 1
ATOM 3201 C CA . PRO B 1 158 ? -24.938 -8.102 5.879 1 96.12 158 PRO B CA 1
ATOM 3202 C C . PRO B 1 158 ? -24.188 -6.848 6.316 1 96.12 158 PRO B C 1
ATOM 3204 O O . PRO B 1 158 ? -23.75 -6.059 5.473 1 96.12 158 PRO B O 1
ATOM 3207 N N . LYS B 1 159 ? -24.031 -6.688 7.566 1 96.31 159 LYS B N 1
ATOM 3208 C CA . LYS B 1 159 ? -23.344 -5.496 8.055 1 96.31 159 LYS B CA 1
ATOM 3209 C C . LYS B 1 159 ? -21.906 -5.449 7.559 1 96.31 159 LYS B C 1
ATOM 3211 O O . LYS B 1 159 ? -21.422 -4.391 7.164 1 96.31 159 LYS B O 1
ATOM 3216 N N . VAL B 1 160 ? -21.266 -6.586 7.629 1 96.69 160 VAL B N 1
ATOM 3217 C CA . VAL B 1 160 ? -19.875 -6.676 7.16 1 96.69 160 VAL B CA 1
ATOM 3218 C C . VAL B 1 160 ? -19.828 -6.418 5.656 1 96.69 160 VAL B C 1
ATOM 3220 O O . VAL B 1 160 ? -18.969 -5.68 5.18 1 96.69 160 VAL B O 1
ATOM 3223 N N . ARG B 1 161 ? -20.766 -6.984 4.914 1 97.25 161 ARG B N 1
ATOM 3224 C CA . ARG B 1 161 ? -20.812 -6.793 3.469 1 97.25 161 ARG B CA 1
ATOM 3225 C C . ARG B 1 161 ? -21.031 -5.324 3.121 1 97.25 161 ARG B C 1
ATOM 3227 O O . ARG B 1 161 ? -20.484 -4.828 2.129 1 97.25 161 ARG B O 1
ATOM 3234 N N . ARG B 1 162 ? -21.812 -4.68 3.91 1 97.69 162 ARG B N 1
ATOM 3235 C CA . ARG B 1 162 ? -22.031 -3.252 3.711 1 97.69 162 ARG B CA 1
ATOM 3236 C C . ARG B 1 162 ? -20.75 -2.459 3.873 1 97.69 162 ARG B C 1
ATOM 3238 O O . ARG B 1 162 ? -20.469 -1.551 3.09 1 97.69 162 ARG B O 1
ATOM 3245 N N . VAL B 1 163 ? -19.984 -2.775 4.891 1 97.94 163 VAL B N 1
ATOM 3246 C CA . VAL B 1 163 ? -18.703 -2.107 5.117 1 97.94 163 VAL B CA 1
ATOM 3247 C C . VAL B 1 163 ? -17.797 -2.299 3.904 1 97.94 163 VAL B C 1
ATOM 3249 O O . VAL B 1 163 ? -17.172 -1.345 3.432 1 97.94 163 VAL B O 1
ATOM 3252 N N . LEU B 1 164 ? -17.766 -3.525 3.396 1 98.06 164 LEU B N 1
ATOM 3253 C CA . LEU B 1 164 ? -16.906 -3.824 2.248 1 98.06 164 LEU B CA 1
ATOM 3254 C C . LEU B 1 164 ? -17.359 -3.037 1.021 1 98.06 164 LEU B C 1
ATOM 3256 O O . LEU B 1 164 ? -16.531 -2.562 0.246 1 98.06 164 LEU B O 1
ATOM 3260 N N . ARG B 1 165 ? -18.656 -2.852 0.86 1 97.75 165 ARG B N 1
ATOM 3261 C CA . ARG B 1 165 ? -19.172 -2.053 -0.245 1 97.75 165 ARG B CA 1
ATOM 3262 C C . ARG B 1 165 ? -18.781 -0.587 -0.096 1 97.75 165 ARG B C 1
ATOM 3264 O O . ARG B 1 165 ? -18.422 0.065 -1.075 1 97.75 165 ARG B O 1
ATOM 3271 N N . GLU B 1 166 ? -18.891 -0.095 1.088 1 98.19 166 GLU B N 1
ATOM 3272 C CA . GLU B 1 166 ? -18.516 1.288 1.351 1 98.19 166 GLU B CA 1
ATOM 3273 C C . GLU B 1 166 ? -17.031 1.516 1.053 1 98.19 166 GLU B C 1
ATOM 3275 O O . GLU B 1 166 ? -16.656 2.537 0.473 1 98.19 166 GLU B O 1
ATOM 3280 N N . VAL B 1 167 ? -16.219 0.548 1.468 1 98.5 167 VAL B N 1
ATOM 3281 C CA . VAL B 1 167 ? -14.781 0.646 1.209 1 98.5 167 VAL B CA 1
ATOM 3282 C C . VAL B 1 167 ? -14.531 0.682 -0.297 1 98.5 167 VAL B C 1
ATOM 3284 O O . VAL B 1 167 ? -13.742 1.497 -0.781 1 98.5 167 VAL B O 1
ATOM 3287 N N . ARG B 1 168 ? -15.18 -0.207 -0.989 1 97.81 168 ARG B N 1
ATOM 3288 C CA . ARG B 1 168 ? -15.039 -0.249 -2.441 1 97.81 168 ARG B CA 1
ATOM 3289 C C . ARG B 1 168 ? -15.414 1.091 -3.066 1 97.81 168 ARG B C 1
ATOM 3291 O O . ARG B 1 168 ? -14.711 1.588 -3.949 1 97.81 168 ARG B O 1
ATOM 3298 N N . ASP B 1 169 ? -16.5 1.673 -2.607 1 97.75 169 ASP B N 1
ATOM 3299 C CA . ASP B 1 169 ? -16.984 2.955 -3.119 1 97.75 169 ASP B CA 1
ATOM 3300 C C . ASP B 1 169 ? -15.992 4.074 -2.799 1 97.75 169 ASP B C 1
ATOM 3302 O O . ASP B 1 169 ? -15.734 4.941 -3.637 1 97.75 169 ASP B O 1
ATOM 3306 N N .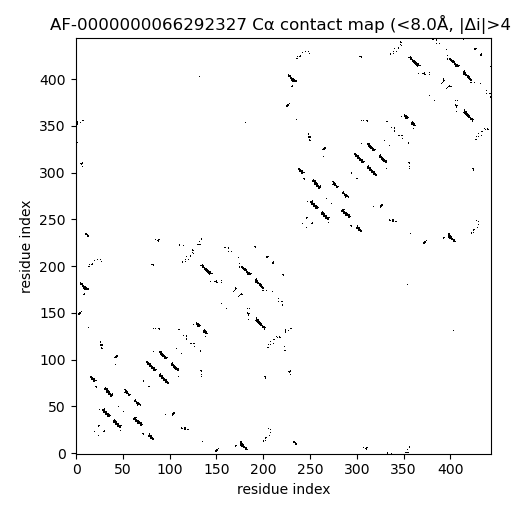 ILE B 1 170 ? -15.445 4.055 -1.677 1 98.19 170 ILE B N 1
ATOM 3307 C CA . ILE B 1 170 ? -14.469 5.055 -1.262 1 98.19 170 ILE B CA 1
ATOM 3308 C C . ILE B 1 170 ? -13.242 4.98 -2.162 1 98.19 170 ILE B C 1
ATOM 3310 O O . ILE B 1 170 ? -12.75 6.004 -2.641 1 98.19 170 ILE B O 1
ATOM 3314 N N . HIS B 1 171 ? -12.711 3.711 -2.352 1 97.94 171 HIS B N 1
ATOM 3315 C CA . HIS B 1 171 ? -11.555 3.541 -3.232 1 97.94 171 HIS B CA 1
ATOM 3316 C C . HIS B 1 171 ? -11.844 4.086 -4.625 1 97.94 171 HIS B C 1
ATOM 3318 O O . HIS B 1 171 ? -11 4.766 -5.219 1 97.94 171 HIS B O 1
ATOM 3324 N N . ARG B 1 172 ? -12.984 3.822 -5.113 1 96.19 172 ARG B N 1
ATOM 3325 C CA . ARG B 1 172 ? -13.344 4.109 -6.496 1 96.19 172 ARG B CA 1
ATOM 3326 C C . ARG B 1 172 ? -13.68 5.586 -6.68 1 96.19 172 ARG B C 1
ATOM 3328 O O . ARG B 1 172 ? -13.148 6.246 -7.578 1 96.19 172 ARG B O 1
ATOM 3335 N N . ASP B 1 173 ? -14.539 6.129 -5.859 1 95.69 173 ASP B N 1
ATOM 3336 C CA . ASP B 1 173 ? -15.195 7.402 -6.117 1 95.69 173 ASP B CA 1
ATOM 3337 C C . ASP B 1 173 ? -14.469 8.547 -5.422 1 95.69 173 ASP B C 1
ATOM 3339 O O . ASP B 1 173 ? -14.602 9.711 -5.816 1 95.69 173 ASP B O 1
ATOM 3343 N N . ILE B 1 174 ? -13.695 8.219 -4.398 1 94.94 174 ILE B N 1
ATOM 3344 C CA . ILE B 1 174 ? -13.148 9.297 -3.584 1 94.94 174 ILE B CA 1
ATOM 3345 C C . ILE B 1 174 ? -11.625 9.297 -3.682 1 94.94 174 ILE B C 1
ATOM 3347 O O . ILE B 1 174 ? -11.016 10.32 -4.012 1 94.94 174 ILE B O 1
ATOM 3351 N N . MET B 1 175 ? -10.969 8.203 -3.512 1 95.12 175 MET B N 1
ATOM 3352 C CA . MET B 1 175 ? -9.523 8.148 -3.287 1 95.12 175 MET B CA 1
ATOM 3353 C C . MET B 1 175 ? -8.781 7.906 -4.598 1 95.12 175 MET B C 1
ATOM 3355 O O . MET B 1 175 ? -7.668 8.398 -4.781 1 95.12 175 MET B O 1
ATOM 3359 N N . GLY B 1 176 ? -9.422 7.055 -5.465 1 94 176 GLY B N 1
ATOM 3360 C CA . GLY B 1 176 ? -8.742 6.625 -6.68 1 94 176 GLY B CA 1
ATOM 3361 C C . GLY B 1 176 ? -7.633 5.625 -6.422 1 94 176 GLY B C 1
ATOM 3362 O O . GLY B 1 176 ? -6.945 5.203 -7.352 1 94 176 GLY B O 1
ATOM 3363 N N . PHE B 1 177 ? -7.391 5.406 -5.25 1 96.12 177 PHE B N 1
ATOM 3364 C CA . PHE B 1 177 ? -6.391 4.457 -4.773 1 96.12 177 PHE B CA 1
ATOM 3365 C C . PHE B 1 177 ? -6.785 3.895 -3.412 1 96.12 177 PHE B C 1
ATOM 3367 O O . PHE B 1 177 ? -7.375 4.598 -2.59 1 96.12 177 PHE B O 1
ATOM 3374 N N . GLY B 1 178 ? -6.375 2.658 -3.213 1 97.5 178 GLY B N 1
ATOM 3375 C CA . GLY B 1 178 ? -6.547 2.109 -1.876 1 97.5 178 GLY B CA 1
ATOM 3376 C C . GLY B 1 178 ? -6.324 0.611 -1.812 1 97.5 178 GLY B C 1
ATOM 3377 O O . GLY B 1 178 ? -6.449 -0.084 -2.824 1 97.5 178 GLY B O 1
ATOM 3378 N N . ARG B 1 179 ? -5.988 0.15 -0.671 1 98 179 ARG B N 1
ATOM 3379 C CA . ARG B 1 179 ? -5.848 -1.27 -0.368 1 98 179 ARG B CA 1
ATOM 3380 C C . ARG B 1 179 ? -6.465 -1.605 0.985 1 98 179 ARG B C 1
ATOM 3382 O O . ARG B 1 179 ? -6.137 -0.983 1.996 1 98 179 ARG B O 1
ATOM 3389 N N . PHE B 1 180 ? -7.383 -2.459 0.93 1 98.19 180 PHE B N 1
ATOM 3390 C CA . PHE B 1 180 ? -8.102 -2.891 2.119 1 98.19 180 PHE B CA 1
ATOM 3391 C C . PHE B 1 180 ? -8.078 -4.41 2.248 1 98.19 180 PHE B C 1
ATOM 3393 O O . PHE B 1 180 ? -8.57 -5.121 1.369 1 98.19 180 PHE B O 1
ATOM 3400 N N . VAL B 1 181 ? -7.402 -4.91 3.242 1 97.19 181 VAL B N 1
ATOM 3401 C CA . VAL B 1 181 ? -7.355 -6.336 3.555 1 97.19 181 VAL B CA 1
ATOM 3402 C C . VAL B 1 181 ? -8.18 -6.617 4.809 1 97.19 181 VAL B C 1
ATOM 3404 O O . VAL B 1 181 ? -7.953 -6.008 5.855 1 97.19 181 VAL B O 1
ATOM 3407 N N . PHE B 1 182 ? -9.102 -7.562 4.746 1 97 182 PHE B N 1
ATOM 3408 C CA . PHE B 1 182 ? -10.078 -7.762 5.809 1 97 182 PHE B CA 1
ATOM 3409 C C . PHE B 1 182 ? -10.227 -9.242 6.141 1 97 182 PHE B C 1
ATOM 3411 O O . PHE B 1 182 ? -10.312 -10.078 5.242 1 97 182 PHE B O 1
ATOM 3418 N N . GLN B 1 183 ? -10.141 -9.57 7.328 1 94.94 183 GLN B N 1
ATOM 3419 C CA . GLN B 1 183 ? -10.445 -10.898 7.84 1 94.94 183 GLN B CA 1
ATOM 3420 C C . GLN B 1 183 ? -11.555 -10.852 8.883 1 94.94 183 GLN B C 1
ATOM 3422 O O . GLN B 1 183 ? -11.508 -10.047 9.812 1 94.94 183 GLN B O 1
ATOM 3427 N N . TYR B 1 184 ? -12.5 -11.672 8.727 1 94.5 184 TYR B N 1
ATOM 3428 C CA . TYR B 1 184 ? -13.625 -11.742 9.656 1 94.5 184 TYR B CA 1
ATOM 3429 C C . TYR B 1 184 ? -13.656 -13.086 10.375 1 94.5 184 TYR B C 1
ATOM 3431 O O . TYR B 1 184 ? -13.594 -14.141 9.742 1 94.5 184 TYR B O 1
ATOM 3439 N N . PHE B 1 185 ? -13.828 -13.039 11.664 1 93.25 185 PHE B N 1
ATOM 3440 C CA . PHE B 1 185 ? -13.719 -14.258 12.461 1 93.25 185 PHE B CA 1
ATOM 3441 C C . PHE B 1 185 ? -15.047 -14.586 13.125 1 93.25 185 PHE B C 1
ATOM 3443 O O . PHE B 1 185 ? -15.125 -15.516 13.938 1 93.25 185 PHE B O 1
ATOM 3450 N N . GLY B 1 186 ? -16.031 -13.719 12.836 1 92.19 186 GLY B N 1
ATOM 3451 C CA . GLY B 1 186 ? -17.359 -13.992 13.383 1 92.19 186 GLY B CA 1
ATOM 3452 C C . GLY B 1 186 ? -17.766 -13.016 14.469 1 92.19 186 GLY B C 1
ATOM 3453 O O . GLY B 1 186 ? -17.078 -12.016 14.695 1 92.19 186 GLY B O 1
ATOM 3454 N N . GLU B 1 187 ? -18.953 -13.266 14.984 1 91.12 187 GLU B N 1
ATOM 3455 C CA . GLU B 1 187 ? -19.5 -12.43 16.031 1 91.12 187 GLU B CA 1
ATOM 3456 C C . GLU B 1 187 ? -19.625 -13.195 17.344 1 91.12 187 GLU B C 1
ATOM 3458 O O . GLU B 1 187 ? -20.047 -14.359 17.359 1 91.12 187 GLU B O 1
ATOM 3463 N N . GLU B 1 188 ? -19.047 -12.617 18.406 1 87.56 188 GLU B N 1
ATOM 3464 C CA . GLU B 1 188 ? -19.203 -1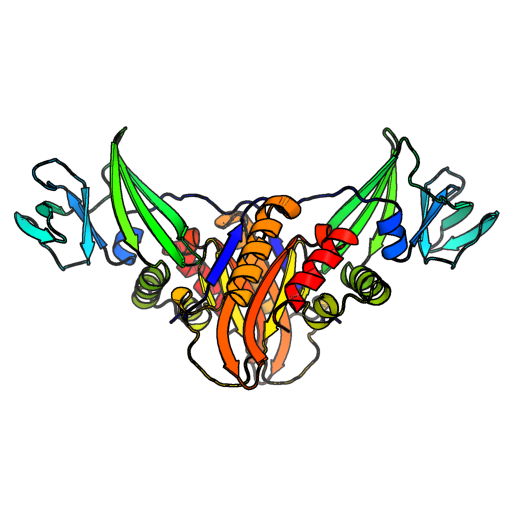3.141 19.75 1 87.56 188 GLU B CA 1
ATOM 3465 C C . GLU B 1 188 ? -19.719 -12.062 20.703 1 87.56 188 GLU B C 1
ATOM 3467 O O . GLU B 1 188 ? -19.172 -10.961 20.766 1 87.56 188 GLU B O 1
ATOM 3472 N N . ASN B 1 189 ? -20.797 -12.375 21.516 1 88.69 189 ASN B N 1
ATOM 3473 C CA . ASN B 1 189 ? -21.406 -11.445 22.453 1 88.69 189 ASN B CA 1
ATOM 3474 C C . ASN B 1 189 ? -21.719 -10.102 21.812 1 88.69 189 ASN B C 1
ATOM 3476 O O . ASN B 1 189 ? -21.328 -9.055 22.328 1 88.69 189 ASN B O 1
ATOM 3480 N N . LYS B 1 190 ? -22.141 -10.109 20.562 1 87.69 190 LYS B N 1
ATOM 3481 C CA . LYS B 1 190 ? -22.609 -8.945 19.797 1 87.69 190 LYS B CA 1
ATOM 3482 C C . LYS B 1 190 ? -21.438 -8.078 19.359 1 87.69 190 LYS B C 1
ATOM 3484 O O . LYS B 1 190 ? -21.625 -6.902 19.031 1 87.69 190 LYS B O 1
ATOM 3489 N N . THR B 1 191 ? -20.266 -8.688 19.438 1 91.31 191 THR B N 1
ATOM 3490 C CA . THR B 1 191 ? -19.078 -7.973 18.984 1 91.31 191 THR B CA 1
ATOM 3491 C C . THR B 1 191 ? -18.453 -8.672 17.781 1 91.31 191 THR B C 1
ATOM 3493 O O . THR B 1 191 ? -18.234 -9.883 17.812 1 91.31 191 THR B O 1
ATOM 3496 N N . HIS B 1 192 ? -18.266 -7.914 16.797 1 93.75 192 HIS B N 1
ATOM 3497 C CA . HIS B 1 192 ? -17.609 -8.453 15.602 1 93.75 192 HIS B CA 1
ATOM 3498 C C . HIS B 1 192 ? -16.125 -8.617 15.836 1 93.75 192 HIS B C 1
ATOM 3500 O O . HIS B 1 192 ? -15.453 -7.711 16.344 1 93.75 192 HIS B O 1
ATOM 3506 N N . ASN B 1 193 ? -15.648 -9.797 15.516 1 94.69 193 ASN B N 1
ATOM 3507 C CA . ASN B 1 193 ? -14.219 -10.07 15.539 1 94.69 193 ASN B CA 1
ATOM 3508 C C . ASN B 1 193 ? -13.609 -10.016 14.141 1 94.69 193 ASN B C 1
ATOM 3510 O O . ASN B 1 193 ? -13.969 -10.812 13.273 1 94.69 193 ASN B O 1
ATOM 3514 N N . TYR B 1 194 ? -12.797 -9.047 13.945 1 94.62 194 TYR B N 1
ATOM 3515 C CA . TYR B 1 194 ? -12.227 -8.852 12.617 1 94.62 194 TYR B CA 1
ATOM 3516 C C . TYR B 1 194 ? -10.875 -8.156 12.695 1 94.62 194 TYR B C 1
ATOM 3518 O O . TYR B 1 194 ? -10.508 -7.613 13.742 1 94.62 194 TYR B O 1
ATOM 3526 N N . ARG B 1 195 ? -10.109 -8.266 11.695 1 95.19 195 ARG B N 1
ATOM 3527 C CA . ARG B 1 195 ? -8.844 -7.582 11.469 1 95.19 195 ARG B CA 1
ATOM 3528 C C . ARG B 1 195 ? -8.844 -6.867 10.117 1 95.19 195 ARG B C 1
ATOM 3530 O O . ARG B 1 195 ? -9.359 -7.395 9.133 1 95.19 195 ARG B O 1
ATOM 3537 N N . LEU B 1 196 ? -8.336 -5.664 10.133 1 96.94 196 LEU B N 1
ATOM 3538 C CA . LEU B 1 196 ? -8.258 -4.977 8.852 1 96.94 196 LEU B CA 1
ATOM 3539 C C . LEU B 1 196 ? -6.957 -4.184 8.734 1 96.94 196 LEU B C 1
ATOM 3541 O O . LEU B 1 196 ? -6.406 -3.738 9.75 1 96.94 196 LEU B O 1
ATOM 3545 N N . HIS B 1 197 ? -6.43 -4.113 7.613 1 97.44 197 HIS B N 1
ATOM 3546 C CA . HIS B 1 197 ? -5.375 -3.219 7.16 1 97.44 197 HIS B CA 1
ATOM 3547 C C . HIS B 1 197 ? -5.855 -2.336 6.012 1 97.44 197 HIS B C 1
ATOM 3549 O O . HIS B 1 197 ? -6.367 -2.838 5.012 1 97.44 197 HIS B O 1
ATOM 3555 N N . TRP B 1 198 ? -5.77 -1.098 6.188 1 98.38 198 TRP B N 1
ATOM 3556 C CA . TRP B 1 198 ? -6.281 -0.16 5.195 1 98.38 198 TRP B CA 1
ATOM 3557 C C . TRP B 1 198 ? -5.23 0.884 4.836 1 98.38 198 TRP B C 1
ATOM 3559 O O . TRP B 1 198 ? -4.711 1.578 5.715 1 98.38 198 TRP B O 1
ATOM 3569 N N . THR B 1 199 ? -4.832 0.944 3.604 1 98.19 199 THR B N 1
ATOM 3570 C CA . THR B 1 199 ? -3.879 1.933 3.107 1 98.19 199 THR B CA 1
ATOM 3571 C C . THR B 1 199 ? -4.574 2.939 2.195 1 98.19 199 THR B C 1
ATOM 3573 O O . THR B 1 199 ? -5.238 2.559 1.23 1 98.19 199 THR B O 1
ATOM 3576 N N . LEU B 1 200 ? -4.445 4.176 2.457 1 98.31 200 LEU B N 1
ATOM 3577 C CA . LEU B 1 200 ? -5.102 5.254 1.728 1 98.31 200 LEU B CA 1
ATOM 3578 C C . LEU B 1 200 ? -4.125 6.379 1.417 1 98.31 200 LEU B C 1
ATOM 3580 O O . LEU B 1 200 ? -3.115 6.539 2.111 1 98.31 200 LEU B O 1
ATOM 3584 N N . PRO B 1 201 ? -4.395 7.176 0.346 1 98 201 PRO B N 1
ATOM 3585 C CA . PRO B 1 201 ? -3.561 8.352 0.106 1 98 201 PRO B CA 1
ATOM 3586 C C . PRO B 1 201 ? -3.629 9.367 1.248 1 98 201 PRO B C 1
ATOM 3588 O O . PRO B 1 201 ? -4.719 9.805 1.624 1 98 201 PRO B O 1
ATOM 3591 N N . THR B 1 202 ? -2.504 9.742 1.693 1 98.25 202 THR B N 1
ATOM 3592 C CA . THR B 1 202 ? -2.418 10.602 2.865 1 98.25 202 THR B CA 1
ATOM 3593 C C . THR B 1 202 ? -3.082 11.953 2.594 1 98.25 202 THR B C 1
ATOM 3595 O O . THR B 1 202 ? -3.807 12.477 3.443 1 98.25 202 THR B O 1
ATOM 3598 N N . LEU B 1 203 ? -2.885 12.492 1.428 1 98.44 203 LEU B N 1
ATOM 3599 C CA . LEU B 1 203 ? -3.367 13.828 1.111 1 98.44 203 LEU B CA 1
ATOM 3600 C C . LEU B 1 203 ? -4.875 13.922 1.308 1 98.44 203 LEU B C 1
ATOM 3602 O O . LEU B 1 203 ? -5.383 14.953 1.766 1 98.44 203 LEU B O 1
ATOM 3606 N N . HIS B 1 204 ? -5.578 12.891 0.963 1 98.56 204 HIS B N 1
ATOM 3607 C CA . HIS B 1 204 ? -7.035 12.898 1.081 1 98.56 204 HIS B CA 1
ATOM 3608 C C . HIS B 1 204 ? -7.469 13 2.539 1 98.56 204 HIS B C 1
ATOM 3610 O O . HIS B 1 204 ? -8.547 13.523 2.836 1 98.56 204 HIS B O 1
ATOM 3616 N N . LEU B 1 205 ? -6.629 12.562 3.402 1 98.56 205 LEU B N 1
ATOM 3617 C CA . LEU B 1 205 ? -6.977 12.523 4.816 1 98.56 205 LEU B CA 1
ATOM 3618 C C . LEU B 1 205 ? -6.879 13.914 5.441 1 98.56 205 LEU B C 1
ATOM 3620 O O . LEU B 1 205 ? -7.305 14.117 6.578 1 98.56 205 LEU B O 1
ATOM 3624 N N . PHE B 1 206 ? -6.301 14.852 4.75 1 98.62 206 PHE B N 1
ATOM 3625 C CA . PHE B 1 206 ? -6.223 16.234 5.215 1 98.62 206 PHE B CA 1
ATOM 3626 C C . PHE B 1 206 ? -7.5 16.984 4.883 1 98.62 206 PHE B C 1
ATOM 3628 O O . PHE B 1 206 ? -7.695 18.109 5.336 1 98.62 206 PHE B O 1
ATOM 3635 N N . ASP B 1 207 ? -8.344 16.406 4.043 1 98.31 207 ASP B N 1
ATOM 3636 C CA . ASP B 1 207 ? -9.68 16.938 3.785 1 98.31 207 ASP B CA 1
ATOM 3637 C C . ASP B 1 207 ? -10.656 16.531 4.891 1 98.31 207 ASP B C 1
ATOM 3639 O O . ASP B 1 207 ? -10.906 15.336 5.102 1 98.31 207 ASP B O 1
ATOM 3643 N N . VAL B 1 208 ? -11.211 17.406 5.523 1 98 208 VAL B N 1
ATOM 3644 C CA . VAL B 1 208 ? -12.016 17.172 6.715 1 98 208 VAL B CA 1
ATOM 3645 C C . VAL B 1 208 ? -13.18 16.234 6.379 1 98 208 VAL B C 1
ATOM 3647 O O . VAL B 1 208 ? -13.477 15.305 7.129 1 98 208 VAL B O 1
ATOM 3650 N N . GLU B 1 209 ? -13.836 16.453 5.305 1 97.88 209 GLU B N 1
ATOM 3651 C CA . GLU B 1 209 ? -15 15.656 4.922 1 97.88 209 GLU B CA 1
ATOM 3652 C C . GLU B 1 209 ? -14.602 14.219 4.602 1 97.88 209 GLU B C 1
ATOM 3654 O O . GLU B 1 209 ? -15.281 13.273 5.016 1 97.88 209 GLU B O 1
ATOM 3659 N N . ILE B 1 210 ? -13.531 14.086 3.891 1 98.38 210 ILE B N 1
ATOM 3660 C CA . ILE B 1 210 ? -13.062 12.75 3.529 1 98.38 210 ILE B CA 1
ATOM 3661 C C . ILE B 1 210 ? -12.609 12.008 4.785 1 98.38 210 ILE B C 1
ATOM 3663 O O . ILE B 1 210 ? -12.945 10.836 4.977 1 98.38 210 ILE B O 1
ATOM 3667 N N . ALA B 1 211 ? -11.859 12.711 5.637 1 98.5 211 ALA B N 1
ATOM 3668 C CA . ALA B 1 211 ? -11.406 12.102 6.887 1 98.5 211 ALA B CA 1
ATOM 3669 C C . ALA B 1 211 ? -12.594 11.609 7.715 1 98.5 211 ALA B C 1
ATOM 3671 O O . ALA B 1 211 ? -12.539 10.531 8.305 1 98.5 211 ALA B O 1
ATOM 3672 N N . ASN B 1 212 ? -13.609 12.406 7.754 1 98.31 212 ASN B N 1
ATOM 3673 C CA . ASN B 1 212 ? -14.812 12.023 8.484 1 98.31 212 ASN B CA 1
ATOM 3674 C C . ASN B 1 212 ? -15.438 10.758 7.914 1 98.31 212 ASN B C 1
ATOM 3676 O O . ASN B 1 212 ? -15.875 9.883 8.664 1 98.31 212 ASN B O 1
ATOM 3680 N N . GLU B 1 213 ? -15.516 10.688 6.637 1 98.25 213 GLU B N 1
ATOM 3681 C CA . GLU B 1 213 ? -16.078 9.508 5.98 1 98.25 213 GLU B CA 1
ATOM 3682 C C . GLU B 1 213 ? -15.266 8.258 6.301 1 98.25 213 GLU B C 1
ATOM 3684 O O . GLU B 1 213 ? -15.828 7.203 6.59 1 98.25 213 GLU B O 1
ATOM 3689 N N . ILE B 1 214 ? -13.969 8.359 6.254 1 98.62 214 ILE B N 1
ATOM 3690 C CA . ILE B 1 214 ? -13.094 7.227 6.535 1 98.62 214 ILE B CA 1
ATOM 3691 C C . ILE B 1 214 ? -13.25 6.805 7.992 1 98.62 214 ILE B C 1
ATOM 3693 O O . ILE B 1 214 ? -13.297 5.609 8.297 1 98.62 214 ILE B O 1
ATOM 3697 N N . ASP B 1 215 ? -13.312 7.816 8.883 1 98.62 215 ASP B N 1
ATOM 3698 C CA . ASP B 1 215 ? -13.484 7.535 10.305 1 98.62 215 ASP B CA 1
ATOM 3699 C C . ASP B 1 215 ? -14.773 6.75 10.555 1 98.62 215 ASP B C 1
ATOM 3701 O O . ASP B 1 215 ? -14.781 5.797 11.336 1 98.62 215 ASP B O 1
ATOM 3705 N N . LYS B 1 216 ? -15.797 7.141 9.883 1 98 216 LYS B N 1
ATOM 3706 C CA . LYS B 1 216 ? -17.094 6.469 10.008 1 98 216 LYS B CA 1
ATOM 3707 C C . LYS B 1 216 ? -17 5.016 9.555 1 98 216 LYS B C 1
ATOM 3709 O O . LYS B 1 216 ? -17.5 4.113 10.234 1 98 216 LYS B O 1
ATOM 3714 N N . VAL B 1 217 ? -16.391 4.77 8.469 1 98.12 217 VAL B N 1
ATOM 3715 C CA . VAL B 1 217 ? -16.297 3.424 7.914 1 98.12 217 VAL B CA 1
ATOM 3716 C C . VAL B 1 217 ? -15.453 2.543 8.836 1 98.12 217 VAL B C 1
ATOM 3718 O O . VAL B 1 217 ? -15.797 1.386 9.086 1 98.12 217 VAL B O 1
ATOM 3721 N N . LEU B 1 218 ? -14.367 3.086 9.383 1 97.81 218 LEU B N 1
ATOM 3722 C CA . LEU B 1 218 ? -13.5 2.354 10.297 1 97.81 218 LEU B 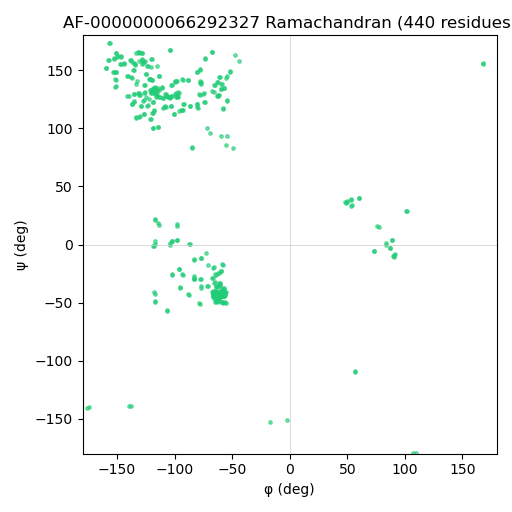CA 1
ATOM 3723 C C . LEU B 1 218 ? -14.258 1.946 11.555 1 97.81 218 LEU B C 1
ATOM 3725 O O . LEU B 1 218 ? -13.906 0.967 12.211 1 97.81 218 LEU B O 1
ATOM 3729 N N . GLY B 1 219 ? -15.32 2.686 11.867 1 96.56 219 GLY B N 1
ATOM 3730 C CA . GLY B 1 219 ? -16.062 2.434 13.094 1 96.56 219 GLY B CA 1
ATOM 3731 C C . GLY B 1 219 ? -17.359 1.668 12.859 1 96.56 219 GLY B C 1
ATOM 3732 O O . GLY B 1 219 ? -18.109 1.404 13.797 1 96.56 219 GLY B O 1
ATOM 3733 N N . MET B 1 220 ? -17.609 1.283 11.648 1 94.56 220 MET B N 1
ATOM 3734 C CA . MET B 1 220 ? -18.922 0.75 11.266 1 94.56 220 MET B CA 1
ATOM 3735 C C . MET B 1 220 ? -19.172 -0.593 11.938 1 94.56 220 MET B C 1
ATOM 3737 O O . MET B 1 220 ? -20.328 -0.974 12.148 1 94.56 220 MET B O 1
ATOM 3741 N N . LEU B 1 221 ? -18.094 -1.362 12.234 1 92.12 221 LEU B N 1
ATOM 3742 C CA . LEU B 1 221 ? -18.297 -2.701 12.781 1 92.12 221 LEU B CA 1
ATOM 3743 C C . LEU B 1 221 ? -18.156 -2.691 14.297 1 92.12 221 LEU B C 1
ATOM 3745 O O . LEU B 1 221 ? -18.203 -3.746 14.938 1 92.12 221 LEU B O 1
ATOM 3749 N N . ASP B 1 222 ? -17.953 -1.479 14.836 1 89.19 222 ASP B N 1
ATOM 3750 C CA . ASP B 1 222 ? -17.859 -1.359 16.297 1 89.19 222 ASP B CA 1
ATOM 3751 C C . ASP B 1 222 ? -19.25 -1.328 16.922 1 89.19 222 ASP B C 1
ATOM 3753 O O . ASP B 1 222 ? -20.219 -0.904 16.297 1 89.19 222 ASP B O 1
#

Radius of gyration: 25.95 Å; Cα contacts (8 Å, |Δi|>4): 962; chains: 2; bounding box: 51×83×57 Å